Protein AF-0000000086678278 (afdb_homodimer)

Secondary structure (DSSP, 8-state):
---SS--TT--S-PPPPHHHHHHHHHHSEEEE-S-S-HHHHHHHHHHHHHHHHHHHHTT-S-TTT--EEEES-GGGSHHHHGGGG-TTTHHHHHHHH-SSEEE---EEEEE---SSPPPP----B-S-GGGGTTT--S-TTSPPPP-EEEEEEE-S-BSSTTBSPEEE-TTGGG-S-----S-TTS--PPPTT-EEPPB-TT-EEEEETTS-EEE--B-SSPPEEEEEEEEEETTBPP-S-----TTSHHHHT--HHHHHHTT--SSHHHHTTB-TTSSB-TTSHHHHHHHHTT---TTSGGG-/---SS--TT--S-PPPPHHHHHHHHHHSEEEE-S-S-HHHHHHHHHHHHHHHHHHHHHT-S-TTT--EEEES-GGGSHHHHGGGG-TTTHHHHHHHH-SSEEE---EEEEE---SSPPPP----B-S-GGGGTTT--S-TTSPPPP-EEEEEEE-S-BSSTTBSPEEE-TTGGG-S-----S-TTS--PPPTT-EEPPB-TT-EEEEETTS-EEE--B-SSPPEEEEEEEEEETTBPP-S-----TTSHHHHT--HHHHHHTT--SSHHHHTTB-TTSSB-TTSHHHHHHHHTT---TTSGGG-

pLDDT: mean 94.89, std 6.62, range [36.25, 98.81]

Solvent-accessible surface area (backbone atoms only — not comparable to full-atom values): 32937 Å² total; per-residue (Å²): 129,73,72,93,61,87,67,85,78,60,78,26,76,59,79,61,52,71,66,58,53,48,44,29,74,58,33,22,38,43,79,42,75,71,57,39,52,68,68,55,35,52,50,50,48,52,52,50,52,53,52,48,52,52,34,45,74,73,63,66,33,40,83,91,58,55,36,31,80,39,68,43,47,41,83,76,38,69,72,47,49,51,58,72,56,30,40,80,54,29,17,54,52,40,65,74,51,14,52,59,42,18,54,35,58,33,35,37,37,38,42,41,43,44,95,60,85,73,77,48,69,79,62,69,45,53,60,63,63,43,67,65,24,46,50,41,58,95,50,72,79,56,50,59,73,65,64,37,37,35,38,38,42,30,57,26,77,26,69,49,87,50,32,40,38,49,28,32,31,75,36,32,33,56,43,76,71,73,95,69,72,93,63,50,80,42,81,71,80,77,63,88,72,59,42,68,58,60,34,48,55,19,16,32,37,36,34,37,36,44,25,36,29,34,70,42,64,23,69,40,92,47,55,31,36,38,42,35,50,20,38,26,43,43,42,42,50,60,59,54,78,58,88,74,59,77,85,36,69,71,48,67,69,46,50,65,45,50,37,34,26,71,61,57,67,91,47,56,41,41,37,42,44,18,38,93,86,70,43,74,40,64,74,42,48,47,43,33,53,32,52,76,69,70,60,51,47,65,89,41,46,28,35,92,130,76,72,94,61,90,67,85,78,61,78,24,76,58,79,62,51,69,65,58,51,49,42,28,74,58,31,24,37,44,80,42,74,72,56,39,52,70,69,54,34,52,52,51,49,51,52,48,51,52,52,48,53,52,34,45,74,72,63,65,33,40,84,91,58,56,35,33,79,38,68,41,46,40,85,78,38,69,74,48,50,52,58,73,55,31,40,78,54,28,18,53,51,40,67,73,51,14,52,58,44,18,55,36,57,32,33,38,38,36,42,41,44,44,95,61,86,73,76,48,65,74,73,65,43,53,61,64,63,45,67,68,23,44,51,40,57,94,50,71,80,56,51,59,72,66,64,38,37,34,38,37,40,30,57,26,78,25,67,51,85,50,31,39,36,47,29,32,32,74,37,32,32,55,44,76,72,73,95,69,73,94,62,49,80,43,81,70,80,78,63,88,72,59,41,68,58,60,34,49,55,17,15,32,36,34,35,37,37,45,25,37,28,34,72,42,64,24,67,41,90,47,56,32,37,38,41,34,49,19,37,26,45,43,40,42,52,59,58,55,78,56,87,74,58,79,84,36,67,71,48,67,70,46,50,68,46,51,36,33,28,70,61,58,67,91,47,56,41,42,36,41,45,18,38,94,86,69,43,72,40,63,74,42,49,46,43,35,53,33,51,77,69,70,61,51,48,65,88,40,45,28,35,91

Sequence (608 aa):
MSAPFDYGGLTGYEPISDADRKEFLEQGFLQVRNVLTEEHRTALEAAVDRVYDEEKLAGNVKAKTGVLHLLGFLNRDELFGQLLTHPTVFPYMWGLAGWNIYTHHNHLDVTPPTPEEEPPSWGWHQDGYRQNSDPETMDPNLPRPMFSLKVAYVLSDLSETGRGATKVIPGSHLWNSLPRPADTTVHNPDPEGTVEITANPGDCFIFDRRLWHSRSPNYSDVTRKMLFVGYTYRWIRHLDDMPIDYNGEWWQNRTPVQRQICGEASSSANYWGINWNGYVDDEIPLRKELKTRGCLDRSVPWLRMSAPFDYGGLTGYEPISDADRKEFLEQGFLQVRNVLTEEHRTALEAAVDRVYDEEKLAGNVKAKTGVLHLLGFLNRDELFGQLLTHPTVFPYMWGLAGWNIYTHHNHLDVTPPTPEEEPPSWGWHQDGYRQNSDPETMDPNLPRPMFSLKVAYVLSDLSETGRGATKVIPGSHLWNSLPRPADTTVHNPDPEGTVEITANPGDCFIFDRRLWHSRSPNYSDVTRKMLFVGYTYRWIRHLDDMPIDYNGEWWQNRTPVQRQICGEASSSANYWGINWNGYVDDEIPLRKELKTRGCLDRSVPWLR

Nearest PDB structures (foldseek):
  7eyt-assembly2_A  TM=8.186E-01  e=2.273E-13  Aspergillus sp.
  5nch-assembly1_A  TM=7.488E-01  e=1.808E-12  Streptomyces muensis
  7dt0-assembly1_H-2  TM=7.001E-01  e=3.936E-13  uncultured bacterium esnapd13
  7eyt-assembly2_D  TM=7.091E-01  e=1.701E-12  Aspergillus sp.
  2a1x-assembly1_A  TM=6.301E-01  e=6.509E-12  Homo sapiens

InterPro domains:
  IPR008775 Phytanoyl-CoA dioxygenase-like [PF05721] (25-226)

Radius of gyration: 26.13 Å; Cα contacts (8 Å, |Δi|>4): 1196; chains: 2; bounding box: 54×76×56 Å

Structure (mmCIF, N/CA/C/O backbone):
data_AF-0000000086678278-model_v1
#
loop_
_entity.id
_entity.type
_entity.pdbx_description
1 polymer 'Phytanoyl-CoA dioxygenase'
#
loop_
_atom_site.group_PDB
_atom_site.id
_atom_site.type_symbol
_atom_site.label_atom_id
_atom_site.label_alt_id
_atom_site.label_comp_id
_atom_site.label_asym_id
_atom_site.label_entity_id
_atom_site.label_seq_id
_atom_site.pdbx_PDB_ins_code
_atom_site.Cartn_x
_atom_site.Cartn_y
_atom_site.Cartn_z
_atom_site.occupancy
_atom_site.B_iso_or_equiv
_atom_site.auth_seq_id
_atom_site.auth_comp_id
_atom_site.auth_asym_id
_atom_site.auth_atom_id
_atom_site.pdbx_PDB_model_num
ATOM 1 N N . MET A 1 1 ? 26.234 -23.594 -1.513 1 36.59 1 MET A N 1
ATOM 2 C CA . MET A 1 1 ? 25.75 -24.844 -2.088 1 36.59 1 MET A CA 1
ATOM 3 C C . MET A 1 1 ? 25.266 -24.641 -3.52 1 36.59 1 MET A C 1
ATOM 5 O O . MET A 1 1 ? 24.703 -23.594 -3.84 1 36.59 1 MET A O 1
ATOM 9 N N . SER A 1 2 ? 25.891 -25.25 -4.406 1 43.47 2 SER A N 1
ATOM 10 C CA . SER A 1 2 ? 25.641 -25.203 -5.844 1 43.47 2 SER A CA 1
ATOM 11 C C . SER A 1 2 ? 24.156 -25.359 -6.152 1 43.47 2 SER A C 1
ATOM 13 O O . SER A 1 2 ? 23.422 -26 -5.395 1 43.47 2 SER A O 1
ATOM 15 N N . ALA A 1 3 ? 23.625 -24.422 -6.84 1 56.31 3 ALA A N 1
ATOM 16 C CA . ALA A 1 3 ? 22.234 -24.625 -7.234 1 56.31 3 ALA A CA 1
ATOM 17 C C . ALA A 1 3 ? 22 -26.062 -7.684 1 56.31 3 ALA A C 1
ATOM 19 O O . ALA A 1 3 ? 22.734 -26.578 -8.523 1 56.31 3 ALA A O 1
ATOM 20 N N . PRO A 1 4 ? 21.125 -26.797 -6.902 1 66.75 4 PRO A N 1
ATOM 21 C CA . PRO A 1 4 ? 20.984 -28.25 -7.129 1 66.75 4 PRO A CA 1
ATOM 22 C C . PRO A 1 4 ? 20.625 -28.578 -8.57 1 66.75 4 PRO A C 1
ATOM 24 O O . PRO A 1 4 ? 20.844 -29.703 -9.023 1 66.75 4 PRO A O 1
ATOM 27 N N . PHE A 1 5 ? 20.172 -27.609 -9.344 1 87.88 5 PHE A N 1
ATOM 28 C CA . PHE A 1 5 ? 19.734 -27.891 -10.703 1 87.88 5 PHE A CA 1
ATOM 29 C C . PHE A 1 5 ? 20.406 -26.953 -11.703 1 87.88 5 PHE A C 1
ATOM 31 O O . PHE A 1 5 ? 20.719 -25.797 -11.367 1 87.88 5 PHE A O 1
ATOM 38 N N . ASP A 1 6 ? 20.719 -27.375 -12.867 1 89.12 6 ASP A N 1
ATOM 39 C CA . ASP A 1 6 ? 21.484 -26.625 -13.859 1 89.12 6 ASP A CA 1
ATOM 40 C C . ASP A 1 6 ? 20.547 -25.797 -14.75 1 89.12 6 ASP A C 1
ATOM 42 O O . ASP A 1 6 ? 19.75 -26.375 -15.508 1 89.12 6 ASP A O 1
ATOM 46 N N . TYR A 1 7 ? 20.609 -24.562 -14.781 1 94.25 7 TYR A N 1
ATOM 47 C CA . TYR A 1 7 ? 19.781 -23.688 -15.602 1 94.25 7 TYR A CA 1
ATOM 48 C C . TYR A 1 7 ? 20.656 -22.875 -16.562 1 94.25 7 TYR A C 1
ATOM 50 O O . TYR A 1 7 ? 20.328 -21.734 -16.875 1 94.25 7 TYR A O 1
ATOM 58 N N . GLY A 1 8 ? 21.75 -23.453 -17.016 1 91.31 8 GLY A N 1
ATOM 59 C CA . GLY A 1 8 ? 22.562 -22.938 -18.125 1 91.31 8 GLY A CA 1
ATOM 60 C C . GLY A 1 8 ? 23.219 -21.609 -17.797 1 91.31 8 GLY A C 1
ATOM 61 O O . GLY A 1 8 ? 23.312 -20.734 -18.656 1 91.31 8 GLY A O 1
ATOM 62 N N . GLY A 1 9 ? 23.516 -21.312 -16.625 1 91.44 9 GLY A N 1
ATOM 63 C CA . GLY A 1 9 ? 24.25 -20.109 -16.266 1 91.44 9 GLY A CA 1
ATOM 64 C C . GLY A 1 9 ? 23.375 -18.922 -16 1 91.44 9 GLY A C 1
ATOM 65 O O . GLY A 1 9 ? 23.859 -17.812 -15.766 1 91.44 9 GLY A O 1
ATOM 66 N N . LEU A 1 10 ? 22.094 -19.125 -16.047 1 94.31 10 LEU A N 1
ATOM 67 C CA . LEU A 1 10 ? 21.203 -18.031 -15.688 1 94.31 10 LEU A CA 1
ATOM 68 C C . LEU A 1 10 ? 21.438 -17.578 -14.25 1 94.31 10 LEU A C 1
ATOM 70 O O . LEU A 1 10 ? 21.641 -18.406 -13.359 1 94.31 10 LEU A O 1
ATOM 74 N N . THR A 1 11 ? 21.438 -16.281 -14.016 1 95.19 11 THR A N 1
ATOM 75 C CA . THR A 1 11 ? 21.75 -15.734 -12.703 1 95.19 11 THR A CA 1
ATOM 76 C C . THR A 1 11 ? 20.484 -15.266 -12 1 95.19 11 THR A C 1
ATOM 78 O O . THR A 1 11 ? 20.469 -15.094 -10.781 1 95.19 11 THR A O 1
ATOM 81 N N . GLY A 1 12 ? 19.438 -14.984 -12.758 1 97.06 12 GLY A N 1
ATOM 82 C CA . GLY A 1 12 ? 18.219 -14.438 -12.188 1 97.06 12 GLY A CA 1
ATOM 83 C C . GLY A 1 12 ? 18.172 -12.922 -12.25 1 97.06 12 GLY A C 1
ATOM 84 O O . GLY A 1 12 ? 17.234 -12.305 -11.742 1 97.06 12 GLY A O 1
ATOM 85 N N . TYR A 1 13 ? 19.203 -12.328 -12.945 1 98 13 TYR A N 1
ATOM 86 C CA . TYR A 1 13 ? 19.266 -10.867 -13 1 98 13 TYR A CA 1
ATOM 87 C C . TYR A 1 13 ? 19.344 -10.383 -14.445 1 98 13 TYR A C 1
ATOM 89 O O . TYR A 1 13 ? 19.781 -9.266 -14.711 1 98 13 TYR A O 1
ATOM 97 N N . GLU A 1 14 ? 18.969 -11.297 -15.398 1 97.25 14 GLU A N 1
ATOM 98 C CA . GLU A 1 14 ? 18.844 -10.914 -16.797 1 97.25 14 GLU A CA 1
ATOM 99 C C . GLU A 1 14 ? 17.594 -10.086 -17.031 1 97.25 14 GLU A C 1
ATOM 101 O O . GLU A 1 14 ? 16.484 -10.516 -16.688 1 97.25 14 GLU A O 1
ATOM 106 N N . PRO A 1 15 ? 17.734 -8.891 -17.578 1 97.38 15 PRO A N 1
ATOM 107 C CA . PRO A 1 15 ? 16.531 -8.078 -17.812 1 97.38 15 PRO A CA 1
ATOM 108 C C . PRO A 1 15 ? 15.539 -8.75 -18.75 1 97.38 15 PRO A C 1
ATOM 110 O O . PRO A 1 15 ? 15.945 -9.43 -19.703 1 97.38 15 PRO A O 1
ATOM 113 N N . ILE A 1 16 ? 14.32 -8.578 -18.516 1 97.88 16 ILE A N 1
ATOM 114 C CA . ILE A 1 16 ? 13.297 -9.102 -19.406 1 97.88 16 ILE A CA 1
ATOM 115 C C . ILE A 1 16 ? 13.227 -8.242 -20.672 1 97.88 16 ILE A C 1
ATOM 117 O O . ILE A 1 16 ? 13.664 -7.086 -20.672 1 97.88 16 ILE A O 1
ATOM 121 N N . SER A 1 17 ? 12.68 -8.805 -21.719 1 97.44 17 SER A N 1
ATOM 122 C CA . SER A 1 17 ? 12.562 -8.062 -22.969 1 97.44 17 SER A CA 1
ATOM 123 C C . SER A 1 17 ? 11.438 -7.035 -22.906 1 97.44 17 SER A C 1
ATOM 125 O O . SER A 1 17 ? 10.5 -7.191 -22.125 1 97.44 17 SER A O 1
ATOM 127 N N . ASP A 1 18 ? 11.531 -6.027 -23.703 1 96.75 18 ASP A N 1
ATOM 128 C CA . ASP A 1 18 ? 10.453 -5.051 -23.828 1 96.75 18 ASP A CA 1
ATOM 129 C C . ASP A 1 18 ? 9.156 -5.719 -24.281 1 96.75 18 ASP A C 1
ATOM 131 O O . ASP A 1 18 ? 8.062 -5.312 -23.875 1 96.75 18 ASP A O 1
ATOM 135 N N . ALA A 1 19 ? 9.328 -6.695 -25.094 1 97.94 19 ALA A N 1
ATOM 136 C CA . ALA A 1 19 ? 8.164 -7.418 -25.594 1 97.94 19 ALA A CA 1
ATOM 137 C C . ALA A 1 19 ? 7.441 -8.141 -24.469 1 97.94 19 ALA A C 1
ATOM 139 O O . ALA A 1 19 ? 6.211 -8.102 -24.375 1 97.94 19 ALA A O 1
ATOM 140 N N . ASP A 1 20 ? 8.203 -8.82 -23.609 1 98 20 ASP A N 1
ATOM 141 C CA . ASP A 1 20 ? 7.613 -9.508 -22.469 1 98 20 ASP A CA 1
ATOM 142 C C . ASP A 1 20 ? 6.91 -8.523 -21.531 1 98 20 ASP A C 1
ATOM 144 O O . ASP A 1 20 ? 5.789 -8.773 -21.094 1 98 20 ASP A O 1
ATOM 148 N N . ARG A 1 21 ? 7.574 -7.418 -21.266 1 97.94 21 ARG A N 1
ATOM 149 C CA . ARG A 1 21 ? 6.977 -6.398 -20.406 1 97.94 21 ARG A CA 1
ATOM 150 C C . ARG A 1 21 ? 5.676 -5.875 -21 1 97.94 21 ARG A C 1
ATOM 152 O O . ARG A 1 21 ? 4.66 -5.781 -20.312 1 97.94 21 ARG A O 1
ATOM 159 N N . LYS A 1 22 ? 5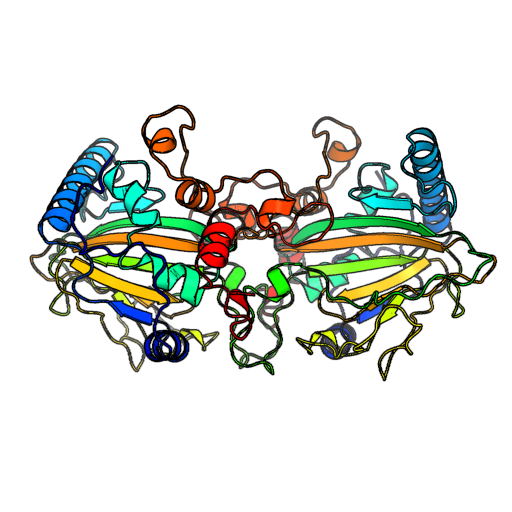.75 -5.57 -22.281 1 97.62 22 LYS A N 1
ATOM 160 C CA . LYS A 1 22 ? 4.578 -5.039 -22.969 1 97.62 22 LYS A CA 1
ATOM 161 C C . LYS A 1 22 ? 3.424 -6.039 -22.938 1 97.62 22 LYS A C 1
ATOM 163 O O . LYS A 1 22 ? 2.279 -5.664 -22.672 1 97.62 22 LYS A O 1
ATOM 168 N N . GLU A 1 23 ? 3.73 -7.258 -23.172 1 98.19 23 GLU A N 1
ATOM 169 C CA . GLU A 1 23 ? 2.701 -8.289 -23.156 1 98.19 23 GLU A CA 1
ATOM 170 C C . GLU A 1 23 ? 2.037 -8.398 -21.797 1 98.19 23 GLU A C 1
ATOM 172 O O . GLU A 1 23 ? 0.808 -8.438 -21.688 1 98.19 23 GLU A O 1
ATOM 177 N N . PHE A 1 24 ? 2.826 -8.438 -20.812 1 98.62 24 PHE A N 1
ATOM 178 C CA . PHE A 1 24 ? 2.281 -8.508 -19.453 1 98.62 24 PHE A CA 1
ATOM 179 C C . PHE A 1 24 ? 1.407 -7.293 -19.172 1 98.62 24 PHE A C 1
ATOM 181 O O . PHE A 1 24 ? 0.301 -7.434 -18.641 1 98.62 24 PHE A O 1
ATOM 188 N N . LEU A 1 25 ? 1.891 -6.145 -19.516 1 97.62 25 LEU A N 1
ATOM 189 C CA . LEU A 1 25 ? 1.191 -4.906 -19.188 1 97.62 25 LEU A CA 1
ATOM 190 C C . LEU A 1 25 ? -0.108 -4.789 -19.969 1 97.62 25 LEU A C 1
ATOM 192 O O . LEU A 1 25 ? -1.067 -4.172 -19.5 1 97.62 25 LEU A O 1
ATOM 196 N N . GLU A 1 26 ? -0.184 -5.422 -21.125 1 97.75 26 GLU A N 1
ATOM 197 C CA . GLU A 1 26 ? -1.374 -5.352 -21.969 1 97.75 26 GLU A CA 1
ATOM 198 C C . GLU A 1 26 ? -2.363 -6.461 -21.625 1 97.75 26 GLU A C 1
ATOM 200 O O . GLU A 1 26 ? -3.572 -6.23 -21.578 1 97.75 26 GLU A O 1
ATOM 205 N N . GLN A 1 27 ? -1.786 -7.648 -21.281 1 98.31 27 GLN A N 1
ATOM 206 C CA . GLN A 1 27 ? -2.645 -8.82 -21.141 1 98.31 27 GLN A CA 1
ATOM 207 C C . GLN A 1 27 ? -2.947 -9.125 -19.688 1 98.31 27 GLN A C 1
ATOM 209 O O . GLN A 1 27 ? -3.904 -9.836 -19.375 1 98.31 27 GLN A O 1
ATOM 214 N N . GLY A 1 28 ? -2.082 -8.672 -18.844 1 98.56 28 GLY A N 1
ATOM 215 C CA . GLY A 1 28 ? -2.25 -8.93 -17.422 1 98.56 28 GLY A CA 1
ATOM 216 C C . GLY A 1 28 ? -1.645 -10.25 -16.984 1 98.56 28 GLY A C 1
ATOM 217 O O . GLY A 1 28 ? -1.689 -10.594 -15.797 1 98.56 28 GLY A O 1
ATOM 218 N N . PHE A 1 29 ? -1.111 -11.031 -17.938 1 98.62 29 PHE A N 1
ATOM 219 C CA . PHE A 1 29 ? -0.405 -12.266 -17.609 1 98.62 29 PHE A CA 1
ATOM 220 C C . PHE A 1 29 ? 0.58 -12.625 -18.719 1 98.62 29 PHE A C 1
ATOM 222 O O . PHE A 1 29 ? 0.54 -12.047 -19.797 1 98.62 29 PHE A O 1
ATOM 229 N N . LEU A 1 30 ? 1.503 -13.5 -18.391 1 98.31 30 LEU A N 1
ATOM 230 C CA . LEU A 1 30 ? 2.553 -13.984 -19.281 1 98.31 30 LEU A CA 1
ATOM 231 C C . LEU A 1 30 ? 2.867 -15.445 -19.016 1 98.31 30 LEU A C 1
ATOM 233 O O . LEU A 1 30 ? 3.092 -15.836 -17.859 1 98.31 30 LEU A O 1
ATOM 237 N N . GLN A 1 31 ? 2.789 -16.281 -20.031 1 97.44 31 GLN A N 1
ATOM 238 C CA . GLN A 1 31 ? 3.227 -17.672 -19.922 1 97.44 31 GLN A CA 1
ATOM 239 C C . GLN A 1 31 ? 4.719 -17.797 -20.219 1 97.44 31 GLN A C 1
ATOM 241 O O . GLN A 1 31 ? 5.219 -17.234 -21.188 1 97.44 31 GLN A O 1
ATOM 246 N N . VAL A 1 32 ? 5.395 -18.438 -19.391 1 97.56 32 VAL A N 1
ATOM 247 C CA . VAL A 1 32 ? 6.809 -18.734 -19.578 1 97.56 32 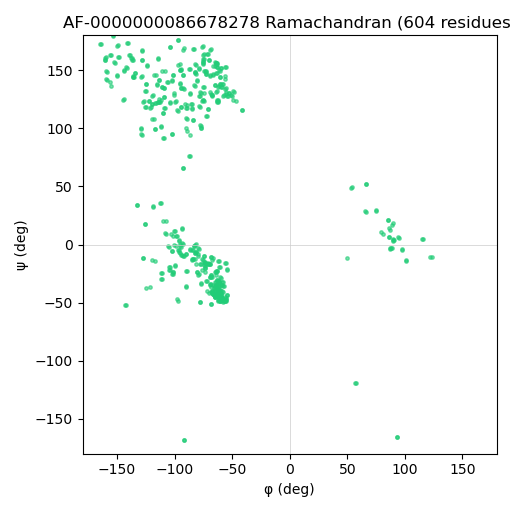VAL A CA 1
ATOM 248 C C . VAL A 1 32 ? 7.012 -20.234 -19.672 1 97.56 32 VAL A C 1
ATOM 250 O O . VAL A 1 32 ? 6.691 -20.984 -18.734 1 97.56 32 VAL A O 1
ATOM 253 N N . ARG A 1 33 ? 7.57 -20.719 -20.75 1 97 33 ARG A N 1
ATOM 254 C CA . ARG A 1 33 ? 7.668 -22.141 -21.031 1 97 33 ARG A CA 1
ATOM 255 C C . ARG A 1 33 ? 9.008 -22.703 -20.562 1 97 33 ARG A C 1
ATOM 257 O O . ARG A 1 33 ? 10 -21.984 -20.5 1 97 33 ARG A O 1
ATOM 264 N N . ASN A 1 34 ? 8.969 -23.922 -20.219 1 95.81 34 ASN A N 1
ATOM 265 C CA . ASN A 1 34 ? 10.164 -24.703 -19.875 1 95.81 34 ASN A CA 1
ATOM 266 C C . ASN A 1 34 ? 10.984 -24.016 -18.797 1 95.81 34 ASN A C 1
ATOM 268 O O . ASN A 1 34 ? 12.203 -23.859 -18.922 1 95.81 34 ASN A O 1
ATOM 272 N N . VAL A 1 35 ? 10.336 -23.641 -17.797 1 97.69 35 VAL A N 1
ATOM 273 C CA . VAL A 1 35 ? 10.953 -22.906 -16.703 1 97.69 35 VAL A CA 1
ATOM 274 C C . VAL A 1 35 ? 11.727 -23.875 -15.805 1 97.69 35 VAL A C 1
ATOM 276 O O . VAL A 1 35 ? 12.898 -23.656 -15.492 1 97.69 35 VAL A O 1
ATOM 279 N N . LEU A 1 36 ? 11.078 -24.969 -15.414 1 98.06 36 LEU A N 1
ATOM 280 C CA . LEU A 1 36 ? 11.703 -25.969 -14.562 1 98.06 36 LEU A CA 1
ATOM 281 C C . LEU A 1 36 ? 12.305 -27.094 -15.398 1 98.06 36 LEU A C 1
ATOM 283 O O . LEU A 1 36 ? 11.656 -27.609 -16.312 1 98.06 36 LEU A O 1
ATOM 287 N N . THR A 1 37 ? 13.531 -27.484 -15.062 1 96.75 37 THR A N 1
ATOM 288 C CA . THR A 1 37 ? 14.016 -28.734 -15.617 1 96.75 37 THR A CA 1
ATOM 289 C C . THR A 1 37 ? 13.18 -29.906 -15.109 1 96.75 37 THR A C 1
ATOM 291 O O . THR A 1 37 ? 12.555 -29.828 -14.047 1 96.75 37 THR A O 1
ATOM 294 N N . GLU A 1 38 ? 13.219 -30.938 -15.891 1 96.88 38 GLU A N 1
ATOM 295 C CA . GLU A 1 38 ? 12.438 -32.094 -15.492 1 96.88 38 GLU A CA 1
ATOM 296 C C . GLU A 1 38 ? 12.891 -32.625 -14.141 1 96.88 38 GLU A C 1
ATOM 298 O O . GLU A 1 38 ? 12.062 -33.062 -13.32 1 96.88 38 GLU A O 1
ATOM 303 N N . GLU A 1 39 ? 14.148 -32.625 -13.906 1 97.12 39 GLU A N 1
ATOM 304 C CA . GLU A 1 39 ? 14.672 -33.094 -12.625 1 97.12 39 GLU A CA 1
ATOM 305 C C . GLU A 1 39 ? 14.164 -32.219 -11.477 1 97.12 39 GLU A C 1
ATOM 307 O O . GLU A 1 39 ? 13.734 -32.75 -10.445 1 97.12 39 GLU A O 1
ATOM 312 N N . HIS A 1 40 ? 14.258 -30.938 -11.664 1 98 40 HIS A N 1
ATOM 313 C CA . HIS A 1 40 ? 13.773 -30.016 -10.641 1 98 40 HIS A CA 1
ATOM 314 C C . HIS A 1 40 ? 12.273 -30.156 -10.438 1 98 40 HIS A C 1
ATOM 316 O O . HIS A 1 40 ? 11.797 -30.188 -9.297 1 98 40 HIS A O 1
ATOM 322 N N . ARG A 1 41 ? 11.516 -30.266 -11.469 1 98.06 41 ARG A N 1
ATOM 323 C CA . ARG A 1 41 ? 10.062 -30.422 -11.406 1 98.06 41 ARG A CA 1
ATOM 324 C C . ARG A 1 41 ? 9.68 -31.672 -10.609 1 98.06 41 ARG A C 1
ATOM 326 O O . ARG A 1 41 ? 8.812 -31.609 -9.742 1 98.06 41 ARG A O 1
ATOM 333 N N . THR A 1 42 ? 10.359 -32.719 -10.922 1 97.88 42 THR A N 1
ATOM 334 C CA . THR A 1 42 ? 10.086 -33.969 -10.242 1 97.88 42 THR A CA 1
ATOM 335 C C . THR A 1 42 ? 10.391 -33.875 -8.75 1 97.88 42 THR A C 1
ATOM 337 O O . THR A 1 42 ? 9.633 -34.375 -7.922 1 97.88 42 THR A O 1
ATOM 340 N N . ALA A 1 43 ? 11.453 -33.219 -8.469 1 98.31 43 ALA A N 1
ATOM 341 C CA . ALA A 1 43 ? 11.836 -33.031 -7.074 1 98.31 43 ALA A CA 1
ATOM 342 C C . ALA A 1 43 ? 10.805 -32.188 -6.34 1 98.31 43 ALA A C 1
ATOM 344 O O . ALA A 1 43 ? 10.453 -32.469 -5.195 1 98.31 43 ALA A O 1
ATOM 345 N N . LEU A 1 44 ? 10.359 -31.109 -6.949 1 98.69 44 LEU A N 1
ATOM 346 C CA . LEU A 1 44 ? 9.328 -30.266 -6.359 1 98.69 44 LEU A CA 1
ATOM 347 C C . LEU A 1 44 ? 8.039 -31.047 -6.141 1 98.69 44 LEU A C 1
ATOM 349 O O . LEU A 1 44 ? 7.387 -30.906 -5.105 1 98.69 44 LEU A O 1
ATOM 353 N N . GLU A 1 45 ? 7.688 -31.812 -7.086 1 98.56 45 GLU A N 1
ATOM 354 C CA . GLU A 1 45 ? 6.473 -32.594 -6.953 1 98.56 45 GLU A CA 1
ATOM 355 C C . GLU A 1 45 ? 6.566 -33.562 -5.77 1 98.56 45 GLU A C 1
ATOM 357 O O . GLU A 1 45 ? 5.594 -33.75 -5.031 1 98.56 45 GLU A O 1
ATOM 362 N N . ALA A 1 46 ? 7.707 -34.156 -5.621 1 98.56 46 ALA A N 1
ATOM 363 C CA . ALA A 1 46 ? 7.91 -35.031 -4.473 1 98.56 46 ALA A CA 1
ATOM 364 C C . ALA A 1 46 ? 7.758 -34.281 -3.16 1 98.56 46 ALA A C 1
ATOM 366 O O . ALA A 1 46 ? 7.176 -34.812 -2.201 1 98.56 46 ALA A O 1
ATOM 367 N N . ALA A 1 47 ? 8.336 -33.094 -3.121 1 98.75 47 ALA A N 1
ATOM 368 C CA . ALA A 1 47 ? 8.172 -32.25 -1.937 1 98.75 47 ALA A CA 1
ATOM 369 C C . ALA A 1 47 ? 6.703 -31.938 -1.685 1 98.75 47 ALA A C 1
ATOM 371 O O . ALA A 1 47 ? 6.238 -31.984 -0.543 1 98.75 47 ALA A O 1
ATOM 372 N N . VAL A 1 48 ? 5.938 -31.656 -2.707 1 98.81 48 VAL A N 1
ATOM 373 C CA . VAL A 1 48 ? 4.508 -31.359 -2.604 1 98.81 48 VAL A CA 1
ATOM 374 C C . VAL A 1 48 ? 3.777 -32.594 -2.039 1 98.81 48 VAL A C 1
ATOM 376 O O . VAL A 1 48 ? 2.936 -32.438 -1.147 1 98.81 48 VAL A O 1
ATOM 379 N N . ASP A 1 49 ? 4.125 -33.719 -2.541 1 98.62 49 ASP A N 1
ATOM 380 C CA . ASP A 1 49 ? 3.488 -34.938 -2.072 1 98.62 49 ASP A CA 1
ATOM 381 C C . ASP A 1 49 ? 3.742 -35.156 -0.582 1 98.62 49 ASP A C 1
ATOM 383 O O . ASP A 1 49 ? 2.838 -35.562 0.157 1 98.62 49 ASP A O 1
ATOM 387 N N . ARG A 1 50 ? 4.953 -34.938 -0.211 1 98.69 50 ARG A N 1
ATOM 388 C CA . ARG A 1 50 ? 5.285 -35.094 1.203 1 98.69 50 ARG A CA 1
ATOM 389 C C . ARG A 1 50 ? 4.465 -34.125 2.059 1 98.69 50 ARG A C 1
ATOM 391 O O . ARG A 1 50 ? 3.887 -34.531 3.07 1 98.69 50 ARG A O 1
ATOM 398 N N . VAL A 1 51 ? 4.43 -32.844 1.678 1 98.5 51 VAL A N 1
ATOM 399 C CA . VAL A 1 51 ? 3.676 -31.828 2.416 1 98.5 51 VAL A CA 1
ATOM 400 C C . VAL A 1 51 ? 2.191 -32.188 2.418 1 98.5 51 VAL A C 1
ATOM 402 O O . VAL A 1 51 ? 1.512 -32.031 3.436 1 98.5 51 VAL A O 1
ATOM 405 N N . TYR A 1 52 ? 1.674 -32.656 1.324 1 98.56 52 TYR A N 1
ATOM 406 C CA . TYR A 1 52 ? 0.281 -33.062 1.22 1 98.56 52 TYR A CA 1
ATOM 407 C C . TYR A 1 52 ? -0.036 -34.156 2.238 1 98.56 52 TYR A C 1
ATOM 409 O O . TYR A 1 52 ? -1.047 -34.094 2.941 1 98.56 52 TYR A O 1
ATOM 417 N N . ASP A 1 53 ? 0.809 -35.156 2.32 1 98.25 53 ASP A N 1
ATOM 418 C CA . ASP A 1 53 ? 0.608 -36.25 3.26 1 98.25 53 ASP A CA 1
ATOM 419 C C . ASP A 1 53 ? 0.62 -35.75 4.703 1 98.25 53 ASP A C 1
ATOM 421 O O . ASP A 1 53 ? -0.192 -36.188 5.523 1 98.25 53 ASP A O 1
ATOM 425 N N . GLU A 1 54 ? 1.539 -34.875 4.961 1 98.19 54 GLU A N 1
ATOM 426 C CA . GLU A 1 54 ? 1.601 -34.281 6.293 1 98.19 54 GLU A CA 1
ATOM 427 C C . GLU A 1 54 ? 0.309 -33.531 6.625 1 98.19 54 GLU A C 1
ATOM 429 O O . GLU A 1 54 ? -0.228 -33.688 7.727 1 98.19 54 GLU A O 1
ATOM 434 N N . GLU A 1 55 ? -0.147 -32.75 5.672 1 98.06 55 GLU A N 1
ATOM 435 C CA . GLU A 1 55 ? -1.358 -31.953 5.887 1 98.06 55 GLU A CA 1
ATOM 436 C C . GLU A 1 55 ? -2.59 -32.844 5.969 1 98.06 55 GLU A C 1
ATOM 438 O O . GLU A 1 55 ? -3.539 -32.531 6.691 1 98.06 55 GLU A O 1
ATOM 443 N N . LYS A 1 56 ? -2.568 -33.906 5.219 1 97.44 56 LYS A N 1
ATOM 444 C CA . LYS A 1 56 ? -3.645 -34.875 5.312 1 97.44 56 LYS A CA 1
ATOM 445 C C . LYS A 1 56 ? -3.721 -35.469 6.715 1 97.44 56 LYS A C 1
ATOM 447 O O . LYS A 1 56 ? -4.805 -35.562 7.297 1 97.44 56 LYS A O 1
ATOM 452 N N . LEU A 1 57 ? -2.631 -35.781 7.277 1 97.31 57 LEU A N 1
ATOM 453 C CA . LEU A 1 57 ? -2.564 -36.344 8.633 1 97.31 57 LEU A CA 1
ATOM 454 C C . LEU A 1 57 ? -3.025 -35.281 9.648 1 97.31 57 LEU A C 1
ATOM 456 O O . LEU A 1 57 ? -3.641 -35.656 10.664 1 97.31 57 LEU A O 1
ATOM 460 N N . ALA A 1 58 ? -2.73 -34.062 9.398 1 97.06 58 ALA A N 1
ATOM 461 C CA . ALA A 1 58 ? -3.088 -33 10.305 1 97.06 58 ALA A CA 1
ATOM 462 C C . ALA A 1 58 ? -4.559 -32.594 10.148 1 97.06 58 ALA A C 1
ATOM 464 O O . ALA A 1 58 ? -5.07 -31.766 10.891 1 97.06 58 ALA A O 1
ATOM 465 N N . GLY A 1 59 ? -5.273 -33.125 9.117 1 96.5 59 GLY A N 1
ATOM 466 C CA . GLY A 1 59 ? -6.691 -32.844 8.922 1 96.5 59 GLY A CA 1
ATOM 467 C C . GLY A 1 59 ? -6.965 -31.625 8.086 1 96.5 59 GLY A C 1
ATOM 468 O O . GLY A 1 59 ? -8.07 -31.078 8.125 1 96.5 59 GLY A O 1
ATOM 469 N N . ASN A 1 60 ? -5.945 -31.141 7.328 1 95.75 60 ASN A N 1
ATOM 470 C CA . ASN A 1 60 ? -6.086 -29.891 6.586 1 95.75 60 ASN A CA 1
ATOM 471 C C . ASN A 1 60 ? -6.477 -30.141 5.133 1 95.75 60 ASN A C 1
ATOM 473 O O . ASN A 1 60 ? -6.699 -29.188 4.375 1 95.75 60 ASN A O 1
ATOM 477 N N . VAL A 1 61 ? -6.539 -31.406 4.715 1 96.56 61 VAL A N 1
ATOM 478 C CA . VAL A 1 61 ? -7.004 -31.781 3.383 1 96.56 61 VAL A CA 1
ATOM 479 C C . VAL A 1 61 ? -8.508 -32.062 3.418 1 96.56 61 VAL A C 1
ATOM 481 O O . VAL A 1 61 ? -8.992 -32.75 4.305 1 96.56 61 VAL A O 1
ATOM 484 N N . LYS A 1 62 ? -9.219 -31.5 2.428 1 92.69 62 LYS A N 1
ATOM 485 C CA . LYS A 1 62 ? -10.664 -31.703 2.4 1 92.69 62 LYS A CA 1
ATOM 486 C C . LYS A 1 62 ? -10.992 -33.188 2.225 1 92.69 62 LYS A C 1
ATOM 488 O O . LYS A 1 62 ? -10.625 -33.812 1.218 1 92.69 62 LYS A O 1
ATOM 493 N N . ALA A 1 63 ? -11.727 -33.75 3.141 1 89.38 63 ALA A N 1
ATOM 494 C CA . ALA A 1 63 ? -11.953 -35.188 3.213 1 89.38 63 ALA A CA 1
ATOM 495 C C . ALA A 1 63 ? -12.695 -35.688 1.978 1 89.38 63 ALA A C 1
ATOM 497 O O . ALA A 1 63 ? -12.336 -36.719 1.409 1 89.38 63 ALA A O 1
ATOM 498 N N . LYS A 1 64 ? -13.719 -35.031 1.497 1 89.25 64 LYS A N 1
ATOM 499 C CA . LYS A 1 64 ? -14.562 -35.531 0.407 1 89.25 64 LYS A CA 1
ATOM 500 C C . LYS A 1 64 ? -13.867 -35.375 -0.941 1 89.25 64 LYS A C 1
ATOM 502 O O . LYS A 1 64 ? -13.945 -36.25 -1.795 1 89.25 64 LYS A O 1
ATOM 507 N N . THR A 1 65 ? -13.055 -34.312 -1.102 1 91.25 65 THR A N 1
ATOM 508 C CA . THR A 1 65 ? -12.57 -33.969 -2.434 1 91.25 65 THR A CA 1
ATOM 509 C C . THR A 1 65 ? -11.07 -34.219 -2.543 1 91.25 65 THR A C 1
ATOM 511 O O . THR A 1 65 ? -10.523 -34.312 -3.646 1 91.25 65 THR A O 1
ATOM 514 N N . GLY A 1 66 ? -10.375 -34.188 -1.364 1 94.88 66 GLY A N 1
ATOM 515 C CA . GLY A 1 66 ? -8.93 -34.344 -1.35 1 94.88 66 GLY A CA 1
ATOM 516 C C . GLY A 1 66 ? -8.195 -33.062 -1.688 1 94.88 66 GLY A C 1
ATOM 517 O O . GLY A 1 66 ? -6.98 -33.062 -1.882 1 94.88 66 GLY A O 1
ATOM 518 N N . VAL A 1 67 ? -8.875 -31.984 -1.767 1 95.88 67 VAL A N 1
ATOM 519 C CA . VAL A 1 67 ? -8.297 -30.703 -2.16 1 95.88 67 VAL A CA 1
ATOM 520 C C . VAL A 1 67 ? -7.465 -30.141 -1.012 1 95.88 67 VAL A C 1
ATOM 522 O O . VAL A 1 67 ? -7.875 -30.203 0.15 1 95.88 67 VAL A O 1
ATOM 525 N N . LEU A 1 68 ? -6.27 -29.625 -1.331 1 97.56 68 LEU A N 1
ATOM 526 C CA . LEU A 1 68 ? -5.43 -28.891 -0.382 1 97.56 68 LEU A CA 1
ATOM 527 C C . LEU A 1 68 ? -5.121 -27.484 -0.894 1 97.56 68 LEU A C 1
ATOM 529 O O . LEU A 1 68 ? -4.699 -27.328 -2.041 1 97.56 68 LEU A O 1
ATOM 533 N N . HIS A 1 69 ? -5.422 -26.516 -0.171 1 95.31 69 HIS A N 1
ATOM 534 C CA . HIS A 1 69 ? -4.973 -25.141 -0.313 1 95.31 69 HIS A CA 1
ATOM 535 C C . HIS A 1 69 ? -4.148 -24.703 0.892 1 95.31 69 HIS A C 1
ATOM 537 O O . HIS A 1 69 ? -4.703 -24.344 1.933 1 95.31 69 HIS A O 1
ATOM 543 N N . LEU A 1 70 ? -2.875 -24.734 0.725 1 94.94 70 LEU A N 1
ATOM 544 C CA . LEU A 1 70 ? -1.985 -24.469 1.85 1 94.94 70 LEU A CA 1
ATOM 545 C C . LEU A 1 70 ? -1.294 -23.109 1.691 1 94.94 70 LEU A C 1
ATOM 547 O O . LEU A 1 70 ? -0.497 -22.922 0.77 1 94.94 70 LEU A O 1
ATOM 551 N N . LEU A 1 71 ? -1.544 -22.203 2.596 1 91.44 71 LEU A N 1
ATOM 552 C CA . LEU A 1 71 ? -0.873 -20.922 2.611 1 91.44 71 LEU A CA 1
ATOM 553 C C . LEU A 1 71 ? 0.492 -21.016 3.283 1 91.44 71 LEU A C 1
ATOM 555 O O . LEU A 1 71 ? 0.683 -21.828 4.188 1 91.44 71 LEU A O 1
ATOM 559 N N . GLY A 1 72 ? 1.403 -20.203 2.824 1 91.31 72 GLY A N 1
ATOM 560 C CA . GLY A 1 72 ? 2.691 -20.094 3.49 1 91.31 72 GLY A CA 1
ATOM 561 C C . GLY A 1 72 ? 3.523 -21.359 3.4 1 91.31 72 GLY A C 1
ATOM 562 O O . GLY A 1 72 ? 4.039 -21.844 4.41 1 91.31 72 GLY A O 1
ATOM 563 N N . PHE A 1 73 ? 3.729 -21.875 2.27 1 95.19 73 PHE A N 1
ATOM 564 C CA . PHE A 1 73 ? 4.324 -23.203 2.109 1 95.19 73 PHE A CA 1
ATOM 565 C C . PHE A 1 73 ? 5.832 -23.094 1.912 1 95.19 73 PHE A C 1
ATOM 567 O O . PHE A 1 73 ? 6.543 -24.094 1.971 1 95.19 73 PHE A O 1
ATOM 574 N N . LEU A 1 74 ? 6.41 -21.969 1.736 1 96.38 74 LEU A N 1
ATOM 575 C CA . LEU A 1 74 ? 7.77 -21.797 1.226 1 96.38 74 LEU A CA 1
ATOM 576 C C . LEU A 1 74 ? 8.789 -22.422 2.176 1 96.38 74 LEU A C 1
ATOM 578 O O . LEU A 1 74 ? 9.805 -22.953 1.735 1 96.38 74 LEU A O 1
ATOM 582 N N . ASN A 1 75 ? 8.531 -22.344 3.43 1 95.38 75 ASN A N 1
ATOM 583 C CA . ASN A 1 75 ? 9.531 -22.828 4.375 1 95.38 75 ASN A CA 1
ATOM 584 C C . ASN A 1 75 ? 9.266 -24.281 4.754 1 95.38 75 ASN A C 1
ATOM 586 O O . ASN A 1 75 ? 9.844 -24.797 5.711 1 95.38 75 ASN A O 1
ATOM 590 N N . ARG A 1 76 ? 8.414 -25 4.043 1 95.56 76 ARG A N 1
ATOM 591 C CA . ARG A 1 76 ? 8.125 -26.406 4.285 1 95.56 76 ARG A CA 1
ATOM 592 C C . ARG A 1 76 ? 9.156 -27.312 3.607 1 95.56 76 ARG A C 1
ATOM 594 O O . ARG A 1 76 ? 9.219 -28.5 3.875 1 95.56 76 ARG A O 1
ATOM 601 N N . ASP A 1 77 ? 9.898 -26.75 2.795 1 96.81 77 ASP A N 1
ATOM 602 C CA . ASP A 1 77 ? 10.945 -27.484 2.096 1 96.81 77 ASP A CA 1
ATOM 603 C C . ASP A 1 77 ? 12.023 -26.547 1.562 1 96.81 77 ASP A C 1
ATOM 605 O O . ASP A 1 77 ? 11.719 -25.422 1.142 1 96.81 77 ASP A O 1
ATOM 609 N N . GLU A 1 78 ? 13.203 -27.016 1.498 1 96.69 78 GLU A N 1
ATOM 610 C CA . GLU A 1 78 ? 14.305 -26.219 0.964 1 96.69 78 GLU A CA 1
ATOM 611 C C . GLU A 1 78 ? 14.07 -25.859 -0.499 1 96.69 78 GLU A C 1
ATOM 613 O O . GLU A 1 78 ? 14.344 -24.734 -0.917 1 96.69 78 GLU A O 1
ATOM 618 N N . LEU A 1 79 ? 13.539 -26.75 -1.289 1 97.56 79 LEU A N 1
ATOM 619 C CA . LEU A 1 79 ? 13.305 -26.516 -2.711 1 97.56 79 LEU A CA 1
ATOM 620 C C . LEU A 1 79 ? 12.273 -25.406 -2.918 1 97.56 79 LEU A C 1
ATOM 622 O O . LEU A 1 79 ? 12.359 -24.656 -3.891 1 97.56 79 LEU A O 1
ATOM 626 N N . PHE A 1 80 ? 11.32 -25.312 -1.973 1 97.81 80 PHE A N 1
ATOM 627 C CA . PHE A 1 80 ? 10.32 -24.25 -2.064 1 97.81 80 PHE A CA 1
ATOM 628 C C . PHE A 1 80 ? 10.953 -22.891 -1.843 1 97.81 80 PHE A C 1
ATOM 630 O O . PHE A 1 80 ? 10.617 -21.922 -2.537 1 97.81 80 PHE A O 1
ATOM 637 N N . GLY A 1 81 ? 11.875 -22.812 -0.9 1 96.62 81 GLY A N 1
ATOM 638 C CA . GLY A 1 81 ? 12.562 -21.562 -0.634 1 96.62 81 GLY A CA 1
ATOM 639 C C . GLY A 1 81 ? 13.359 -21.047 -1.82 1 96.62 81 GLY A C 1
ATOM 640 O O . GLY A 1 81 ? 13.469 -19.844 -2.031 1 96.62 81 GLY A O 1
ATOM 641 N N . GLN A 1 82 ? 13.844 -21.984 -2.584 1 96.19 82 GLN A N 1
ATOM 642 C CA . GLN A 1 82 ? 14.672 -21.625 -3.73 1 96.19 82 GLN A CA 1
ATOM 643 C C . GLN A 1 82 ? 13.844 -20.984 -4.84 1 96.19 82 GLN A C 1
ATOM 645 O O . GLN A 1 82 ? 14.375 -20.312 -5.723 1 96.19 82 GLN A O 1
ATOM 650 N N . LEU A 1 83 ? 12.555 -21.125 -4.797 1 97.69 83 LEU A N 1
ATOM 651 C CA . LEU A 1 83 ? 11.672 -20.562 -5.812 1 97.69 83 LEU A CA 1
ATOM 652 C C . LEU A 1 83 ? 11.617 -19.047 -5.691 1 97.69 83 LEU A C 1
ATOM 654 O O . LEU A 1 83 ? 11.219 -18.359 -6.637 1 97.69 83 LEU A O 1
ATOM 658 N N . LEU A 1 84 ? 12.047 -18.5 -4.559 1 97.44 84 LEU A N 1
ATOM 659 C CA . LEU A 1 84 ? 11.984 -17.062 -4.305 1 97.44 84 LEU A CA 1
ATOM 660 C C . LEU A 1 84 ? 12.742 -16.281 -5.375 1 97.44 84 LEU A C 1
ATOM 662 O O . LEU A 1 84 ? 12.344 -15.18 -5.742 1 97.44 84 LEU A O 1
ATOM 666 N N . THR A 1 85 ? 13.836 -16.906 -5.82 1 98.06 85 THR A N 1
ATOM 667 C CA . THR A 1 85 ? 14.664 -16.25 -6.816 1 98.06 85 THR A CA 1
ATOM 668 C C . THR A 1 85 ? 15.016 -17.203 -7.953 1 98.06 85 THR A C 1
ATOM 670 O O . THR A 1 85 ? 16.141 -17.188 -8.461 1 98.06 85 THR A O 1
ATOM 673 N N . HIS A 1 86 ? 14.109 -18.078 -8.281 1 97.62 86 HIS A N 1
ATOM 674 C CA . HIS A 1 86 ? 14.391 -18.969 -9.391 1 97.62 86 HIS A CA 1
ATOM 675 C C . HIS A 1 86 ? 14.914 -18.219 -10.602 1 97.62 86 HIS A C 1
ATOM 677 O O . HIS A 1 86 ? 14.281 -17.25 -11.055 1 97.62 86 HIS A O 1
ATOM 683 N N . PRO A 1 87 ? 15.945 -18.625 -11.195 1 97.12 87 PRO A N 1
ATOM 684 C CA . PRO A 1 87 ? 16.656 -17.781 -12.148 1 97.12 87 PRO A CA 1
ATOM 685 C C . PRO A 1 87 ? 15.859 -17.516 -13.422 1 97.12 87 PRO A C 1
ATOM 687 O O . PRO A 1 87 ? 16.047 -16.484 -14.062 1 97.12 87 PRO A O 1
ATOM 690 N N . THR A 1 88 ? 14.969 -18.422 -13.82 1 96.19 88 THR A N 1
ATOM 691 C CA . THR A 1 88 ? 14.203 -18.25 -15.055 1 96.19 88 THR A CA 1
ATOM 692 C C . THR A 1 88 ? 13.039 -17.281 -14.844 1 96.19 88 THR A C 1
ATOM 694 O O . THR A 1 88 ? 12.625 -16.594 -15.773 1 96.19 88 THR A O 1
ATOM 697 N N . VAL A 1 89 ? 12.578 -17.156 -13.641 1 97.44 89 VAL A N 1
ATOM 698 C CA . VAL A 1 89 ? 11.32 -16.453 -13.398 1 97.44 89 VAL A CA 1
ATOM 699 C C . VAL A 1 89 ? 11.586 -15.148 -12.656 1 97.44 89 VAL A C 1
ATOM 701 O O . VAL A 1 89 ? 10.891 -14.156 -12.867 1 97.44 89 VAL A O 1
ATOM 704 N N . PHE A 1 90 ? 12.633 -15.086 -11.844 1 98.31 90 PHE A N 1
ATOM 705 C CA . PHE A 1 90 ? 12.891 -13.969 -10.953 1 98.31 90 PHE A CA 1
ATOM 706 C C . PHE A 1 90 ? 13.086 -12.68 -11.742 1 98.31 90 PHE A C 1
ATOM 708 O O . PHE A 1 90 ? 12.648 -11.609 -11.312 1 98.31 90 PHE A O 1
ATOM 715 N N . PRO A 1 91 ? 13.648 -12.719 -12.969 1 98.56 91 PRO A N 1
ATOM 716 C CA . PRO A 1 91 ? 13.773 -11.508 -13.781 1 98.56 91 PRO A CA 1
ATOM 717 C C . PRO A 1 91 ? 12.43 -10.836 -14.055 1 98.56 91 PRO A C 1
ATOM 719 O O . PRO A 1 91 ? 12.344 -9.609 -14.125 1 98.56 91 PRO A O 1
ATOM 722 N N . TYR A 1 92 ? 11.414 -11.656 -14.156 1 98.62 92 TYR A N 1
ATOM 723 C CA . TYR A 1 92 ? 10.094 -11.102 -14.406 1 98.62 92 TYR A CA 1
ATOM 724 C C . TYR A 1 92 ? 9.555 -10.398 -13.164 1 98.62 92 TYR A C 1
ATOM 726 O O . TYR A 1 92 ? 8.859 -9.383 -13.273 1 98.62 92 TYR A O 1
ATOM 734 N N . MET A 1 93 ? 9.906 -10.859 -12.008 1 98.5 93 MET A N 1
ATOM 735 C CA . MET A 1 93 ? 9.398 -10.266 -10.773 1 98.5 93 MET A CA 1
ATOM 736 C C . MET A 1 93 ? 9.961 -8.859 -10.578 1 98.5 93 MET A C 1
ATOM 738 O O . MET A 1 93 ? 9.203 -7.895 -10.461 1 98.5 93 MET A O 1
ATOM 742 N N . TRP A 1 94 ? 11.305 -8.734 -10.672 1 98.62 94 TRP A N 1
ATOM 743 C CA . TRP A 1 94 ? 11.867 -7.41 -10.453 1 98.62 94 TRP A CA 1
ATOM 744 C C . TRP A 1 94 ? 11.734 -6.547 -11.703 1 98.62 94 TRP A C 1
ATOM 746 O O . TRP A 1 94 ? 11.688 -5.316 -11.617 1 98.62 94 TRP A O 1
ATOM 756 N N . GLY A 1 95 ? 11.617 -7.18 -12.898 1 98.5 95 GLY A N 1
ATOM 757 C CA . GLY A 1 95 ? 11.414 -6.43 -14.125 1 98.5 95 GLY A CA 1
ATOM 758 C C . GLY A 1 95 ? 10.039 -5.781 -14.211 1 98.5 95 GLY A C 1
ATOM 759 O O . GLY A 1 95 ? 9.875 -4.746 -14.852 1 98.5 95 GLY A O 1
ATOM 760 N N . LEU A 1 96 ? 9.07 -6.418 -13.531 1 98.5 96 LEU A N 1
ATOM 761 C CA . LEU A 1 96 ? 7.691 -5.957 -13.641 1 98.5 96 LEU A CA 1
ATOM 762 C C . LEU A 1 96 ? 7.27 -5.199 -12.383 1 98.5 96 LEU A C 1
ATOM 764 O O . LEU A 1 96 ? 6.297 -4.445 -12.406 1 98.5 96 LEU A O 1
ATOM 768 N N . ALA A 1 97 ? 8.031 -5.418 -11.258 1 98.25 97 ALA A N 1
ATOM 769 C CA . ALA A 1 97 ? 7.59 -4.816 -10.008 1 98.25 97 ALA A CA 1
ATOM 770 C C . ALA A 1 97 ? 8.711 -4.016 -9.352 1 98.25 97 ALA A C 1
ATOM 772 O O . ALA A 1 97 ? 8.484 -3.303 -8.367 1 98.25 97 ALA A O 1
ATOM 773 N N . GLY A 1 98 ? 9.914 -4.168 -9.852 1 98.44 98 GLY A N 1
ATOM 774 C CA . GLY A 1 98 ? 11.023 -3.387 -9.32 1 98.44 98 GLY A CA 1
ATOM 775 C C . GLY A 1 98 ? 11.781 -4.102 -8.227 1 98.44 98 GLY A C 1
ATOM 776 O O . GLY A 1 98 ? 11.664 -5.32 -8.07 1 98.44 98 GLY A O 1
ATOM 777 N N . TRP A 1 99 ? 12.602 -3.33 -7.496 1 98.56 99 TRP A N 1
ATOM 778 C CA . TRP A 1 99 ? 13.586 -3.928 -6.594 1 98.56 99 TRP A CA 1
ATOM 779 C C . TRP A 1 99 ? 13.078 -3.912 -5.156 1 98.56 99 TRP A C 1
ATOM 781 O O . TRP A 1 99 ? 13.609 -4.621 -4.297 1 98.56 99 TRP A O 1
ATOM 791 N N . ASN A 1 100 ? 12.102 -3.119 -4.828 1 98.56 100 ASN A N 1
ATOM 792 C CA . ASN A 1 100 ? 11.617 -3.047 -3.455 1 98.56 100 ASN A CA 1
ATOM 793 C C . ASN A 1 100 ? 10.453 -4 -3.221 1 98.56 100 ASN A C 1
ATOM 795 O O . ASN A 1 100 ? 9.375 -3.578 -2.795 1 98.56 100 ASN A O 1
ATOM 799 N N . ILE A 1 101 ? 10.742 -5.301 -3.316 1 98.25 101 ILE A N 1
ATOM 800 C CA . ILE A 1 101 ? 9.672 -6.293 -3.264 1 98.25 101 ILE A CA 1
ATOM 801 C C . ILE A 1 101 ? 10.008 -7.355 -2.219 1 98.25 101 ILE A C 1
ATOM 803 O O . ILE A 1 101 ? 11.172 -7.508 -1.826 1 98.25 101 ILE A O 1
ATOM 807 N N . TYR A 1 102 ? 8.992 -8.047 -1.745 1 96.81 102 TYR A N 1
ATOM 808 C CA . TYR A 1 102 ? 9.109 -9.258 -0.936 1 96.81 102 TYR A CA 1
ATOM 809 C C . TYR A 1 102 ? 7.922 -10.188 -1.177 1 96.81 102 TYR A C 1
ATOM 811 O O . TYR A 1 102 ? 7.004 -9.852 -1.926 1 96.81 102 TYR A O 1
ATOM 819 N N . THR A 1 103 ? 8.016 -11.328 -0.649 1 94.81 103 THR A N 1
ATOM 820 C CA . THR A 1 103 ? 6.977 -12.328 -0.898 1 94.81 103 THR A CA 1
ATOM 821 C C . THR A 1 103 ? 5.785 -12.109 0.032 1 94.81 103 THR A C 1
ATOM 823 O O . THR A 1 103 ? 5.953 -11.641 1.161 1 94.81 103 THR A O 1
ATOM 826 N N . HIS A 1 104 ? 4.578 -12.352 -0.267 1 86.31 104 HIS A N 1
ATOM 827 C CA . HIS A 1 104 ? 3.412 -11.93 0.505 1 86.31 104 HIS A CA 1
ATOM 828 C C . HIS A 1 104 ? 2.324 -13 0.486 1 86.31 104 HIS A C 1
ATOM 830 O O . HIS A 1 104 ? 1.734 -13.312 1.523 1 86.31 104 HIS A O 1
ATOM 836 N N . HIS A 1 105 ? 1.831 -13.57 -0.538 1 90.19 105 HIS A N 1
ATOM 837 C CA . HIS A 1 105 ? 0.741 -14.523 -0.714 1 90.19 105 HIS A CA 1
ATOM 838 C C . HIS A 1 105 ? 1.193 -15.734 -1.52 1 90.19 105 HIS A C 1
ATOM 840 O O . HIS A 1 105 ? 1.057 -15.758 -2.744 1 90.19 105 HIS A O 1
ATOM 846 N N . ASN A 1 106 ? 1.582 -16.719 -0.675 1 94.75 106 ASN A N 1
ATOM 847 C CA . ASN A 1 106 ? 2.057 -17.953 -1.282 1 94.75 106 ASN A CA 1
ATOM 848 C C . ASN A 1 106 ? 1.135 -19.125 -0.957 1 94.75 106 ASN A C 1
ATOM 850 O O . ASN A 1 106 ? 0.656 -19.25 0.172 1 94.75 106 ASN A O 1
ATOM 854 N N . HIS A 1 107 ? 0.891 -19.922 -1.977 1 95.81 107 HIS A N 1
ATOM 855 C CA . HIS A 1 107 ? 0.06 -21.062 -1.649 1 95.81 107 HIS A CA 1
ATOM 856 C C . HIS A 1 107 ? 0.396 -22.266 -2.539 1 95.81 107 HIS A C 1
ATOM 858 O O . HIS A 1 107 ? 0.812 -22.078 -3.688 1 95.81 107 HIS A O 1
ATOM 864 N N . LEU A 1 108 ? 0.295 -23.391 -1.955 1 97.56 108 LEU A N 1
ATOM 865 C CA . LEU A 1 108 ? 0.418 -24.703 -2.572 1 97.56 108 LEU A CA 1
ATOM 866 C C . LEU A 1 108 ? -0.952 -25.359 -2.754 1 97.56 108 LEU A C 1
ATOM 868 O O . LEU A 1 108 ? -1.69 -25.531 -1.785 1 97.56 108 LEU A O 1
ATOM 872 N N . ASP A 1 109 ? -1.287 -25.703 -4.02 1 98.06 109 ASP A N 1
ATOM 873 C CA . ASP A 1 109 ? -2.607 -26.25 -4.324 1 98.06 109 ASP A CA 1
ATOM 874 C C . ASP A 1 109 ? -2.498 -27.656 -4.898 1 98.06 109 ASP A C 1
ATOM 876 O O . ASP A 1 109 ? -1.727 -27.891 -5.828 1 98.06 109 ASP A O 1
ATOM 880 N N . VAL A 1 110 ? -3.195 -28.5 -4.34 1 98.38 110 VAL A N 1
ATOM 881 C CA . VAL A 1 110 ? -3.428 -29.828 -4.887 1 98.38 110 VAL A CA 1
ATOM 882 C C . VAL A 1 110 ? -4.922 -30.031 -5.125 1 98.38 110 VAL A C 1
ATOM 884 O O . VAL A 1 110 ? -5.727 -29.953 -4.195 1 98.38 110 VAL A O 1
ATOM 887 N N . THR A 1 111 ? -5.324 -30.297 -6.32 1 97.12 111 THR A N 1
ATOM 888 C CA . THR A 1 111 ? -6.723 -30.469 -6.699 1 97.12 111 THR A CA 1
ATOM 889 C C . THR A 1 111 ? -6.914 -31.766 -7.469 1 97.12 111 THR A C 1
ATOM 891 O O . THR A 1 111 ? -6.719 -31.812 -8.688 1 97.12 111 THR A O 1
ATOM 894 N N . PRO A 1 112 ? -7.383 -32.812 -6.816 1 96.44 112 PRO A N 1
ATOM 895 C CA . PRO A 1 112 ? -7.664 -34.062 -7.492 1 96.44 112 PRO A CA 1
ATOM 896 C C . PRO A 1 112 ? -8.883 -34 -8.406 1 96.44 112 PRO A C 1
ATOM 898 O O . PRO A 1 112 ? -9.656 -33.031 -8.328 1 96.44 112 PRO A O 1
ATOM 901 N N . PRO A 1 113 ? -8.953 -35 -9.258 1 95.12 113 PRO A N 1
ATOM 902 C CA . PRO A 1 113 ? -10.156 -35.094 -10.094 1 95.12 113 PRO A CA 1
ATOM 903 C C . PRO A 1 113 ? -11.445 -35.156 -9.281 1 95.12 113 PRO A C 1
ATOM 905 O O . PRO A 1 113 ? -11.445 -35.656 -8.156 1 95.12 113 PRO A O 1
ATOM 908 N N . THR A 1 114 ? -12.422 -34.531 -9.773 1 88.81 114 THR A N 1
ATOM 909 C CA . THR A 1 114 ? -13.75 -34.656 -9.172 1 88.81 114 THR A CA 1
ATOM 910 C C . THR A 1 114 ? -14.695 -35.406 -10.102 1 88.81 114 THR A C 1
ATOM 912 O O . THR A 1 114 ? -14.82 -35.062 -11.281 1 88.81 114 THR A O 1
ATOM 915 N N . PRO A 1 115 ? -15.312 -36.5 -9.625 1 78.75 115 PRO A N 1
ATOM 916 C CA . PRO A 1 115 ? -16.203 -37.281 -10.477 1 78.75 115 PRO A CA 1
ATOM 917 C C . PRO A 1 115 ? -17.547 -36.594 -10.727 1 78.75 115 PRO A C 1
ATOM 919 O O . PRO A 1 115 ? -18.234 -36.938 -11.703 1 78.75 115 PRO A O 1
ATOM 922 N N . GLU A 1 116 ? -17.906 -35.75 -9.867 1 83.12 116 GLU A N 1
ATOM 923 C CA . GLU A 1 116 ? -19.234 -35.156 -9.953 1 83.12 116 GLU A CA 1
ATOM 924 C C . GLU A 1 116 ? -19.156 -33.688 -10.383 1 83.12 116 GLU A C 1
ATOM 926 O O . GLU A 1 116 ? -18.141 -33 -10.172 1 83.12 116 GLU A O 1
ATOM 931 N N . GLU A 1 117 ? -20.219 -33.375 -11.055 1 85.38 117 GLU A N 1
ATOM 932 C CA . GLU A 1 117 ? -20.344 -31.969 -11.406 1 85.38 117 GLU A CA 1
ATOM 933 C C . GLU A 1 117 ? -20.328 -31.094 -10.156 1 85.38 117 GLU A C 1
ATOM 935 O O . GLU A 1 117 ? -21.031 -31.375 -9.188 1 85.38 117 GLU A O 1
ATOM 940 N N . GLU A 1 118 ? -19.469 -30.125 -10.18 1 84.88 118 GLU A N 1
ATOM 941 C CA . GLU A 1 118 ? -19.391 -29.203 -9.055 1 84.88 118 GLU A CA 1
ATOM 942 C C . GLU A 1 118 ? -20.641 -28.312 -8.992 1 84.88 118 GLU A C 1
ATOM 944 O O . GLU A 1 118 ? -21.203 -27.953 -10.023 1 84.88 118 GLU A O 1
ATOM 949 N N . PRO A 1 119 ? -21.047 -28 -7.762 1 86.56 119 PRO A N 1
ATOM 950 C CA . PRO A 1 119 ? -22.156 -27.047 -7.656 1 86.56 119 PRO A CA 1
ATOM 951 C C . PRO A 1 119 ? -21.828 -25.703 -8.289 1 86.56 119 PRO A C 1
ATOM 953 O O . PRO A 1 119 ? -20.656 -25.328 -8.398 1 86.56 119 PRO A O 1
ATOM 956 N N . PRO A 1 120 ? -22.922 -25.062 -8.734 1 87.5 120 PRO A N 1
ATOM 957 C CA . PRO A 1 120 ? -22.688 -23.734 -9.305 1 87.5 120 PRO A CA 1
ATOM 958 C C . PRO A 1 120 ? -22.016 -22.766 -8.32 1 87.5 120 PRO A C 1
ATOM 960 O O . PRO A 1 120 ? -22.312 -22.812 -7.121 1 87.5 120 PRO A O 1
ATOM 963 N N . SER A 1 121 ? -21.031 -21.969 -8.836 1 85.69 121 SER A N 1
ATOM 964 C CA . SER A 1 121 ? -20.359 -20.953 -8.031 1 85.69 121 SER A CA 1
ATOM 965 C C . SER A 1 121 ? -19.766 -19.859 -8.914 1 85.69 121 SER A C 1
ATOM 967 O O . SER A 1 121 ? -19.406 -20.109 -10.062 1 85.69 121 SER A O 1
ATOM 969 N N . TRP A 1 122 ? -19.906 -18.578 -8.406 1 89.31 122 TRP A N 1
ATOM 970 C CA . TRP A 1 122 ? -19.203 -17.469 -9.055 1 89.31 122 TRP A CA 1
ATOM 971 C C . TRP A 1 122 ? -17.797 -17.328 -8.508 1 89.31 122 TRP A C 1
ATOM 973 O O . TRP A 1 122 ? -17.594 -16.812 -7.402 1 89.31 122 TRP A O 1
ATOM 983 N N . GLY A 1 123 ? -16.859 -17.844 -9.031 1 91.25 123 GLY A N 1
ATOM 984 C CA . GLY A 1 123 ? -15.492 -17.891 -8.523 1 91.25 123 GLY A CA 1
ATOM 985 C C . GLY A 1 123 ? -14.609 -16.797 -9.07 1 91.25 123 GLY A C 1
ATOM 986 O O . GLY A 1 123 ? -13.438 -16.688 -8.703 1 91.25 123 GLY A O 1
ATOM 987 N N . TRP A 1 124 ? -15.18 -15.922 -9.93 1 96.81 124 TRP A N 1
ATOM 988 C CA . TRP A 1 124 ? -14.375 -14.883 -10.555 1 96.81 124 TRP A CA 1
ATOM 989 C C . TRP A 1 124 ? -14.039 -13.773 -9.562 1 96.81 124 TRP A C 1
ATOM 991 O O . TRP A 1 124 ? -14.93 -13.242 -8.891 1 96.81 124 TRP A O 1
ATOM 1001 N N . HIS A 1 125 ? -12.773 -13.398 -9.469 1 96.12 125 HIS A N 1
ATOM 1002 C CA . HIS A 1 125 ? -12.352 -12.375 -8.516 1 96.12 125 HIS A CA 1
ATOM 1003 C C . HIS A 1 125 ? -11.016 -11.766 -8.914 1 96.12 125 HIS A C 1
ATOM 1005 O O . HIS A 1 125 ? -10.328 -12.281 -9.797 1 96.12 125 HIS A O 1
ATOM 1011 N N . GLN A 1 126 ? -10.75 -10.633 -8.383 1 95.94 126 GLN A N 1
ATOM 1012 C CA . GLN A 1 126 ? -9.422 -10.031 -8.305 1 95.94 126 GLN A CA 1
ATOM 1013 C C . GLN A 1 126 ? -8.836 -10.18 -6.906 1 95.94 126 GLN A C 1
ATOM 1015 O O . GLN A 1 126 ? -9.555 -10.086 -5.91 1 95.94 126 GLN A O 1
ATOM 1020 N N . ASP A 1 127 ? -7.598 -10.43 -6.871 1 93.75 127 ASP A N 1
ATOM 1021 C CA . ASP A 1 127 ? -6.949 -10.562 -5.57 1 93.75 127 ASP A CA 1
ATOM 1022 C C . ASP A 1 127 ? -6.746 -9.195 -4.914 1 93.75 127 ASP A C 1
ATOM 1024 O O . ASP A 1 127 ? -6.758 -8.172 -5.594 1 93.75 127 ASP A O 1
ATOM 1028 N N . GLY A 1 128 ? -6.586 -9.109 -3.561 1 91.31 128 GLY A N 1
ATOM 1029 C CA . GLY A 1 128 ? -6.082 -7.895 -2.936 1 91.31 128 GLY A CA 1
ATOM 1030 C C . GLY A 1 128 ? -7.031 -7.312 -1.906 1 91.31 128 GLY A C 1
ATOM 1031 O O . GLY A 1 128 ? -6.676 -6.383 -1.181 1 91.31 128 GLY A O 1
ATOM 1032 N N . TYR A 1 129 ? -8.305 -7.812 -1.822 1 93.38 129 TYR A N 1
ATOM 1033 C CA . TYR A 1 129 ? -9.242 -7.387 -0.79 1 93.38 129 TYR A CA 1
ATOM 1034 C C . TYR A 1 129 ? -9.445 -5.875 -0.828 1 93.38 129 TYR A C 1
ATOM 1036 O O . TYR A 1 129 ? -9.859 -5.324 -1.851 1 93.38 129 TYR A O 1
ATOM 1044 N N . ARG A 1 130 ? -9.117 -5.207 0.236 1 95.31 130 ARG A N 1
ATOM 1045 C CA . ARG A 1 130 ? -9.406 -3.777 0.31 1 95.31 130 ARG A CA 1
ATOM 1046 C C . ARG A 1 130 ? -8.523 -2.99 -0.652 1 95.31 130 ARG A C 1
ATOM 1048 O O . ARG A 1 130 ? -8.82 -1.838 -0.976 1 95.31 130 ARG A O 1
ATOM 1055 N N . GLN A 1 131 ? -7.477 -3.553 -1.125 1 95.44 131 GLN A N 1
ATOM 1056 C CA . GLN A 1 131 ? -6.676 -2.885 -2.145 1 95.44 131 GLN A CA 1
ATOM 1057 C C . GLN A 1 131 ? -7.492 -2.625 -3.406 1 95.44 131 GLN A C 1
ATOM 1059 O O . GLN A 1 131 ? -7.125 -1.787 -4.23 1 95.44 131 GLN A O 1
ATOM 1064 N N . ASN A 1 132 ? -8.578 -3.346 -3.545 1 94.94 132 ASN A N 1
ATOM 1065 C CA . ASN A 1 132 ? -9.414 -3.201 -4.727 1 94.94 132 ASN A CA 1
ATOM 1066 C C . ASN A 1 132 ? -10.352 -2.002 -4.602 1 94.94 132 ASN A C 1
ATOM 1068 O O . ASN A 1 132 ? -10.883 -1.515 -5.605 1 94.94 132 ASN A O 1
ATOM 1072 N N . SER A 1 133 ? -10.539 -1.484 -3.393 1 95.69 133 SER A N 1
ATOM 1073 C CA . SER A 1 133 ? -11.5 -0.397 -3.221 1 95.69 133 SER A CA 1
ATOM 1074 C C . SER A 1 133 ? -10.828 0.847 -2.646 1 95.69 133 SER A C 1
ATOM 1076 O O . SER A 1 133 ? -11.133 1.968 -3.059 1 95.69 133 SER A O 1
ATOM 1078 N N . ASP A 1 134 ? -9.922 0.703 -1.795 1 97.25 134 ASP A N 1
ATOM 1079 C CA . ASP A 1 134 ? -9.367 1.806 -1.018 1 97.25 134 ASP A CA 1
ATOM 1080 C C . ASP A 1 134 ? -8.734 2.854 -1.929 1 97.25 134 ASP A C 1
ATOM 1082 O O . ASP A 1 134 ? -9.055 4.039 -1.837 1 97.25 134 ASP A O 1
ATOM 1086 N N . PRO A 1 135 ? -7.91 2.414 -2.869 1 95.44 135 PRO A N 1
ATOM 1087 C CA . PRO A 1 135 ? -7.246 3.428 -3.691 1 95.44 135 PRO A CA 1
ATOM 1088 C C . PRO A 1 135 ? -8.008 3.736 -4.977 1 95.44 135 PRO A C 1
ATOM 1090 O O . PRO A 1 135 ? -7.52 4.48 -5.828 1 95.44 135 PRO A O 1
ATOM 1093 N N . GLU A 1 136 ? -9.188 3.088 -5.211 1 94.81 136 GLU A N 1
ATOM 1094 C CA . GLU A 1 136 ? -9.977 3.348 -6.41 1 94.81 136 GLU A CA 1
ATOM 1095 C C . GLU A 1 136 ? -10.477 4.793 -6.438 1 94.81 136 GLU A C 1
ATOM 1097 O O . GLU A 1 136 ? -10.75 5.383 -5.391 1 94.81 136 GLU A O 1
ATOM 1102 N N . THR A 1 137 ? -10.609 5.398 -7.641 1 94.31 137 THR A N 1
ATOM 1103 C CA . THR A 1 137 ? -11.062 6.773 -7.797 1 94.31 137 THR A CA 1
ATOM 1104 C C . THR A 1 137 ? -12.562 6.82 -8.102 1 94.31 137 THR A C 1
ATOM 1106 O O . THR A 1 137 ? -13.195 5.777 -8.266 1 94.31 137 THR A O 1
ATOM 1109 N N . MET A 1 138 ? -13.047 8.023 -8.172 1 94.5 138 MET A N 1
ATOM 1110 C CA . MET A 1 138 ? -14.453 8.227 -8.508 1 94.5 138 MET A CA 1
ATOM 1111 C C . MET A 1 138 ? -14.695 7.965 -9.992 1 94.5 138 MET A C 1
ATOM 1113 O O . MET A 1 138 ? -15.844 7.828 -10.422 1 94.5 138 MET A O 1
ATOM 1117 N N . ASP A 1 139 ? -13.586 7.941 -10.75 1 93.5 139 ASP A N 1
ATOM 1118 C CA . ASP A 1 139 ? -13.672 7.582 -12.164 1 93.5 139 ASP A CA 1
ATOM 1119 C C . ASP A 1 139 ? -13.523 6.074 -12.359 1 93.5 139 ASP A C 1
ATOM 1121 O O . ASP A 1 139 ? -12.414 5.539 -12.266 1 93.5 139 ASP A O 1
ATOM 1125 N N . PRO A 1 140 ? -14.555 5.422 -12.688 1 90.25 140 PRO A N 1
ATOM 1126 C CA . PRO A 1 140 ? -14.5 3.963 -12.797 1 90.25 140 PRO A CA 1
ATOM 1127 C C . PRO A 1 140 ? -13.641 3.494 -13.969 1 90.25 140 PRO A C 1
ATOM 1129 O O . PRO A 1 140 ? -13.305 2.309 -14.062 1 90.25 140 PRO A O 1
ATOM 1132 N N . ASN A 1 141 ? -13.242 4.391 -14.844 1 91.31 141 ASN A N 1
ATOM 1133 C CA . ASN A 1 141 ? -12.477 4.012 -16.031 1 91.31 141 ASN A CA 1
ATOM 1134 C C . ASN A 1 141 ? -10.977 4.098 -15.773 1 91.31 141 ASN A C 1
ATOM 1136 O O . ASN A 1 141 ? -10.172 3.67 -16.609 1 91.31 141 ASN A O 1
ATOM 1140 N N . LEU A 1 142 ? -10.641 4.652 -14.695 1 93.19 142 LEU A N 1
ATOM 1141 C CA . LEU A 1 142 ? -9.234 4.648 -14.297 1 93.19 142 LEU A CA 1
ATOM 1142 C C . LEU A 1 142 ? -8.883 3.355 -13.57 1 93.19 142 LEU A C 1
ATOM 1144 O O . LEU A 1 142 ? -9.422 3.072 -12.5 1 93.19 142 LEU A O 1
ATOM 1148 N N . PRO A 1 143 ? -7.977 2.607 -14.156 1 94.19 143 PRO A N 1
ATOM 1149 C CA . PRO A 1 143 ? -7.641 1.327 -13.531 1 94.19 143 PRO A CA 1
ATOM 1150 C C . PRO A 1 143 ? -6.938 1.498 -12.18 1 94.19 143 PRO A C 1
ATOM 1152 O O . PRO A 1 143 ? -6.152 2.432 -12.008 1 94.19 143 PRO A O 1
ATOM 1155 N N . ARG A 1 144 ? -7.207 0.592 -11.297 1 93.94 144 ARG A N 1
ATOM 1156 C CA . ARG A 1 144 ? -6.477 0.503 -10.039 1 93.94 144 ARG A CA 1
ATOM 1157 C C . ARG A 1 144 ? -5.008 0.163 -10.281 1 93.94 144 ARG A C 1
ATOM 1159 O O . ARG A 1 144 ? -4.664 -0.415 -11.312 1 93.94 144 ARG A O 1
ATOM 1166 N N . PRO A 1 145 ? -4.191 0.512 -9.359 1 93.38 145 PRO A N 1
ATOM 1167 C CA . PRO A 1 145 ? -2.768 0.219 -9.539 1 93.38 145 PRO A CA 1
ATOM 1168 C C . PRO A 1 145 ? -2.422 -1.238 -9.242 1 93.38 145 PRO A C 1
ATOM 1170 O O . PRO A 1 145 ? -3.102 -1.888 -8.445 1 93.38 145 PRO A O 1
ATOM 1173 N N . MET A 1 146 ? -1.409 -1.709 -9.891 1 95.81 146 MET A N 1
ATOM 1174 C CA . MET A 1 146 ? -0.896 -3.029 -9.539 1 95.81 146 MET A CA 1
ATOM 1175 C C . MET A 1 146 ? -0.052 -2.961 -8.266 1 95.81 146 MET A C 1
ATOM 1177 O O . MET A 1 146 ? 0.866 -2.145 -8.172 1 95.81 146 MET A O 1
ATOM 1181 N N . PHE A 1 147 ? -0.321 -3.846 -7.348 1 96.69 147 PHE A N 1
ATOM 1182 C CA . PHE A 1 147 ? 0.415 -3.857 -6.09 1 96.69 147 PHE A CA 1
ATOM 1183 C C . PHE A 1 147 ? 1.151 -5.18 -5.906 1 96.69 147 PHE A C 1
ATOM 1185 O O . PHE A 1 147 ? 2.008 -5.305 -5.027 1 96.69 147 PHE A O 1
ATOM 1192 N N . SER A 1 148 ? 0.778 -6.148 -6.754 1 96.88 148 SER A N 1
ATOM 1193 C CA . SER A 1 148 ? 1.406 -7.457 -6.625 1 96.88 148 SER A CA 1
ATOM 1194 C C . SER A 1 148 ? 1.244 -8.273 -7.902 1 96.88 148 SER A C 1
ATOM 1196 O O . SER A 1 148 ? 0.439 -7.93 -8.773 1 96.88 148 SER A O 1
ATOM 1198 N N . LEU A 1 149 ? 2.08 -9.195 -8.016 1 97.69 149 LEU A N 1
ATOM 1199 C CA . LEU A 1 149 ? 1.982 -10.211 -9.055 1 97.69 149 LEU A CA 1
ATOM 1200 C C . LEU A 1 149 ? 2.355 -11.586 -8.508 1 97.69 149 LEU A C 1
ATOM 1202 O O . LEU A 1 149 ? 2.941 -11.688 -7.43 1 97.69 149 LEU A O 1
ATOM 1206 N N . LYS A 1 150 ? 1.959 -12.609 -9.273 1 97.62 150 LYS A N 1
ATOM 1207 C CA . LYS A 1 150 ? 2.172 -13.984 -8.836 1 97.62 150 LYS A CA 1
ATOM 1208 C C . LYS A 1 150 ? 2.713 -14.844 -9.969 1 97.62 150 LYS A C 1
ATOM 1210 O O . LYS A 1 150 ? 2.359 -14.641 -11.133 1 97.62 150 LYS A O 1
ATOM 1215 N N . VAL A 1 151 ? 3.543 -15.711 -9.562 1 98.44 151 VAL A N 1
ATOM 1216 C CA . VAL A 1 151 ? 3.963 -16.75 -10.484 1 98.44 151 VAL A CA 1
ATOM 1217 C C . VAL A 1 151 ? 3.363 -18.094 -10.055 1 98.44 151 VAL A C 1
ATOM 1219 O O . VAL A 1 151 ? 3.344 -18.422 -8.859 1 98.44 151 VAL A O 1
ATOM 1222 N N . ALA A 1 152 ? 2.854 -18.797 -10.977 1 98.56 152 ALA A N 1
ATOM 1223 C CA . ALA A 1 152 ? 2.348 -20.141 -10.781 1 98.56 152 ALA A CA 1
ATOM 1224 C C . ALA A 1 152 ? 3.246 -21.172 -11.469 1 98.56 152 ALA A C 1
ATOM 1226 O O . ALA A 1 152 ? 3.361 -21.188 -12.695 1 98.56 152 ALA A O 1
ATOM 1227 N N . TYR A 1 153 ? 3.891 -21.984 -10.68 1 98.81 153 TYR A N 1
ATOM 1228 C CA . TYR A 1 153 ? 4.648 -23.109 -11.203 1 98.81 153 TYR A CA 1
ATOM 1229 C C . TYR A 1 153 ? 3.748 -24.328 -11.406 1 98.81 153 TYR A C 1
ATOM 1231 O O . TYR A 1 153 ? 3.15 -24.828 -10.461 1 98.81 153 TYR A O 1
ATOM 1239 N N . VAL A 1 154 ? 3.686 -24.797 -12.625 1 98.75 154 VAL A N 1
ATOM 1240 C CA . VAL A 1 154 ? 2.814 -25.906 -12.961 1 98.75 154 VAL A CA 1
ATOM 1241 C C . VAL A 1 154 ? 3.602 -27.219 -12.891 1 98.75 154 VAL A C 1
ATOM 1243 O O . VAL A 1 154 ? 4.543 -27.422 -13.656 1 98.75 154 VAL A O 1
ATOM 1246 N N . LEU A 1 155 ? 3.191 -28.078 -12.031 1 98.69 155 LEU A N 1
ATOM 1247 C CA . LEU A 1 155 ? 3.939 -29.312 -11.836 1 98.69 155 LEU A CA 1
ATOM 1248 C C . LEU A 1 155 ? 3.26 -30.484 -12.547 1 98.69 155 LEU A C 1
ATOM 1250 O O . LEU A 1 155 ? 3.906 -31.484 -12.859 1 98.69 155 LEU A O 1
ATOM 1254 N N . SER A 1 156 ? 1.972 -30.359 -12.742 1 97.88 156 SER A N 1
ATOM 1255 C CA . SER A 1 156 ? 1.181 -31.438 -13.336 1 97.88 156 SER A CA 1
ATOM 1256 C C . SER A 1 156 ? 0.843 -31.125 -14.797 1 97.88 156 SER A C 1
ATOM 1258 O O . SER A 1 156 ? 1.081 -30.016 -15.266 1 97.88 156 SER A O 1
ATOM 1260 N N . ASP A 1 157 ? 0.3 -32.156 -15.469 1 98.25 157 ASP A N 1
ATOM 1261 C CA . ASP A 1 157 ? -0.06 -32.031 -16.875 1 98.25 157 ASP A CA 1
ATOM 1262 C C . ASP A 1 157 ? -1.364 -31.25 -17.031 1 98.25 157 ASP A C 1
ATOM 1264 O O . ASP A 1 157 ? -2.451 -31.812 -16.922 1 98.25 157 ASP A O 1
ATOM 1268 N N . LEU A 1 158 ? -1.231 -29.953 -17.375 1 98.06 158 LEU A N 1
ATOM 1269 C CA . LEU A 1 158 ? -2.371 -29.094 -17.672 1 98.06 158 LEU A CA 1
ATOM 1270 C C . LEU A 1 158 ? -2.385 -28.703 -19.141 1 98.06 158 LEU A C 1
ATOM 1272 O O . LEU A 1 158 ? -2.742 -27.562 -19.484 1 98.06 158 LEU A O 1
ATOM 1276 N N . SER A 1 159 ? -1.992 -29.547 -19.984 1 97.62 159 SER A N 1
ATOM 1277 C CA . SER A 1 159 ? -1.854 -29.25 -21.406 1 97.62 159 SER A CA 1
ATOM 1278 C C . SER A 1 159 ? -3.213 -29.188 -22.094 1 97.62 159 SER A C 1
ATOM 1280 O O . SER A 1 159 ? -3.322 -28.703 -23.219 1 97.62 159 SER A O 1
ATOM 1282 N N . GLU A 1 160 ? -4.23 -29.656 -21.438 1 96.81 160 GLU A N 1
ATOM 1283 C CA . GLU A 1 160 ? -5.598 -29.609 -21.953 1 96.81 160 GLU A CA 1
ATOM 1284 C C . GLU A 1 160 ? -6.535 -28.906 -20.984 1 96.81 160 GLU A C 1
ATOM 1286 O O . GLU A 1 160 ? -6.305 -28.922 -19.766 1 96.81 160 GLU A O 1
ATOM 1291 N N . THR A 1 161 ? -7.582 -28.375 -21.547 1 96 161 THR A N 1
ATOM 1292 C CA . THR A 1 161 ? -8.594 -27.75 -20.703 1 96 161 THR A CA 1
ATOM 1293 C C . THR A 1 161 ? -9.359 -28.797 -19.906 1 96 161 THR A C 1
ATOM 1295 O O . THR A 1 161 ? -9.297 -30 -20.219 1 96 161 THR A O 1
ATOM 1298 N N . GLY A 1 162 ? -9.977 -28.406 -18.844 1 93.62 162 GLY A N 1
ATOM 1299 C CA . GLY A 1 162 ? -10.781 -29.297 -18.031 1 93.62 162 GLY A CA 1
ATOM 1300 C C . GLY A 1 162 ? -9.969 -30.047 -16.984 1 93.62 162 GLY A C 1
ATOM 1301 O O . GLY A 1 162 ? -10.422 -31.047 -16.438 1 93.62 162 GLY A O 1
ATOM 1302 N N . ARG A 1 163 ? -8.742 -29.594 -16.75 1 95.75 163 ARG A N 1
ATOM 1303 C CA . ARG A 1 163 ? -7.883 -30.266 -15.789 1 95.75 163 ARG A CA 1
ATOM 1304 C C . ARG A 1 163 ? -7.688 -29.406 -14.539 1 95.75 163 ARG A C 1
ATOM 1306 O O . ARG A 1 163 ? -6.688 -29.562 -13.828 1 95.75 163 ARG A O 1
ATOM 1313 N N . GLY A 1 164 ? -8.625 -28.422 -14.297 1 94.88 164 GLY A N 1
ATOM 1314 C CA . GLY A 1 164 ? -8.57 -27.594 -13.102 1 94.88 164 GLY A CA 1
ATOM 1315 C C . GLY A 1 164 ? -7.66 -26.391 -13.242 1 94.88 164 GLY A C 1
ATOM 1316 O O . GLY A 1 164 ? -7.188 -25.844 -12.242 1 94.88 164 GLY A O 1
ATOM 1317 N N . ALA A 1 165 ? -7.387 -26 -14.445 1 96.44 165 ALA A N 1
ATOM 1318 C CA . ALA A 1 165 ? -6.445 -24.922 -14.688 1 96.44 165 ALA A CA 1
ATOM 1319 C C . ALA A 1 165 ? -7.082 -23.562 -14.383 1 96.44 165 ALA A C 1
ATOM 1321 O O . ALA A 1 165 ? -8.281 -23.484 -14.102 1 96.44 165 ALA A O 1
ATOM 1322 N N . THR A 1 166 ? -6.305 -22.531 -14.359 1 97.81 166 THR A N 1
ATOM 1323 C CA . THR A 1 166 ? -6.734 -21.156 -14.086 1 97.81 166 THR A CA 1
ATOM 1324 C C . THR A 1 166 ? -7.402 -20.547 -15.312 1 97.81 166 THR A C 1
ATOM 1326 O O . THR A 1 166 ? -6.883 -20.656 -16.422 1 97.81 166 THR A O 1
ATOM 1329 N N . LYS A 1 167 ? -8.57 -20.031 -15.07 1 98.06 167 LYS A N 1
ATOM 1330 C CA . LYS A 1 167 ? -9.25 -19.25 -16.094 1 98.06 167 LYS A CA 1
ATOM 1331 C C . LYS A 1 167 ? -8.984 -17.75 -15.906 1 98.06 167 LYS A C 1
ATOM 1333 O O . LYS A 1 167 ? -8.961 -17.25 -14.781 1 98.06 167 LYS A O 1
ATOM 1338 N N . VAL A 1 168 ? -8.758 -17.047 -17.031 1 98.62 168 VAL A N 1
ATOM 1339 C CA . VAL A 1 168 ? -8.492 -15.617 -16.984 1 98.62 168 VAL A CA 1
ATOM 1340 C C . VAL A 1 168 ? -9.258 -14.914 -18.109 1 98.62 168 VAL A C 1
ATOM 1342 O O . VAL A 1 168 ? -9.727 -15.555 -19.047 1 98.62 168 VAL A O 1
ATOM 1345 N N . ILE A 1 169 ? -9.461 -13.656 -18 1 98.69 169 ILE A N 1
ATOM 1346 C CA . ILE A 1 169 ? -9.906 -12.781 -19.078 1 98.69 169 ILE A CA 1
ATOM 1347 C C . ILE A 1 169 ? -8.789 -11.82 -19.469 1 98.69 169 ILE A C 1
ATOM 1349 O O . ILE A 1 169 ? -8.547 -10.828 -18.766 1 98.69 169 ILE A O 1
ATOM 1353 N N . PRO A 1 170 ? -8.094 -12.133 -20.594 1 98.69 170 PRO A N 1
ATOM 1354 C CA . PRO A 1 170 ? -6.949 -11.297 -20.969 1 98.69 170 PRO A CA 1
ATOM 1355 C C . PRO A 1 170 ? -7.297 -9.812 -21.031 1 98.69 170 PRO A C 1
ATOM 1357 O O . PRO A 1 170 ? -8.328 -9.438 -21.594 1 98.69 170 PRO A O 1
ATOM 1360 N N . GLY A 1 171 ? -6.434 -8.984 -20.344 1 98.38 171 GLY A N 1
ATOM 1361 C CA . GLY A 1 171 ? -6.609 -7.543 -20.375 1 98.38 171 GLY A CA 1
ATOM 1362 C C . GLY A 1 171 ? -7.531 -7.035 -19.281 1 98.38 171 GLY A C 1
ATOM 1363 O O . GLY A 1 171 ? -7.66 -5.828 -19.078 1 98.38 171 GLY A O 1
ATOM 1364 N N . SER A 1 172 ? -8.102 -7.902 -18.5 1 98.31 172 SER A N 1
ATOM 1365 C CA . SER A 1 172 ? -9.172 -7.504 -17.594 1 98.31 172 SER A CA 1
ATOM 1366 C C . SER A 1 172 ? -8.609 -6.895 -16.312 1 98.31 172 SER A C 1
ATOM 1368 O O . SER A 1 172 ? -9.352 -6.355 -15.5 1 98.31 172 SER A O 1
ATOM 1370 N N . HIS A 1 173 ? -7.301 -6.934 -16.109 1 97.88 173 HIS A N 1
ATOM 1371 C CA . HIS A 1 173 ? -6.691 -6.258 -14.977 1 97.88 173 HIS A CA 1
ATOM 1372 C C . HIS A 1 173 ? -6.926 -4.754 -15.039 1 97.88 173 HIS A C 1
ATOM 1374 O O . HIS A 1 173 ? -6.789 -4.059 -14.031 1 97.88 173 HIS A O 1
ATOM 1380 N N . LEU A 1 174 ? -7.359 -4.277 -16.219 1 96.56 174 LEU A N 1
ATOM 1381 C CA . LEU A 1 174 ? -7.598 -2.85 -16.406 1 96.56 174 LEU A CA 1
ATOM 1382 C C . LEU A 1 174 ? -9.062 -2.506 -16.156 1 96.56 174 LEU A C 1
ATOM 1384 O O . LEU A 1 174 ? -9.453 -1.338 -16.219 1 96.56 174 LEU A O 1
ATOM 1388 N N . TRP A 1 175 ? -9.867 -3.561 -15.852 1 96.56 175 TRP A N 1
ATOM 1389 C CA . TRP A 1 175 ? -11.273 -3.367 -15.516 1 96.56 175 TRP A CA 1
ATOM 1390 C C . TRP A 1 175 ? -11.477 -3.398 -14.008 1 96.56 175 TRP A C 1
ATOM 1392 O O . TRP A 1 175 ? -11.266 -4.43 -13.367 1 96.56 175 TRP A O 1
ATOM 1402 N N . ASN A 1 176 ? -12.023 -2.35 -13.469 1 95.62 176 ASN A N 1
ATOM 1403 C CA . ASN A 1 176 ? -12.227 -2.311 -12.023 1 95.62 176 ASN A CA 1
ATOM 1404 C C . ASN A 1 176 ? -13.43 -3.156 -11.602 1 95.62 176 ASN A C 1
ATOM 1406 O O . ASN A 1 176 ? -13.586 -3.469 -10.422 1 95.62 176 ASN A O 1
ATOM 1410 N N . SER A 1 177 ? -14.273 -3.496 -12.562 1 94.75 177 SER A N 1
ATOM 1411 C CA . SER A 1 177 ? -15.461 -4.285 -12.25 1 94.75 177 SER A CA 1
ATOM 1412 C C . SER A 1 177 ? -15.75 -5.305 -13.352 1 94.75 177 SER A C 1
ATOM 1414 O O . SER A 1 177 ? -15.281 -5.152 -14.477 1 94.75 177 SER A O 1
ATOM 1416 N N . LEU A 1 178 ? -16.375 -6.359 -12.984 1 96.25 178 LEU A N 1
ATOM 1417 C CA . LEU A 1 178 ? -16.859 -7.414 -13.859 1 96.25 178 LEU A CA 1
ATOM 1418 C C . LEU A 1 178 ? -18.344 -7.688 -13.602 1 96.25 178 LEU A C 1
ATOM 1420 O O . LEU A 1 178 ? -18.75 -7.93 -12.461 1 96.25 178 LEU A O 1
ATOM 1424 N N . PRO A 1 179 ? -19.203 -7.578 -14.641 1 94.31 179 PRO A N 1
ATOM 1425 C CA . PRO A 1 179 ? -20.625 -7.879 -14.422 1 94.31 179 PRO A CA 1
ATOM 1426 C C . PRO A 1 179 ? -20.844 -9.273 -13.836 1 94.31 179 PRO A C 1
ATOM 1428 O O . PRO A 1 179 ? -20.266 -10.25 -14.32 1 94.31 179 PRO A O 1
ATOM 1431 N N . ARG A 1 180 ? -21.609 -9.328 -12.828 1 92.25 180 ARG A N 1
ATOM 1432 C CA . ARG A 1 180 ? -21.953 -10.57 -12.141 1 92.25 180 ARG A CA 1
ATOM 1433 C C . ARG A 1 180 ? -23.391 -10.977 -12.453 1 92.25 180 ARG A C 1
ATOM 1435 O O . ARG A 1 180 ? -24.297 -10.133 -12.492 1 92.25 180 ARG A O 1
ATOM 1442 N N . PRO A 1 181 ? -23.562 -12.234 -12.641 1 93.38 181 PRO A N 1
ATOM 1443 C CA . PRO A 1 181 ? -24.938 -12.68 -12.844 1 93.38 181 PRO A CA 1
ATOM 1444 C C . PRO A 1 181 ? -25.828 -12.43 -11.633 1 93.38 181 PRO A C 1
ATOM 1446 O O . PRO A 1 181 ? -25.344 -12.445 -10.492 1 93.38 181 PRO A O 1
ATOM 1449 N N . ALA A 1 182 ? -27.078 -12.273 -11.891 1 92.75 182 ALA A N 1
ATOM 1450 C CA . ALA A 1 182 ? -28.047 -11.977 -10.844 1 92.75 182 ALA A CA 1
ATOM 1451 C C . ALA A 1 182 ? -28.25 -13.18 -9.922 1 92.75 182 ALA A C 1
ATOM 1453 O O . ALA A 1 182 ? -28.422 -13.023 -8.711 1 92.75 182 ALA A O 1
ATOM 1454 N N . ASP A 1 183 ? -28.172 -14.383 -10.531 1 94.19 183 ASP A N 1
ATOM 1455 C CA . ASP A 1 183 ? -28.359 -15.625 -9.789 1 94.19 183 ASP A CA 1
ATOM 1456 C C . ASP A 1 183 ? -27.109 -16.5 -9.867 1 94.19 183 ASP A C 1
ATOM 1458 O O . ASP A 1 183 ? -26.844 -17.125 -10.898 1 94.19 183 ASP A O 1
ATOM 1462 N N . THR A 1 184 ? -26.406 -16.594 -8.781 1 90.06 184 THR A N 1
ATOM 1463 C CA . THR A 1 184 ? -25.172 -17.359 -8.781 1 90.06 184 THR A CA 1
ATOM 1464 C C . THR A 1 184 ? -25.406 -18.781 -8.273 1 90.06 184 THR A C 1
ATOM 1466 O O . THR A 1 184 ? -24.469 -19.547 -8.094 1 90.06 184 THR A O 1
ATOM 1469 N N . THR A 1 185 ? -26.672 -19.109 -7.98 1 91.62 185 THR A N 1
ATOM 1470 C CA . THR A 1 185 ? -26.984 -20.438 -7.492 1 91.62 185 THR A CA 1
ATOM 1471 C C . THR A 1 185 ? -27.219 -21.406 -8.656 1 91.62 185 THR A C 1
ATOM 1473 O O . THR A 1 185 ? -27.391 -22.609 -8.453 1 91.62 185 THR A O 1
ATOM 1476 N N . VAL A 1 186 ? -27.188 -20.875 -9.789 1 92.88 186 VAL A N 1
ATOM 1477 C CA . VAL A 1 186 ? -27.281 -21.688 -10.992 1 92.88 186 VAL A CA 1
ATOM 1478 C C . VAL A 1 186 ? -25.969 -21.609 -11.773 1 92.88 186 VAL A C 1
ATOM 1480 O O . VAL A 1 186 ? -25.156 -20.719 -11.539 1 92.88 186 VAL A O 1
ATOM 1483 N N . HIS A 1 187 ? -25.812 -22.609 -12.617 1 92.56 187 HIS A N 1
ATOM 1484 C CA . HIS A 1 187 ? -24.625 -22.562 -13.477 1 92.56 187 HIS A CA 1
ATOM 1485 C C . HIS A 1 187 ? -24.719 -21.406 -14.469 1 92.56 187 HIS A C 1
ATOM 1487 O O . HIS A 1 187 ? -25.734 -21.25 -15.148 1 92.56 187 HIS A O 1
ATOM 1493 N N . ASN A 1 188 ? -23.703 -20.656 -14.484 1 94.19 188 ASN A N 1
ATOM 1494 C CA . ASN A 1 188 ? -23.578 -19.531 -15.414 1 94.19 188 ASN A CA 1
ATOM 1495 C C . ASN A 1 188 ? -22.391 -19.719 -16.359 1 94.19 188 ASN A C 1
ATOM 1497 O O . ASN A 1 188 ? -21.391 -20.344 -15.992 1 94.19 188 ASN A O 1
ATOM 1501 N N . PRO A 1 189 ? -22.562 -19.234 -17.594 1 94 189 PRO A N 1
ATOM 1502 C CA . PRO A 1 189 ? -21.406 -19.281 -18.484 1 94 189 PRO A CA 1
ATOM 1503 C C . PRO A 1 189 ? -20.234 -18.438 -18 1 94 189 PRO A C 1
ATOM 1505 O O . PRO A 1 189 ? -20.438 -17.484 -17.234 1 94 189 PRO A O 1
ATOM 1508 N N . ASP A 1 190 ? -19.062 -18.828 -18.453 1 95.69 190 ASP A N 1
ATOM 1509 C CA . ASP A 1 190 ? -17.906 -17.969 -18.203 1 95.69 190 ASP A CA 1
ATOM 1510 C C . ASP A 1 190 ? -18.094 -16.594 -18.844 1 95.69 190 ASP A C 1
ATOM 1512 O O . ASP A 1 190 ? -18.75 -16.469 -19.875 1 95.69 190 ASP A O 1
ATOM 1516 N N . PRO A 1 191 ? -17.5 -15.562 -18.219 1 97.25 191 PRO A N 1
ATOM 1517 C CA . PRO A 1 191 ? -17.5 -14.258 -18.891 1 97.25 191 PRO A CA 1
ATOM 1518 C C . PRO A 1 191 ? -16.906 -14.297 -20.281 1 97.25 191 PRO A C 1
ATOM 1520 O O . PRO A 1 191 ? -16.047 -15.141 -20.562 1 97.25 191 PRO A O 1
ATOM 1523 N N . GLU A 1 192 ? -17.375 -13.352 -21.125 1 96.5 192 GLU A N 1
ATOM 1524 C CA . GLU A 1 192 ? -16.891 -13.273 -22.5 1 96.5 192 GLU A CA 1
ATOM 1525 C C . GLU A 1 192 ? -15.375 -13.055 -22.531 1 96.5 192 GLU A C 1
ATOM 1527 O O . GLU A 1 192 ? -14.836 -12.25 -21.781 1 96.5 192 GLU A O 1
ATOM 1532 N N . GLY A 1 193 ? -14.711 -13.812 -23.406 1 97.5 193 GLY A N 1
ATOM 1533 C CA . GLY A 1 193 ? -13.273 -13.648 -23.609 1 97.5 193 GLY A CA 1
ATOM 1534 C C . GLY A 1 193 ? -12.445 -14.539 -22.688 1 97.5 193 GLY A C 1
ATOM 1535 O O . GLY A 1 193 ? -11.219 -14.531 -22.75 1 97.5 193 GLY A O 1
ATOM 1536 N N . THR A 1 194 ? -13.047 -15.367 -21.906 1 98 194 THR A N 1
ATOM 1537 C CA . THR A 1 194 ? -12.359 -16.234 -20.953 1 98 194 THR A CA 1
ATOM 1538 C C . THR A 1 194 ? -11.422 -17.188 -21.688 1 98 194 THR A C 1
ATOM 1540 O O . THR A 1 194 ? -11.781 -17.766 -22.719 1 98 194 THR A O 1
ATOM 1543 N N . VAL A 1 195 ? -10.289 -17.312 -21.141 1 97.94 195 VAL A N 1
ATOM 1544 C CA . VAL A 1 195 ? -9.297 -18.281 -21.578 1 97.94 195 VAL A CA 1
ATOM 1545 C C . VAL A 1 195 ? -8.867 -19.141 -20.391 1 97.94 195 VAL A C 1
ATOM 1547 O O . VAL A 1 195 ? -8.609 -18.625 -19.297 1 97.94 195 VAL A O 1
ATOM 1550 N N . GLU A 1 196 ? -8.844 -20.469 -20.578 1 97.94 196 GLU A N 1
ATOM 1551 C CA . GLU A 1 196 ? -8.219 -21.359 -19.609 1 97.94 196 GLU A CA 1
ATOM 1552 C C . GLU A 1 196 ? -6.742 -21.578 -19.906 1 97.94 196 GLU A C 1
ATOM 1554 O O . GLU A 1 196 ? -6.395 -22.094 -20.984 1 97.94 196 GLU A O 1
ATOM 1559 N N . ILE A 1 197 ? -5.848 -21.25 -19.047 1 97.94 197 ILE A N 1
ATOM 1560 C CA . ILE A 1 197 ? -4.41 -21.312 -19.281 1 97.94 197 ILE A CA 1
ATOM 1561 C C . ILE A 1 197 ? -3.969 -22.781 -19.328 1 97.94 197 ILE A C 1
ATOM 1563 O O . ILE A 1 197 ? -4.113 -23.516 -18.344 1 97.94 197 ILE A O 1
ATOM 1567 N N . THR A 1 198 ? -3.482 -23.203 -20.422 1 98 198 THR A N 1
ATOM 1568 C CA . THR A 1 198 ? -2.879 -24.531 -20.531 1 98 198 THR A CA 1
ATOM 1569 C C . THR A 1 198 ? -1.366 -24.453 -20.344 1 98 198 THR A C 1
ATOM 1571 O O . THR A 1 198 ? -0.749 -23.438 -20.688 1 98 198 THR A O 1
ATOM 1574 N N . ALA A 1 199 ? -0.844 -25.516 -19.828 1 98.25 199 ALA A N 1
ATOM 1575 C CA . ALA A 1 199 ? 0.585 -25.547 -19.531 1 98.25 199 ALA A CA 1
ATOM 1576 C C . ALA A 1 199 ? 1.094 -26.984 -19.422 1 98.25 199 ALA A C 1
ATOM 1578 O O . ALA A 1 199 ? 0.384 -27.859 -18.938 1 98.25 199 ALA A O 1
ATOM 1579 N N . ASN A 1 200 ? 2.285 -27.156 -19.922 1 98.31 200 ASN A N 1
ATOM 1580 C CA . ASN A 1 200 ? 2.98 -28.422 -19.672 1 98.31 200 ASN A CA 1
ATOM 1581 C C . ASN A 1 200 ? 3.652 -28.422 -18.312 1 98.31 200 ASN A C 1
ATOM 1583 O O . ASN A 1 200 ? 3.924 -27.375 -17.734 1 98.31 200 ASN A O 1
ATOM 1587 N N . PRO A 1 201 ? 3.85 -29.672 -17.766 1 98.38 201 PRO A N 1
ATOM 1588 C CA . PRO A 1 201 ? 4.652 -29.703 -16.531 1 98.38 201 PRO A CA 1
ATOM 1589 C C . PRO A 1 201 ? 5.973 -28.953 -16.672 1 98.38 201 PRO A C 1
ATOM 1591 O O . PRO A 1 201 ? 6.691 -29.141 -17.656 1 98.38 201 PRO A O 1
ATOM 1594 N N . GLY A 1 202 ? 6.23 -28.047 -15.719 1 98.31 202 GLY A N 1
ATOM 1595 C CA . GLY A 1 202 ? 7.469 -27.281 -15.758 1 98.31 202 GLY A CA 1
ATOM 1596 C C . GLY A 1 202 ? 7.293 -25.891 -16.297 1 98.31 202 GLY A C 1
ATOM 1597 O O . GLY A 1 202 ? 8.18 -25.031 -16.156 1 98.31 202 GLY A O 1
ATOM 1598 N N . ASP A 1 203 ? 6.148 -25.625 -16.938 1 98.5 203 ASP A N 1
ATOM 1599 C CA . ASP A 1 203 ? 5.812 -24.266 -17.344 1 98.5 203 ASP A CA 1
ATOM 1600 C C . ASP A 1 203 ? 5.383 -23.422 -16.156 1 98.5 203 ASP A C 1
ATOM 1602 O O . ASP A 1 203 ? 5.113 -23.953 -15.07 1 98.5 203 ASP A O 1
ATOM 1606 N N . CYS A 1 204 ? 5.383 -22.125 -16.359 1 98.5 204 CYS A N 1
ATOM 1607 C CA . CYS A 1 204 ? 4.84 -21.172 -15.398 1 98.5 204 CYS A CA 1
ATOM 1608 C C . CYS A 1 204 ? 4.012 -20.109 -16.109 1 98.5 204 CYS A C 1
ATOM 1610 O O . CYS A 1 204 ? 4.113 -19.938 -17.312 1 98.5 204 CYS A O 1
ATOM 1612 N N . PHE A 1 205 ? 3.203 -19.531 -15.375 1 98.44 205 PHE A N 1
ATOM 1613 C CA . PHE A 1 205 ? 2.627 -18.266 -15.82 1 98.44 205 PHE A CA 1
ATOM 1614 C C . PHE A 1 205 ? 2.65 -17.234 -14.703 1 98.44 205 PHE A C 1
ATOM 1616 O O . PHE A 1 205 ? 2.582 -17.578 -13.523 1 98.44 205 PHE A O 1
ATOM 1623 N N . ILE A 1 206 ? 2.803 -16.016 -15.109 1 98.69 206 ILE A N 1
ATOM 1624 C CA . ILE A 1 206 ? 2.832 -14.836 -14.242 1 98.69 206 ILE A CA 1
ATOM 1625 C C . ILE A 1 206 ? 1.581 -13.992 -14.469 1 98.69 206 ILE A C 1
ATOM 1627 O O . ILE A 1 206 ? 1.166 -13.789 -15.609 1 98.69 206 ILE A O 1
ATOM 1631 N N . PHE A 1 207 ? 0.963 -13.539 -13.375 1 98.62 207 PHE A N 1
ATOM 1632 C CA . PHE A 1 207 ? -0.226 -12.734 -13.641 1 98.62 207 PHE A CA 1
ATOM 1633 C C . PHE A 1 207 ? -0.357 -11.609 -12.625 1 98.62 207 PHE A C 1
ATOM 1635 O O . PHE A 1 207 ? 0.123 -11.727 -11.5 1 98.62 207 PHE A O 1
ATOM 1642 N N . ASP A 1 208 ? -0.948 -10.531 -13.094 1 98.44 208 ASP A N 1
ATOM 1643 C CA . ASP A 1 208 ? -1.338 -9.352 -12.312 1 98.44 208 ASP A CA 1
ATOM 1644 C C . ASP A 1 208 ? -2.473 -9.688 -11.352 1 98.44 208 ASP A C 1
ATOM 1646 O O . ASP A 1 208 ? -3.492 -10.258 -11.75 1 98.44 208 ASP A O 1
ATOM 1650 N N . ARG A 1 209 ? -2.273 -9.328 -10.141 1 96.69 209 ARG A N 1
ATOM 1651 C CA . ARG A 1 209 ? -3.275 -9.609 -9.117 1 96.69 209 ARG A CA 1
ATOM 1652 C C . ARG A 1 209 ? -4.637 -9.055 -9.516 1 96.69 209 ARG A C 1
ATOM 1654 O O . ARG A 1 209 ? -5.668 -9.508 -9.008 1 96.69 209 ARG A O 1
ATOM 1661 N N . ARG A 1 210 ? -4.707 -8.102 -10.375 1 97.69 210 ARG A N 1
ATOM 1662 C CA . ARG A 1 210 ? -5.934 -7.422 -10.789 1 97.69 210 ARG A CA 1
ATOM 1663 C C . ARG A 1 210 ? -6.637 -8.195 -11.898 1 97.69 210 ARG A C 1
ATOM 1665 O O . ARG A 1 210 ? -7.773 -7.883 -12.25 1 97.69 210 ARG A O 1
ATOM 1672 N N . LEU A 1 211 ? -5.941 -9.133 -12.461 1 98.62 211 LEU A N 1
ATOM 1673 C CA . LEU A 1 211 ? -6.539 -9.93 -13.531 1 98.62 211 LEU A CA 1
ATOM 1674 C C . LEU A 1 211 ? -7.738 -10.711 -13.016 1 98.62 211 LEU A C 1
ATOM 1676 O O . LEU A 1 211 ? -7.641 -11.422 -12.016 1 98.62 211 LEU A O 1
ATOM 1680 N N . TRP A 1 212 ? -8.883 -10.492 -13.672 1 98.56 212 TRP A N 1
ATOM 1681 C CA . TRP A 1 212 ? -10.023 -11.336 -13.32 1 98.56 212 TRP A CA 1
ATOM 1682 C C . TRP A 1 212 ? -9.734 -12.797 -13.641 1 98.56 212 TRP A C 1
ATOM 1684 O O . TRP A 1 212 ? -9.383 -13.133 -14.773 1 98.56 212 TRP A O 1
ATOM 1694 N N . HIS A 1 213 ? -9.867 -13.633 -12.656 1 98.56 213 HIS A N 1
ATOM 1695 C CA . HIS A 1 213 ? -9.516 -15.031 -12.828 1 98.56 213 HIS A CA 1
ATOM 1696 C C . HIS A 1 213 ? -10.383 -15.93 -11.953 1 98.56 213 HIS A C 1
ATOM 1698 O O . HIS A 1 213 ? -11.07 -15.445 -11.055 1 98.56 213 HIS A O 1
ATOM 1704 N N . SER A 1 214 ? -10.414 -17.141 -12.289 1 96.81 214 SER A N 1
ATOM 1705 C CA . SER A 1 214 ? -11.133 -18.203 -11.617 1 96.81 214 SER A CA 1
ATOM 1706 C C . SER A 1 214 ? -10.469 -19.562 -11.859 1 96.81 214 SER A C 1
ATOM 1708 O O . SER A 1 214 ? -9.383 -19.625 -12.438 1 96.81 214 SER A O 1
ATOM 1710 N N . ARG A 1 215 ? -11.039 -20.578 -11.297 1 93.94 215 ARG A N 1
ATOM 1711 C CA . ARG A 1 215 ? -10.523 -21.938 -11.484 1 93.94 215 ARG A CA 1
ATOM 1712 C C . ARG A 1 215 ? -11.516 -22.797 -12.266 1 93.94 215 ARG A C 1
ATOM 1714 O O . ARG A 1 215 ? -12.727 -22.688 -12.062 1 93.94 215 ARG A O 1
ATOM 1721 N N . SER A 1 216 ? -11.039 -23.609 -13.102 1 93.06 216 SER A N 1
ATOM 1722 C CA . SER A 1 216 ? -11.883 -24.578 -13.789 1 93.06 216 SER A CA 1
ATOM 1723 C C . SER A 1 216 ? -12.031 -25.859 -12.977 1 93.06 216 SER A C 1
ATOM 1725 O O . SER A 1 216 ? -11.156 -26.203 -12.18 1 93.06 216 SER A O 1
ATOM 1727 N N . PRO A 1 217 ? -13.188 -26.484 -13.188 1 92.38 217 PRO A N 1
ATOM 1728 C CA . PRO A 1 217 ? -13.281 -27.797 -12.555 1 92.38 217 PRO A CA 1
ATOM 1729 C C . PRO A 1 217 ? -12.289 -28.797 -13.141 1 92.38 217 PRO A C 1
ATOM 1731 O O . PRO A 1 217 ? -11.875 -28.672 -14.297 1 92.38 217 PRO A O 1
ATOM 1734 N N . ASN A 1 218 ? -11.93 -29.75 -12.32 1 95.56 218 ASN A N 1
ATOM 1735 C CA . ASN A 1 218 ? -11.039 -30.797 -12.781 1 95.56 218 ASN A CA 1
ATOM 1736 C C . ASN A 1 218 ? -11.805 -32.094 -13.086 1 95.56 218 ASN A C 1
ATOM 1738 O O . ASN A 1 218 ? -11.977 -32.938 -12.211 1 95.56 218 ASN A O 1
ATOM 1742 N N . TYR A 1 219 ? -12.156 -32.281 -14.297 1 92.56 219 TYR A N 1
ATOM 1743 C CA . TYR A 1 219 ? -12.914 -33.469 -14.711 1 92.56 219 TYR A CA 1
ATOM 1744 C C . TYR A 1 219 ? -12 -34.5 -15.359 1 92.56 219 TYR A C 1
ATOM 1746 O O . TYR A 1 219 ? -12.469 -35.438 -15.984 1 92.56 219 TYR A O 1
ATOM 1754 N N . SER A 1 220 ? -10.82 -34.281 -15.219 1 94.5 220 SER A N 1
ATOM 1755 C CA . SER A 1 220 ? -9.828 -35.188 -15.812 1 94.5 220 SER A CA 1
ATOM 1756 C C . SER A 1 220 ? -9.414 -36.281 -14.836 1 94.5 220 SER A C 1
ATOM 1758 O O . SER A 1 220 ? -10.094 -36.531 -13.836 1 94.5 220 SER A O 1
ATOM 1760 N N . ASP A 1 221 ? -8.328 -37 -15.227 1 95 221 ASP A N 1
ATOM 1761 C CA . ASP A 1 221 ? -7.746 -38.031 -14.359 1 95 221 ASP A CA 1
ATOM 1762 C C . ASP A 1 221 ? -6.418 -37.562 -13.766 1 95 221 ASP A C 1
ATOM 1764 O O . ASP A 1 221 ? -5.707 -38.344 -13.133 1 95 221 ASP A O 1
ATOM 1768 N N . VAL A 1 222 ? -6.129 -36.281 -13.984 1 96.56 222 VAL A N 1
ATOM 1769 C CA . VAL A 1 222 ? -4.863 -35.719 -13.523 1 96.56 222 VAL A CA 1
ATOM 1770 C C . VAL A 1 222 ? -5.086 -34.938 -12.234 1 96.56 222 VAL A C 1
ATOM 1772 O O . VAL A 1 222 ? -6.031 -34.156 -12.125 1 96.56 222 VAL A O 1
ATOM 1775 N N . THR A 1 223 ? -4.254 -35.219 -11.211 1 97.75 223 THR A N 1
ATOM 1776 C CA . THR A 1 223 ? -4.258 -34.344 -10.039 1 97.75 223 THR A CA 1
ATOM 1777 C C . THR A 1 223 ? -3.463 -33.094 -10.312 1 97.75 223 THR A C 1
ATOM 1779 O O . THR A 1 223 ? -2.268 -33.125 -10.609 1 97.75 223 THR A O 1
ATOM 1782 N N . ARG A 1 224 ? -4.09 -32.031 -10.242 1 98.19 224 ARG A N 1
ATOM 1783 C CA . ARG A 1 224 ? -3.436 -30.734 -10.469 1 98.19 224 ARG A CA 1
ATOM 1784 C C . ARG A 1 224 ? -2.58 -30.344 -9.266 1 98.19 224 ARG A C 1
ATOM 1786 O O . ARG A 1 224 ? -3.074 -30.281 -8.141 1 98.19 224 ARG A O 1
ATOM 1793 N N . LYS A 1 225 ? -1.331 -30.078 -9.453 1 98.69 225 LYS A N 1
ATOM 1794 C CA . LYS A 1 225 ? -0.39 -29.594 -8.445 1 98.69 225 LYS A CA 1
ATOM 1795 C C . LYS A 1 225 ? 0.303 -28.312 -8.914 1 98.69 225 LYS A C 1
ATOM 1797 O O . LYS A 1 225 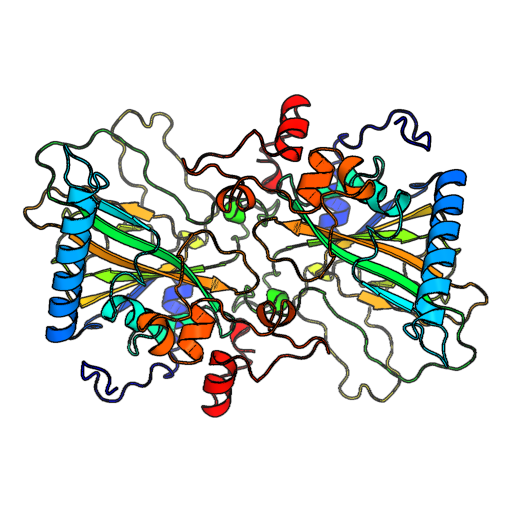? 0.986 -28.312 -9.938 1 98.69 225 LYS A O 1
ATOM 1802 N N . MET A 1 226 ? 0.094 -27.234 -8.164 1 98.5 226 MET A N 1
ATOM 1803 C CA . MET A 1 226 ? 0.667 -25.938 -8.523 1 98.5 226 MET A CA 1
ATOM 1804 C C . MET A 1 226 ? 1.25 -25.234 -7.301 1 98.5 226 MET A C 1
ATOM 1806 O O . MET A 1 226 ? 0.741 -25.406 -6.191 1 98.5 226 MET A O 1
ATOM 1810 N N . LEU A 1 227 ? 2.33 -24.531 -7.492 1 98.69 227 LEU A N 1
ATOM 1811 C CA . LEU A 1 227 ? 2.943 -23.672 -6.484 1 98.69 227 LEU A CA 1
ATOM 1812 C C . LEU A 1 227 ? 2.848 -22.203 -6.891 1 98.69 227 LEU A C 1
ATOM 1814 O O . LEU A 1 227 ? 3.295 -21.828 -7.977 1 98.69 227 LEU A O 1
ATOM 1818 N N . PHE A 1 228 ? 2.258 -21.422 -6.055 1 97.94 228 PHE A N 1
ATOM 1819 C CA . PHE A 1 228 ? 2.109 -20 -6.305 1 97.94 228 PHE A CA 1
ATOM 1820 C C . PHE A 1 228 ? 3.01 -19.188 -5.379 1 97.94 228 PHE A C 1
ATOM 1822 O O . PHE A 1 228 ? 2.979 -19.359 -4.16 1 97.94 228 PHE A O 1
ATOM 1829 N N . VAL A 1 229 ? 3.781 -18.344 -5.93 1 97.31 229 VAL A N 1
ATOM 1830 C CA . VAL A 1 229 ? 4.617 -17.422 -5.176 1 97.31 229 VAL A CA 1
ATOM 1831 C C . VAL A 1 229 ? 4.258 -15.984 -5.551 1 97.31 229 VAL A C 1
ATOM 1833 O O . VAL A 1 229 ? 4.395 -15.586 -6.711 1 97.31 229 VAL A O 1
ATOM 1836 N N . GLY A 1 230 ? 3.797 -15.258 -4.586 1 96.62 230 GLY A N 1
ATOM 1837 C CA . GLY A 1 230 ? 3.393 -13.875 -4.812 1 96.62 230 GLY A CA 1
ATOM 1838 C C . GLY A 1 230 ? 4.43 -12.867 -4.355 1 96.62 230 GLY A C 1
ATOM 1839 O O . GLY A 1 230 ? 5.141 -13.102 -3.377 1 96.62 230 GLY A O 1
ATOM 1840 N N . TYR A 1 231 ? 4.535 -11.781 -5.039 1 97.44 231 TYR A N 1
ATOM 1841 C CA . TYR A 1 231 ? 5.438 -10.68 -4.719 1 97.44 231 TYR A CA 1
ATOM 1842 C C . TYR A 1 231 ? 4.672 -9.367 -4.605 1 97.44 231 TYR A C 1
ATOM 1844 O O . TYR A 1 231 ? 3.752 -9.102 -5.387 1 97.44 231 TYR A O 1
ATOM 1852 N N . THR A 1 232 ? 5.016 -8.617 -3.656 1 97.31 232 THR A N 1
ATOM 1853 C CA . THR A 1 232 ? 4.43 -7.301 -3.434 1 97.31 232 THR A CA 1
ATOM 1854 C C . THR A 1 232 ? 5.496 -6.309 -2.98 1 97.31 232 THR A C 1
ATOM 1856 O O . THR A 1 232 ? 6.672 -6.66 -2.867 1 97.31 232 THR A O 1
ATOM 1859 N N . TYR A 1 233 ? 5.141 -5.09 -2.869 1 97.81 233 TYR A N 1
ATOM 1860 C CA . TYR A 1 233 ? 6.078 -4.066 -2.426 1 97.81 233 TYR A CA 1
ATOM 1861 C C . TYR A 1 233 ? 6.328 -4.168 -0.925 1 97.81 233 TYR A C 1
ATOM 1863 O O . TYR A 1 233 ? 5.41 -4.453 -0.154 1 97.81 233 TYR A O 1
ATOM 1871 N N . ARG A 1 234 ? 7.508 -3.809 -0.468 1 97.06 234 ARG A N 1
ATOM 1872 C CA . ARG A 1 234 ? 7.93 -4.031 0.911 1 97.06 234 ARG A CA 1
ATOM 1873 C C . ARG A 1 234 ? 7.23 -3.064 1.861 1 97.06 234 ARG A C 1
ATOM 1875 O O . ARG A 1 234 ? 7.152 -3.318 3.064 1 97.06 234 ARG A O 1
ATOM 1882 N N . TRP A 1 235 ? 6.727 -1.992 1.345 1 96.25 235 TRP A N 1
ATOM 1883 C CA . TRP A 1 235 ? 6.012 -1.05 2.197 1 96.25 235 TRP A CA 1
ATOM 1884 C C . TRP A 1 235 ? 4.566 -1.491 2.402 1 96.25 235 TRP A C 1
ATOM 1886 O O . TRP A 1 235 ? 3.801 -0.827 3.104 1 96.25 235 TRP A O 1
ATOM 1896 N N . ILE A 1 236 ? 4.145 -2.566 1.81 1 96.19 236 ILE A N 1
ATOM 1897 C CA . ILE A 1 236 ? 2.844 -3.184 2.047 1 96.19 236 ILE A CA 1
ATOM 1898 C C . ILE A 1 236 ? 2.969 -4.254 3.129 1 96.19 236 ILE A C 1
ATOM 1900 O O . ILE A 1 236 ? 3.951 -5 3.164 1 96.19 236 ILE A O 1
ATOM 1904 N N . ARG A 1 237 ? 1.951 -4.391 3.908 1 92.06 237 ARG A N 1
ATOM 1905 C CA . ARG A 1 237 ? 1.936 -5.398 4.965 1 92.06 237 ARG A CA 1
ATOM 1906 C C . ARG A 1 237 ? 1.772 -6.797 4.387 1 92.06 237 ARG A C 1
ATOM 1908 O O . ARG A 1 237 ? 1.076 -6.984 3.387 1 92.06 237 ARG A O 1
ATOM 1915 N N . HIS A 1 238 ? 2.355 -7.684 5.105 1 84.94 238 HIS A N 1
ATOM 1916 C CA . HIS A 1 238 ? 2.158 -9.07 4.703 1 84.94 238 HIS A CA 1
ATOM 1917 C C . HIS A 1 238 ? 0.743 -9.547 5.023 1 84.94 238 HIS A C 1
ATOM 1919 O O . HIS A 1 238 ? 0.144 -9.094 6.004 1 84.94 238 HIS A O 1
ATOM 1925 N N . LEU A 1 239 ? 0.25 -10.352 4.246 1 81 239 LEU A N 1
ATOM 1926 C CA . LEU A 1 239 ? -1.056 -10.945 4.5 1 81 239 LEU A CA 1
ATOM 1927 C C . LEU A 1 239 ? -0.906 -12.32 5.148 1 81 239 LEU A C 1
ATOM 1929 O O . LEU A 1 239 ? -1.537 -12.602 6.172 1 81 239 LEU A O 1
ATOM 1933 N N . ASP A 1 240 ? -0.021 -13.141 4.512 1 75.56 240 ASP A N 1
ATOM 1934 C CA . ASP A 1 240 ? 0.134 -14.508 4.988 1 75.56 240 ASP A CA 1
ATOM 1935 C C . ASP A 1 240 ? 1.058 -14.562 6.203 1 75.56 240 ASP A C 1
ATOM 1937 O O . ASP A 1 240 ? 2.002 -13.781 6.309 1 75.56 240 ASP A O 1
ATOM 1941 N N . ASP A 1 241 ? 0.635 -15.43 7.066 1 72 241 ASP A N 1
ATOM 1942 C CA . ASP A 1 241 ? 1.531 -15.742 8.172 1 72 241 ASP A CA 1
ATOM 1943 C C . ASP A 1 241 ? 2.459 -16.906 7.816 1 72 241 ASP A C 1
ATOM 1945 O O . ASP A 1 241 ? 1.995 -18 7.504 1 72 241 ASP A O 1
ATOM 1949 N N . MET A 1 242 ? 3.652 -16.703 7.445 1 81.12 242 MET A N 1
ATOM 1950 C CA . MET A 1 242 ? 4.707 -17.703 7.242 1 81.12 242 MET A CA 1
ATOM 1951 C C . MET A 1 242 ? 5.781 -17.578 8.32 1 81.12 242 MET A C 1
ATOM 1953 O O . MET A 1 242 ? 6.75 -16.844 8.156 1 81.12 242 MET A O 1
ATOM 1957 N N . PRO A 1 243 ? 5.562 -18.328 9.352 1 85.69 243 PRO A N 1
ATOM 1958 C CA . PRO A 1 243 ? 6.578 -18.234 10.406 1 85.69 243 PRO A CA 1
ATOM 1959 C C . PRO A 1 243 ? 7.953 -18.703 9.938 1 85.69 243 PRO A C 1
ATOM 1961 O O . PRO A 1 243 ? 8.07 -19.766 9.312 1 85.69 243 PRO A O 1
ATOM 1964 N N . ILE A 1 244 ? 8.914 -17.953 10.195 1 91.88 244 ILE A N 1
ATOM 1965 C CA . ILE A 1 244 ? 10.281 -18.281 9.797 1 91.88 244 ILE A CA 1
ATOM 1966 C C . ILE A 1 244 ? 11.133 -18.516 11.039 1 91.88 244 ILE A C 1
ATOM 1968 O O . ILE A 1 244 ? 11.141 -17.703 11.961 1 91.88 244 ILE A O 1
ATOM 1972 N N . ASP A 1 245 ? 11.742 -19.688 11.156 1 95.44 245 ASP A N 1
ATOM 1973 C CA . ASP A 1 245 ? 12.781 -19.953 12.148 1 95.44 245 ASP A CA 1
ATOM 1974 C C . ASP A 1 245 ? 14.109 -19.344 11.719 1 95.44 245 ASP A C 1
ATOM 1976 O O . ASP A 1 245 ? 14.867 -19.953 10.961 1 95.44 245 ASP A O 1
ATOM 1980 N N . TYR A 1 246 ? 14.438 -18.281 12.273 1 95.06 246 TYR A N 1
ATOM 1981 C CA . TYR A 1 246 ? 15.594 -17.516 11.844 1 95.06 246 TYR A CA 1
ATOM 1982 C C . TYR A 1 246 ? 16.891 -18.188 12.281 1 95.06 246 TYR A C 1
ATOM 1984 O O . TYR A 1 246 ? 17.969 -17.828 11.82 1 95.06 246 TYR A O 1
ATOM 1992 N N . ASN A 1 247 ? 16.797 -19.156 13.078 1 96.31 247 ASN A N 1
ATOM 1993 C CA . ASN A 1 247 ? 17.969 -19.906 13.492 1 96.31 247 ASN A CA 1
ATOM 1994 C C . ASN A 1 247 ? 18.062 -21.234 12.742 1 96.31 247 ASN A C 1
ATOM 1996 O O . ASN A 1 247 ? 19.047 -21.969 12.914 1 96.31 247 ASN A O 1
ATOM 2000 N N . GLY A 1 248 ? 17.141 -21.547 12 1 96.56 248 GLY A N 1
ATOM 2001 C CA . GLY A 1 248 ? 17.094 -22.828 11.305 1 96.56 248 GLY A CA 1
ATOM 2002 C C . GLY A 1 248 ? 17.875 -22.828 10.008 1 96.56 248 GLY A C 1
ATOM 2003 O O . GLY A 1 248 ? 18.266 -21.766 9.508 1 96.56 248 GLY A O 1
ATOM 2004 N N . GLU A 1 249 ? 18.016 -24.016 9.539 1 96.44 249 GLU A N 1
ATOM 2005 C CA . GLU A 1 249 ? 18.812 -24.219 8.336 1 96.44 249 GLU A CA 1
ATOM 2006 C C . GLU A 1 249 ? 18.172 -23.547 7.125 1 96.44 249 GLU A C 1
ATOM 2008 O O . GLU A 1 249 ? 18.875 -23.031 6.258 1 96.44 249 GLU A O 1
ATOM 2013 N N . TRP A 1 250 ? 16.875 -23.578 7.035 1 96.69 250 TRP A N 1
ATOM 2014 C CA . TRP A 1 250 ? 16.172 -22.984 5.902 1 96.69 250 TRP A CA 1
ATOM 2015 C C . TRP A 1 250 ? 16.547 -21.516 5.742 1 96.69 250 TRP A C 1
ATOM 2017 O O . TRP A 1 250 ? 16.859 -21.062 4.641 1 96.69 250 TRP A O 1
ATOM 2027 N N . TRP A 1 251 ? 16.531 -20.828 6.844 1 97.25 251 TRP A N 1
ATOM 2028 C CA . TRP A 1 251 ? 16.875 -19.406 6.824 1 97.25 251 TRP A CA 1
ATOM 2029 C C . TRP A 1 251 ? 18.359 -19.219 6.555 1 97.25 251 TRP A C 1
ATOM 2031 O O . TRP A 1 251 ? 18.75 -18.344 5.762 1 97.25 251 TRP A O 1
ATOM 2041 N N . GLN A 1 252 ? 19.156 -20 7.133 1 97.12 252 GLN A N 1
ATOM 2042 C CA . GLN A 1 252 ? 20.594 -19.859 7 1 97.12 252 GLN A CA 1
ATOM 2043 C C . GLN A 1 252 ? 21.047 -20.109 5.559 1 97.12 252 GLN A C 1
ATOM 2045 O O . GLN A 1 252 ? 22.062 -19.562 5.125 1 97.12 252 GLN A O 1
ATOM 2050 N N . ASN A 1 253 ? 20.266 -20.828 4.855 1 96.94 253 ASN A N 1
ATOM 2051 C CA . ASN A 1 253 ? 20.594 -21.172 3.475 1 96.94 253 ASN A CA 1
ATOM 2052 C C . ASN A 1 253 ? 20.156 -20.078 2.506 1 96.94 253 ASN A C 1
ATOM 2054 O O . ASN A 1 253 ? 20.438 -20.141 1.311 1 96.94 253 ASN A O 1
ATOM 2058 N N . ARG A 1 254 ? 19.484 -19.062 3.029 1 97.75 254 ARG A N 1
ATOM 2059 C CA . ARG A 1 254 ? 18.953 -18.016 2.156 1 97.75 254 ARG A CA 1
ATOM 2060 C C . ARG A 1 254 ? 20.016 -16.984 1.818 1 97.75 254 ARG A C 1
ATOM 2062 O O . ARG A 1 254 ? 20.812 -16.609 2.682 1 97.75 254 ARG A O 1
ATOM 2069 N N . THR A 1 255 ? 20.078 -16.594 0.577 1 97.75 255 THR A N 1
ATOM 2070 C CA . THR A 1 255 ? 20.922 -15.469 0.165 1 97.75 255 THR A CA 1
ATOM 2071 C C . THR A 1 255 ? 20.375 -14.156 0.721 1 97.75 255 THR A C 1
ATOM 2073 O O . THR A 1 255 ? 19.234 -14.086 1.161 1 97.75 255 THR A O 1
ATOM 2076 N N . PRO A 1 256 ? 21.156 -13.078 0.638 1 98.06 256 PRO A N 1
ATOM 2077 C CA . PRO A 1 256 ? 20.672 -11.773 1.087 1 98.06 256 PRO A CA 1
ATOM 2078 C C . PRO A 1 256 ? 19.422 -11.328 0.34 1 98.06 256 PRO A C 1
ATOM 2080 O O . PRO A 1 256 ? 18.484 -10.789 0.95 1 98.06 256 PRO A O 1
ATOM 2083 N N . VAL A 1 257 ? 19.359 -11.555 -0.945 1 98.69 257 VAL A N 1
ATOM 2084 C CA . VAL A 1 257 ? 18.172 -11.172 -1.72 1 98.69 257 VAL A CA 1
ATOM 2085 C C . VAL A 1 257 ? 16.984 -12.023 -1.287 1 98.69 257 VAL A C 1
ATOM 2087 O O . VAL A 1 257 ? 15.875 -11.5 -1.129 1 98.69 257 VAL A O 1
ATOM 2090 N N . GLN A 1 258 ? 17.188 -13.312 -1.101 1 98.25 258 GLN A N 1
ATOM 2091 C CA . GLN A 1 258 ? 16.094 -14.148 -0.628 1 98.25 258 GLN A CA 1
ATOM 2092 C C . GLN A 1 258 ? 15.633 -13.719 0.758 1 98.25 258 GLN A C 1
ATOM 2094 O O . GLN A 1 258 ? 14.438 -13.758 1.055 1 98.25 258 GLN A O 1
ATOM 2099 N N . ARG A 1 259 ? 16.547 -13.32 1.577 1 98 259 ARG A N 1
ATOM 2100 C CA . ARG A 1 259 ? 16.188 -12.836 2.902 1 98 259 ARG A CA 1
ATOM 2101 C C . ARG A 1 259 ? 15.367 -11.547 2.807 1 98 259 ARG A C 1
ATOM 2103 O O . ARG A 1 259 ? 14.398 -11.367 3.545 1 98 259 ARG A O 1
ATOM 2110 N N . GLN A 1 260 ? 15.727 -10.641 1.879 1 98 260 GLN A N 1
ATOM 2111 C CA . GLN A 1 260 ? 14.875 -9.492 1.596 1 98 260 GLN A CA 1
ATOM 2112 C C . GLN A 1 260 ? 13.469 -9.922 1.21 1 98 260 GLN A C 1
ATOM 2114 O O . GLN A 1 260 ? 12.484 -9.391 1.729 1 98 260 GLN A O 1
ATOM 2119 N N . ILE A 1 261 ? 13.438 -10.883 0.286 1 97.62 261 ILE A N 1
ATOM 2120 C CA . ILE A 1 261 ? 12.156 -11.336 -0.245 1 97.62 261 ILE A CA 1
ATOM 2121 C C . ILE A 1 261 ? 11.336 -11.969 0.872 1 97.62 261 ILE A C 1
ATOM 2123 O O . ILE A 1 261 ? 10.102 -11.953 0.829 1 97.62 261 ILE A O 1
ATOM 2127 N N . CYS A 1 262 ? 12.008 -12.414 1.883 1 96.19 262 CYS A N 1
ATOM 2128 C CA . CYS A 1 262 ? 11.312 -13.008 3.021 1 96.19 262 CYS A CA 1
ATOM 2129 C C . CYS A 1 262 ? 10.969 -11.945 4.059 1 96.19 262 CYS A C 1
ATOM 2131 O O . CYS A 1 262 ? 10.359 -12.25 5.086 1 96.19 262 CYS A O 1
ATOM 2133 N N . GLY A 1 263 ? 11.453 -10.75 3.893 1 94.5 263 GLY A N 1
ATOM 2134 C CA . GLY A 1 263 ? 10.977 -9.68 4.754 1 94.5 263 GLY A CA 1
ATOM 2135 C C . GLY A 1 263 ? 12.055 -9.109 5.652 1 94.5 263 GLY A C 1
ATOM 2136 O O . GLY A 1 263 ? 11.773 -8.281 6.523 1 94.5 263 GLY A O 1
ATOM 2137 N N . GLU A 1 264 ? 13.266 -9.562 5.484 1 95.5 264 GLU A N 1
ATOM 2138 C CA . GLU A 1 264 ? 14.344 -9.008 6.297 1 95.5 264 GLU A CA 1
ATOM 2139 C C . GLU A 1 264 ? 14.578 -7.535 5.98 1 95.5 264 GLU A C 1
ATOM 2141 O O . GLU A 1 264 ? 14.562 -7.137 4.812 1 95.5 264 GLU A O 1
ATOM 2146 N N . ALA A 1 265 ? 14.766 -6.762 6.953 1 93.81 265 ALA A N 1
ATOM 2147 C CA . ALA A 1 265 ? 15.023 -5.332 6.824 1 93.81 265 ALA A CA 1
ATOM 2148 C C . ALA A 1 265 ? 15.852 -4.816 8 1 93.81 265 ALA A C 1
ATOM 2150 O O . ALA A 1 265 ? 15.836 -5.406 9.086 1 93.81 265 ALA A O 1
ATOM 2151 N N . SER A 1 266 ? 16.516 -3.742 7.77 1 92.06 266 SER A N 1
ATOM 2152 C CA . SER A 1 266 ? 17.359 -3.162 8.805 1 92.06 266 SER A CA 1
ATOM 2153 C C . SER A 1 266 ? 16.578 -2.17 9.664 1 92.06 266 SER A C 1
ATOM 2155 O O . SER A 1 266 ? 17 -1.843 10.781 1 92.06 266 SER A O 1
ATOM 2157 N N . SER A 1 267 ? 15.523 -1.645 9.164 1 88.56 267 SER A N 1
ATOM 2158 C CA . SER A 1 267 ? 14.68 -0.662 9.828 1 88.56 267 SER A CA 1
ATOM 2159 C C . SER A 1 267 ? 13.328 -0.536 9.125 1 88.56 267 SER A C 1
ATOM 2161 O O . SER A 1 267 ? 13.109 -1.131 8.07 1 88.56 267 SER A O 1
ATOM 2163 N N . SER A 1 268 ? 12.453 0.183 9.703 1 86.62 268 SER A N 1
ATOM 2164 C CA . SER A 1 268 ? 11.172 0.453 9.07 1 86.62 268 SER A CA 1
ATOM 2165 C C . SER A 1 268 ? 11.336 1.275 7.797 1 86.62 268 SER A C 1
ATOM 2167 O O . SER A 1 268 ? 10.609 1.079 6.824 1 86.62 268 SER A O 1
ATOM 2169 N N . ALA A 1 269 ? 12.289 2.199 7.797 1 89.69 269 ALA A N 1
ATOM 2170 C CA . ALA A 1 269 ? 12.562 3.025 6.621 1 89.69 269 ALA A CA 1
ATOM 2171 C C . ALA A 1 269 ? 13.039 2.172 5.453 1 89.69 269 ALA A C 1
ATOM 2173 O O . ALA A 1 269 ? 12.75 2.475 4.293 1 89.69 269 ALA A O 1
ATOM 2174 N N . ASN A 1 270 ? 13.719 1.071 5.809 1 94.56 270 ASN A N 1
ATOM 2175 C CA . ASN A 1 270 ? 14.25 0.16 4.801 1 94.56 270 ASN A CA 1
ATOM 2176 C C . ASN A 1 270 ? 13.141 -0.445 3.949 1 94.56 270 ASN A C 1
ATOM 2178 O O . ASN A 1 270 ? 13.297 -0.602 2.736 1 94.56 270 ASN A O 1
ATOM 2182 N N . TYR A 1 271 ? 12.008 -0.709 4.523 1 94.94 271 TYR A N 1
ATOM 2183 C CA . TYR A 1 271 ? 10.859 -1.24 3.797 1 94.94 271 TYR A CA 1
ATOM 2184 C C . TYR A 1 271 ? 10.367 -0.245 2.754 1 94.94 271 TYR A C 1
ATOM 2186 O O . TYR A 1 271 ? 9.758 -0.633 1.755 1 94.94 271 TYR A O 1
ATOM 2194 N N . TRP A 1 272 ? 10.703 0.999 3.018 1 95.12 272 TRP A N 1
ATOM 2195 C CA . TRP A 1 272 ? 10.227 2.066 2.145 1 95.12 272 TRP A CA 1
ATOM 2196 C C . TRP A 1 272 ? 11.297 2.463 1.135 1 95.12 272 TRP A C 1
ATOM 2198 O O . TRP A 1 272 ? 11.172 3.488 0.459 1 95.12 272 TRP A O 1
ATOM 2208 N N . GLY A 1 273 ? 12.422 1.697 1.088 1 96.19 273 GLY A N 1
ATOM 2209 C CA . GLY A 1 273 ? 13.461 1.852 0.086 1 96.19 273 GLY A CA 1
ATOM 2210 C C . GLY A 1 273 ? 14.5 2.893 0.462 1 96.19 273 GLY A C 1
ATOM 2211 O O . GLY A 1 273 ? 15.375 3.225 -0.342 1 96.19 273 GLY A O 1
ATOM 2212 N N . ILE A 1 274 ? 14.375 3.404 1.713 1 93.81 274 ILE A N 1
ATOM 2213 C CA . ILE A 1 274 ? 15.25 4.527 2.039 1 93.81 274 ILE A CA 1
ATOM 2214 C C . ILE A 1 274 ? 15.992 4.246 3.344 1 93.81 274 ILE A C 1
ATOM 2216 O O . ILE A 1 274 ? 15.688 3.273 4.039 1 93.81 274 ILE A O 1
ATOM 2220 N N . ASN A 1 275 ? 16.984 5.117 3.512 1 90.62 275 ASN A N 1
ATOM 2221 C CA . ASN A 1 275 ? 17.594 5.285 4.832 1 90.62 275 ASN A CA 1
ATOM 2222 C C . ASN A 1 275 ? 16.922 6.414 5.613 1 90.62 275 ASN A C 1
ATOM 2224 O O . ASN A 1 275 ? 16.172 7.215 5.039 1 90.62 275 ASN A O 1
ATOM 2228 N N . TRP A 1 276 ? 17.188 6.504 6.879 1 84 276 TRP A N 1
ATOM 2229 C CA . TRP A 1 276 ? 16.547 7.52 7.711 1 84 276 TRP A CA 1
ATOM 2230 C C . TRP A 1 276 ? 17 8.922 7.305 1 84 276 TRP A C 1
ATOM 2232 O O . TRP A 1 276 ? 16.375 9.906 7.676 1 84 276 TRP A O 1
ATOM 2242 N N . ASN A 1 277 ? 18.031 8.945 6.48 1 84 277 ASN A N 1
ATOM 2243 C CA . ASN A 1 277 ? 18.406 10.258 5.961 1 84 277 ASN A CA 1
ATOM 2244 C C . ASN A 1 277 ? 17.531 10.664 4.777 1 84 277 ASN A C 1
ATOM 2246 O O . ASN A 1 277 ? 17.688 11.758 4.23 1 84 277 ASN A O 1
ATOM 2250 N N . GLY A 1 278 ? 16.688 9.719 4.332 1 83.81 278 GLY A N 1
ATOM 2251 C CA . GLY A 1 278 ? 15.711 10.047 3.309 1 83.81 278 GLY A CA 1
ATOM 2252 C C . GLY A 1 278 ? 16.156 9.656 1.911 1 83.81 278 GLY A C 1
ATOM 2253 O O . GLY A 1 278 ? 15.375 9.758 0.958 1 83.81 278 GLY A O 1
ATOM 2254 N N . TYR A 1 279 ? 17.328 9.188 1.835 1 89.62 279 TYR A N 1
ATOM 2255 C CA . TYR A 1 279 ? 17.844 8.797 0.525 1 89.62 279 TYR A CA 1
ATOM 2256 C C . TYR A 1 279 ? 17.672 7.305 0.297 1 89.62 279 TYR A C 1
ATOM 2258 O O . TYR A 1 279 ? 17.594 6.527 1.254 1 89.62 279 TYR A O 1
ATOM 2266 N N . VAL A 1 280 ? 17.609 6.988 -0.944 1 94.06 280 VAL A N 1
ATOM 2267 C CA . VAL A 1 280 ? 17.453 5.586 -1.316 1 94.06 280 VAL A CA 1
ATOM 2268 C C . VAL A 1 280 ? 18.578 4.762 -0.691 1 94.06 280 VAL A C 1
ATOM 2270 O O . VAL A 1 280 ? 19.734 5.18 -0.697 1 94.06 280 VAL A O 1
ATOM 2273 N N . ASP A 1 281 ? 18.25 3.65 -0.114 1 94.44 281 ASP A N 1
ATOM 2274 C CA . ASP A 1 281 ? 19.219 2.73 0.477 1 94.44 281 ASP A CA 1
ATOM 2275 C C . ASP A 1 281 ? 19.797 1.798 -0.58 1 94.44 281 ASP A C 1
ATOM 2277 O O . ASP A 1 281 ? 19.188 0.788 -0.934 1 94.44 281 ASP A O 1
ATOM 2281 N N . ASP A 1 282 ? 20.938 2.008 -0.905 1 95 282 ASP A N 1
ATOM 2282 C CA . ASP A 1 282 ? 21.594 1.241 -1.963 1 95 282 ASP A CA 1
ATOM 2283 C C . ASP A 1 282 ? 22.062 -0.119 -1.448 1 95 282 ASP A C 1
ATOM 2285 O O . ASP A 1 282 ? 22.516 -0.962 -2.227 1 95 282 ASP A O 1
ATOM 2289 N N . GLU A 1 283 ? 21.844 -0.305 -0.178 1 95.38 283 GLU A N 1
ATOM 2290 C CA . GLU A 1 283 ? 22.297 -1.561 0.408 1 95.38 283 GLU A CA 1
ATOM 2291 C C . GLU A 1 283 ? 21.172 -2.59 0.459 1 95.38 283 GLU A C 1
ATOM 2293 O O . GLU A 1 283 ? 21.391 -3.734 0.864 1 95.38 283 GLU A O 1
ATOM 2298 N N . ILE A 1 284 ? 20.016 -2.17 0.123 1 98.12 284 ILE A N 1
ATOM 2299 C CA . ILE A 1 284 ? 18.969 -3.172 -0.056 1 98.12 284 ILE A CA 1
ATOM 2300 C C . ILE A 1 284 ? 19.438 -4.227 -1.056 1 98.12 284 ILE A C 1
ATOM 2302 O O . ILE A 1 284 ? 19.797 -3.902 -2.188 1 98.12 284 ILE A O 1
ATOM 2306 N N . PRO A 1 285 ? 19.344 -5.465 -0.662 1 98.56 285 PRO A N 1
ATOM 2307 C CA . PRO A 1 285 ? 20.078 -6.508 -1.382 1 98.56 285 PRO A CA 1
ATOM 2308 C C . PRO A 1 285 ? 19.719 -6.57 -2.863 1 98.56 285 PRO A C 1
ATOM 2310 O O . PRO A 1 285 ? 20.594 -6.594 -3.721 1 98.56 285 PRO A O 1
ATOM 2313 N N . LEU A 1 286 ? 18.5 -6.598 -3.217 1 98.75 286 LEU A N 1
ATOM 2314 C CA . LEU A 1 286 ? 18.125 -6.699 -4.621 1 98.75 286 LEU A CA 1
ATOM 2315 C C . LEU A 1 286 ? 18.531 -5.449 -5.391 1 98.75 286 LEU A C 1
ATOM 2317 O O . LEU A 1 286 ? 19.016 -5.543 -6.52 1 98.75 286 LEU A O 1
ATOM 2321 N N . ARG A 1 287 ? 18.328 -4.281 -4.812 1 98.56 287 ARG A N 1
ATOM 2322 C CA . ARG A 1 287 ? 18.766 -3.062 -5.484 1 98.56 287 ARG A CA 1
ATOM 2323 C C . ARG A 1 287 ? 20.281 -3.08 -5.723 1 98.56 287 ARG A C 1
ATOM 2325 O O . ARG A 1 287 ? 20.75 -2.693 -6.797 1 98.56 287 ARG A O 1
ATOM 2332 N N . LYS A 1 288 ? 20.984 -3.465 -4.695 1 98.25 288 LYS A N 1
ATOM 2333 C CA . LYS A 1 288 ? 22.438 -3.549 -4.797 1 98.25 288 LYS A CA 1
ATOM 2334 C C . LYS A 1 288 ? 22.844 -4.453 -5.953 1 98.25 288 LYS A C 1
ATOM 2336 O O . LYS A 1 288 ? 23.719 -4.09 -6.746 1 98.25 288 LYS A O 1
ATOM 2341 N N . GLU A 1 289 ? 22.234 -5.629 -6.047 1 98.38 289 GLU A N 1
ATOM 2342 C CA . GLU A 1 289 ? 22.531 -6.559 -7.133 1 98.38 289 GLU A CA 1
ATOM 2343 C C . GLU A 1 289 ? 22.25 -5.922 -8.492 1 98.38 289 GLU A C 1
ATOM 2345 O O . GLU A 1 289 ? 23.078 -6 -9.406 1 98.38 289 GLU A O 1
ATOM 2350 N N . LEU A 1 290 ? 21.109 -5.309 -8.625 1 98.56 290 LEU A N 1
ATOM 2351 C CA . LEU A 1 290 ? 20.719 -4.727 -9.906 1 98.56 290 LEU A CA 1
ATOM 2352 C C . LEU A 1 290 ? 21.609 -3.547 -10.266 1 98.56 290 LEU A C 1
ATOM 2354 O O . LEU A 1 290 ? 21.969 -3.371 -11.438 1 98.56 290 LEU A O 1
ATOM 2358 N N . LYS A 1 291 ? 21.891 -2.744 -9.281 1 98.06 291 LYS A N 1
ATOM 2359 C CA . LYS A 1 291 ? 22.781 -1.614 -9.508 1 98.06 291 LYS A CA 1
ATOM 2360 C C . LYS A 1 291 ? 24.156 -2.086 -10 1 98.06 291 LYS A C 1
ATOM 2362 O O . LYS A 1 291 ? 24.672 -1.559 -10.984 1 98.06 291 LYS A O 1
ATOM 2367 N N . THR A 1 292 ? 24.703 -3.078 -9.359 1 97.69 292 THR A N 1
ATOM 2368 C CA . THR A 1 292 ? 26.016 -3.623 -9.695 1 97.69 292 THR A CA 1
ATOM 2369 C C . THR A 1 292 ? 26.031 -4.16 -11.125 1 97.69 292 THR A C 1
ATOM 2371 O O . THR A 1 292 ? 27.047 -4.07 -11.82 1 97.69 292 THR A O 1
ATOM 2374 N N . ARG A 1 293 ? 24.922 -4.578 -11.594 1 97.56 293 ARG A N 1
ATOM 2375 C CA . ARG A 1 293 ? 24.828 -5.223 -12.898 1 97.56 293 ARG A CA 1
ATOM 2376 C C . ARG A 1 293 ? 24.328 -4.242 -13.961 1 97.56 293 ARG A C 1
ATOM 2378 O O . ARG A 1 293 ? 24.109 -4.621 -15.109 1 97.56 293 ARG A O 1
ATOM 2385 N N . GLY A 1 294 ? 24.047 -2.969 -13.57 1 97.56 294 GLY A N 1
ATOM 2386 C CA . GLY A 1 294 ? 23.609 -1.95 -14.508 1 97.56 294 GLY A CA 1
ATOM 2387 C C . GLY A 1 294 ? 22.172 -2.139 -14.945 1 97.56 294 GLY A C 1
ATOM 2388 O O . GLY A 1 294 ? 21.812 -1.805 -16.078 1 97.56 294 GLY A O 1
ATOM 2389 N N . CYS A 1 295 ? 21.328 -2.744 -14.023 1 97.75 295 CYS A N 1
ATOM 2390 C CA . CYS A 1 295 ? 19.969 -3.121 -14.406 1 97.75 295 CYS A CA 1
ATOM 2391 C C . CYS A 1 295 ? 18.953 -2.123 -13.859 1 97.75 295 CYS A C 1
ATOM 2393 O O . CYS A 1 295 ? 17.75 -2.348 -13.953 1 97.75 295 CYS A O 1
ATOM 2395 N N . LEU A 1 296 ? 19.406 -1.015 -13.305 1 97.62 296 LEU A N 1
ATOM 2396 C CA . LEU A 1 296 ? 18.5 0.022 -12.828 1 97.62 296 LEU A CA 1
ATOM 2397 C C . LEU A 1 296 ? 18.156 1.002 -13.945 1 97.62 296 LEU A C 1
ATOM 2399 O O . LEU A 1 296 ? 18.641 2.135 -13.953 1 97.62 296 LEU A O 1
ATOM 2403 N N . ASP A 1 297 ? 17.297 0.639 -14.859 1 96.81 297 ASP A N 1
ATOM 2404 C CA . ASP A 1 297 ? 16.844 1.456 -15.984 1 96.81 297 ASP A CA 1
ATOM 2405 C C . ASP A 1 297 ? 15.914 2.572 -15.516 1 96.81 297 ASP A C 1
ATOM 2407 O O . ASP A 1 297 ? 14.758 2.318 -15.188 1 96.81 297 ASP A O 1
ATOM 2411 N N . ARG A 1 298 ? 16.266 3.785 -15.555 1 94.25 298 ARG A N 1
ATOM 2412 C CA . ARG A 1 298 ? 15.547 4.926 -15 1 94.25 298 ARG A CA 1
ATOM 2413 C C . ARG A 1 298 ? 14.32 5.258 -15.844 1 94.25 298 ARG A C 1
ATOM 2415 O O . ARG A 1 298 ? 13.453 6.023 -15.406 1 94.25 298 ARG A O 1
ATOM 2422 N N . SER A 1 299 ? 14.273 4.75 -17.031 1 95.06 299 SER A N 1
ATOM 2423 C CA . SER A 1 299 ? 13.094 4.988 -17.875 1 95.06 299 SER A CA 1
ATOM 2424 C C . SER A 1 299 ? 11.906 4.16 -17.391 1 95.06 299 SER A C 1
ATOM 2426 O O . SER A 1 299 ? 10.766 4.418 -17.797 1 95.06 299 SER A O 1
ATOM 2428 N N . VAL A 1 300 ? 12.188 3.129 -16.609 1 96.62 300 VAL A N 1
ATOM 2429 C CA . VAL A 1 300 ? 11.156 2.301 -15.984 1 96.62 300 VAL A CA 1
ATOM 2430 C C . VAL A 1 300 ? 10.914 2.76 -14.555 1 96.62 300 VAL A C 1
ATOM 2432 O O . VAL A 1 300 ? 11.789 2.627 -13.695 1 96.62 300 VAL A O 1
ATOM 2435 N N . PRO A 1 301 ? 9.805 3.24 -14.258 1 96.25 301 PRO A N 1
ATOM 2436 C CA . PRO A 1 301 ? 9.578 3.92 -12.977 1 96.25 301 PRO A CA 1
ATOM 2437 C C . PRO A 1 301 ? 9.961 3.059 -11.773 1 96.25 301 PRO A C 1
ATOM 2439 O O . PRO A 1 301 ? 10.664 3.523 -10.875 1 96.25 301 PRO A O 1
ATOM 2442 N N . TRP A 1 302 ? 9.594 1.769 -11.789 1 97.31 302 TRP A N 1
ATOM 2443 C CA . TRP A 1 302 ? 9.812 0.929 -10.617 1 97.31 302 TRP A CA 1
ATOM 2444 C C . TRP A 1 302 ? 11.25 0.422 -10.578 1 97.31 302 TRP A C 1
ATOM 2446 O O . TRP A 1 302 ? 11.648 -0.271 -9.633 1 97.31 302 TRP A O 1
ATOM 2456 N N . LEU A 1 303 ? 12.078 0.773 -11.531 1 97.69 303 LEU A N 1
ATOM 2457 C CA . LEU A 1 303 ? 13.484 0.395 -11.523 1 97.69 303 LEU A CA 1
ATOM 2458 C C . LEU A 1 303 ? 14.367 1.587 -11.164 1 97.69 303 LEU A C 1
ATOM 2460 O O . LEU A 1 303 ? 15.594 1.459 -11.078 1 97.69 303 LEU A O 1
ATOM 2464 N N . ARG A 1 304 ? 13.695 2.715 -10.953 1 94.56 304 ARG A N 1
ATOM 2465 C CA . ARG A 1 304 ? 14.445 3.9 -10.555 1 94.56 304 ARG A CA 1
ATOM 2466 C C . ARG A 1 304 ? 15.094 3.707 -9.188 1 94.56 304 ARG A C 1
ATOM 2468 O O . ARG A 1 304 ? 14.57 2.977 -8.352 1 94.56 304 ARG A O 1
ATOM 2475 N N . MET B 1 1 ? -14.734 10.078 29.781 1 36.25 1 MET B N 1
ATOM 2476 C CA . MET B 1 1 ? -14.32 11.453 30.062 1 36.25 1 MET B CA 1
ATOM 2477 C C . MET B 1 1 ? -14.82 12.398 28.969 1 36.25 1 MET B C 1
ATOM 2479 O O . MET B 1 1 ? -14.852 12.039 27.797 1 36.25 1 MET B O 1
ATOM 2483 N N . SER B 1 2 ? -15.594 13.281 29.312 1 43.12 2 SER B N 1
ATOM 2484 C CA . SER B 1 2 ? -16.234 14.281 28.469 1 43.12 2 SER B CA 1
ATOM 2485 C C . SER B 1 2 ? -15.227 14.969 27.562 1 43.12 2 SER B C 1
ATOM 2487 O O . SER B 1 2 ? -14.047 15.07 27.906 1 43.12 2 SER B O 1
ATOM 2489 N N . ALA B 1 3 ? -15.484 14.922 26.312 1 55.84 3 ALA B N 1
ATOM 2490 C CA . ALA B 1 3 ? -14.578 15.672 25.438 1 55.84 3 ALA B CA 1
ATOM 2491 C C . ALA B 1 3 ? -14.234 17.031 26.062 1 55.84 3 ALA B C 1
ATOM 2493 O O . ALA B 1 3 ? -15.125 17.797 26.422 1 55.84 3 ALA B O 1
ATOM 2494 N N . PRO B 1 4 ? -12.898 17.234 26.406 1 66.5 4 PRO B N 1
ATOM 2495 C CA . PRO B 1 4 ? -12.531 18.422 27.188 1 66.5 4 PRO B CA 1
ATOM 2496 C C . PRO B 1 4 ? -12.969 19.719 26.531 1 66.5 4 PRO B C 1
ATOM 2498 O O . PRO B 1 4 ? -13.094 20.75 27.203 1 66.5 4 PRO B O 1
ATOM 2501 N N . PHE B 1 5 ? -13.32 19.703 25.25 1 87.75 5 PHE B N 1
ATOM 2502 C CA . PHE B 1 5 ? -13.68 20.922 24.531 1 87.75 5 PHE B CA 1
ATOM 2503 C C . PHE B 1 5 ? -15.016 20.766 23.812 1 87.75 5 PHE B C 1
ATOM 2505 O O . PHE B 1 5 ? -15.359 19.672 23.375 1 87.75 5 PHE B O 1
ATOM 2512 N N . ASP B 1 6 ? -15.812 21.766 23.734 1 89.12 6 ASP B N 1
ATOM 2513 C CA . ASP B 1 6 ? -17.156 21.719 23.188 1 89.12 6 ASP B CA 1
ATOM 2514 C C . ASP B 1 6 ? -17.156 22 21.688 1 89.12 6 ASP B C 1
ATOM 2516 O O . ASP B 1 6 ? -16.812 23.094 21.266 1 89.12 6 ASP B O 1
ATOM 2520 N N . TYR B 1 7 ? -17.547 21.141 20.875 1 94.38 7 TYR B N 1
ATOM 2521 C CA . TYR B 1 7 ? -17.594 21.297 19.422 1 94.38 7 TYR B CA 1
ATOM 2522 C C . TYR B 1 7 ? -19.031 21.156 18.906 1 94.38 7 TYR B C 1
ATOM 2524 O O . TYR B 1 7 ? -19.25 20.672 17.797 1 94.38 7 TYR B O 1
ATOM 2532 N N . GLY B 1 8 ? -20 21.578 19.703 1 91.31 8 GLY B N 1
ATOM 2533 C CA . GLY B 1 8 ? -21.375 21.75 19.281 1 91.31 8 GLY B CA 1
ATOM 2534 C C . GLY B 1 8 ? -22.062 20.453 18.922 1 91.31 8 GLY B C 1
ATOM 2535 O O . GLY B 1 8 ? -22.844 20.391 17.969 1 91.31 8 GLY B O 1
ATOM 2536 N N . GLY B 1 9 ? -21.703 19.391 19.453 1 91.5 9 GLY B N 1
ATOM 2537 C CA . GLY B 1 9 ? -22.391 18.125 19.234 1 91.5 9 GLY B CA 1
ATOM 2538 C C . GLY B 1 9 ? -21.859 17.344 18.062 1 91.5 9 GLY B C 1
ATOM 2539 O O . GLY B 1 9 ? -22.391 16.281 17.719 1 91.5 9 GLY B O 1
ATOM 2540 N N . LEU B 1 10 ? -20.844 17.844 17.453 1 94.31 10 LEU B N 1
ATOM 2541 C CA . LEU B 1 10 ? -20.219 17.062 16.375 1 94.31 10 LEU B CA 1
ATOM 2542 C C . LEU B 1 10 ? -19.703 15.734 16.891 1 94.31 10 LEU B C 1
ATOM 2544 O O . LEU B 1 10 ? -19.141 15.664 17.984 1 94.31 10 LEU B O 1
ATOM 2548 N N . THR B 1 11 ? -19.906 14.68 16.141 1 95.25 11 THR B N 1
ATOM 2549 C CA . THR B 1 11 ? -19.547 13.336 16.578 1 95.25 11 THR B CA 1
ATOM 2550 C C . THR B 1 11 ? -18.281 12.859 15.867 1 95.25 11 THR B C 1
ATOM 2552 O O . THR B 1 11 ? -17.625 11.922 16.328 1 95.25 11 THR B O 1
ATOM 2555 N N . GLY B 1 12 ? -17.984 13.445 14.734 1 97.06 12 GLY B N 1
ATOM 2556 C CA . GLY B 1 12 ? -16.859 12.984 13.938 1 97.06 12 GLY B CA 1
ATOM 2557 C C . GLY B 1 12 ? -17.25 11.992 12.859 1 97.06 12 GLY B C 1
ATOM 2558 O O . GLY B 1 12 ? -16.391 11.477 12.141 1 97.06 12 GLY B O 1
ATOM 2559 N N . TYR B 1 13 ? -18.609 11.773 12.719 1 98 13 TYR B N 1
ATOM 2560 C CA . TYR B 1 13 ? -19.078 10.789 11.75 1 98 13 TYR B CA 1
ATOM 2561 C C . TYR B 1 13 ? -20.078 11.406 10.789 1 98 13 TYR B C 1
ATOM 2563 O O . TYR B 1 13 ? -20.875 10.703 10.172 1 98 13 TYR B O 1
ATOM 2571 N N . GLU B 1 14 ? -20.078 12.781 10.734 1 97.25 14 GLU B N 1
ATOM 2572 C CA . GLU B 1 14 ? -20.891 13.492 9.75 1 97.25 14 GLU B CA 1
ATOM 2573 C C . GLU B 1 14 ? -20.25 13.414 8.359 1 97.25 14 GLU B C 1
ATOM 2575 O O . GLU B 1 14 ? -19.094 13.773 8.188 1 97.25 14 GLU B O 1
ATOM 2580 N N . PRO B 1 15 ? -20.984 12.906 7.379 1 97.38 15 PRO B N 1
ATOM 2581 C CA . PRO B 1 15 ? -20.391 12.812 6.043 1 97.38 15 PRO B CA 1
ATOM 2582 C C . PRO B 1 15 ? -19.984 14.172 5.48 1 97.38 15 PRO B C 1
ATOM 2584 O O . PRO B 1 15 ? -20.656 15.172 5.719 1 97.38 15 PRO B O 1
ATOM 2587 N N . ILE B 1 16 ? -18.938 14.211 4.789 1 97.88 16 ILE B N 1
ATOM 2588 C CA . ILE B 1 16 ? -18.516 15.445 4.133 1 97.88 16 ILE B CA 1
ATOM 2589 C C . ILE B 1 16 ? -19.406 15.719 2.922 1 97.88 16 ILE B C 1
ATOM 2591 O O . ILE B 1 16 ? -20.047 14.805 2.395 1 97.88 16 ILE B O 1
ATOM 2595 N N . SER B 1 17 ? -19.422 16.969 2.492 1 97.44 17 SER B N 1
ATOM 2596 C CA . SER B 1 17 ? -20.234 17.328 1.337 1 97.44 17 SER B CA 1
ATOM 2597 C C . SER B 1 17 ? -19.594 16.859 0.037 1 97.44 17 SER B C 1
ATOM 2599 O O . SER B 1 17 ? -18.375 16.688 -0.028 1 97.44 17 SER B O 1
ATOM 2601 N N . ASP B 1 18 ? -20.375 16.672 -0.975 1 96.75 18 ASP B N 1
ATOM 2602 C CA . ASP B 1 18 ? -19.859 16.359 -2.305 1 96.75 18 ASP B CA 1
ATOM 2603 C C . ASP B 1 18 ? -18.938 17.469 -2.807 1 96.75 18 ASP B C 1
ATOM 2605 O O . ASP B 1 18 ? -17.969 17.203 -3.508 1 96.75 18 ASP B O 1
ATOM 2609 N N . ALA B 1 19 ? -19.281 18.656 -2.439 1 97.94 19 ALA B N 1
ATOM 2610 C CA . ALA B 1 19 ? -18.469 19.797 -2.85 1 97.94 19 ALA B CA 1
ATOM 2611 C C . ALA B 1 19 ? -17.078 19.734 -2.24 1 97.94 19 ALA B C 1
ATOM 2613 O O . ALA B 1 19 ? -16.078 19.953 -2.926 1 97.94 19 ALA B O 1
ATOM 2614 N N . ASP B 1 20 ? -17 19.422 -0.94 1 98 20 ASP B N 1
ATOM 2615 C CA . ASP B 1 20 ? -15.719 19.281 -0.274 1 98 20 ASP B CA 1
ATOM 2616 C C . ASP B 1 20 ? -14.898 18.156 -0.896 1 98 20 ASP B C 1
ATOM 2618 O O . ASP B 1 20 ? -13.703 18.312 -1.162 1 98 20 ASP B O 1
ATOM 2622 N N . ARG B 1 21 ? -15.555 17.031 -1.135 1 97.94 21 ARG B N 1
ATOM 2623 C CA . ARG B 1 21 ? -14.867 15.906 -1.757 1 97.94 21 ARG B CA 1
ATOM 2624 C C . ARG B 1 21 ? -14.328 16.281 -3.133 1 97.94 21 ARG B C 1
ATOM 2626 O O . ARG B 1 21 ? -13.164 16.016 -3.443 1 97.94 21 ARG B O 1
ATOM 2633 N N . LYS B 1 22 ? -15.188 16.906 -3.9 1 97.62 22 LYS B N 1
ATOM 2634 C CA . LYS B 1 22 ? -14.797 17.312 -5.25 1 97.62 22 LYS B CA 1
ATOM 2635 C C . LYS B 1 22 ? -13.625 18.281 -5.223 1 97.62 22 LYS B C 1
ATOM 2637 O O . LYS B 1 22 ? -12.68 18.141 -6.004 1 97.62 22 LYS B O 1
ATOM 2642 N N . GLU B 1 23 ? -13.672 19.203 -4.332 1 98.19 23 GLU B N 1
ATOM 2643 C CA . GLU B 1 23 ? -12.594 20.172 -4.219 1 98.19 23 GLU B CA 1
ATOM 2644 C C . GLU B 1 23 ? -11.273 19.5 -3.881 1 98.19 23 GLU B C 1
ATOM 2646 O O . GLU B 1 23 ? -10.25 19.781 -4.512 1 98.19 23 GLU B O 1
ATOM 2651 N N . PHE B 1 24 ? -11.32 18.656 -2.934 1 98.62 24 PHE B N 1
ATOM 2652 C CA . PHE B 1 24 ? -10.102 17.938 -2.559 1 98.62 24 PHE B CA 1
ATOM 2653 C C . PHE B 1 24 ? -9.57 17.125 -3.734 1 98.62 24 PHE B C 1
ATOM 2655 O O . PHE B 1 24 ? -8.375 17.156 -4.023 1 98.62 24 PHE B O 1
ATOM 2662 N N . LEU B 1 25 ? -10.445 16.438 -4.395 1 97.62 25 LEU B N 1
ATOM 2663 C CA . LEU B 1 25 ? -10.039 15.539 -5.469 1 97.62 25 LEU B CA 1
ATOM 2664 C C . LEU B 1 25 ? -9.508 16.328 -6.66 1 97.62 25 LEU B C 1
ATOM 2666 O O . LEU B 1 25 ? -8.656 15.836 -7.406 1 97.62 25 LEU B O 1
ATOM 2670 N N . GLU B 1 26 ? -9.938 17.562 -6.824 1 97.75 26 GLU B N 1
ATOM 2671 C CA . GLU B 1 26 ? -9.508 18.391 -7.949 1 97.75 26 GLU B CA 1
ATOM 2672 C C . GLU B 1 26 ? -8.25 19.188 -7.605 1 97.75 26 GLU B C 1
ATOM 2674 O O . GLU B 1 26 ? -7.344 19.312 -8.438 1 97.75 26 GLU B O 1
ATOM 2679 N N . GLN B 1 27 ? -8.188 19.625 -6.328 1 98.38 27 GLN B N 1
ATOM 2680 C CA . GLN B 1 27 ? -7.137 20.562 -5.973 1 98.38 27 GLN B CA 1
ATOM 2681 C C . GLN B 1 27 ? -5.988 19.875 -5.246 1 98.38 27 GLN B C 1
ATOM 2683 O O . GLN B 1 27 ? -4.883 20.406 -5.164 1 98.38 27 GLN B O 1
ATOM 2688 N N . GLY B 1 28 ? -6.309 18.766 -4.648 1 98.62 28 GLY B N 1
ATOM 2689 C CA . GLY B 1 28 ? -5.301 18.031 -3.9 1 98.62 28 GLY B CA 1
ATOM 2690 C C . GLY B 1 28 ? -5.18 18.5 -2.459 1 98.62 28 GLY B C 1
ATOM 2691 O O . GLY B 1 28 ? -4.375 17.953 -1.696 1 98.62 28 GLY B O 1
ATOM 2692 N N . PHE B 1 29 ? -5.938 19.531 -2.086 1 98.69 29 PHE B N 1
ATOM 2693 C CA . PHE B 1 29 ? -5.984 19.984 -0.701 1 98.69 29 PHE B CA 1
ATOM 2694 C C . PHE B 1 29 ? -7.285 20.719 -0.417 1 98.69 29 PHE B C 1
ATOM 2696 O O . PHE B 1 29 ? -8.023 21.062 -1.341 1 98.69 29 PHE B O 1
ATOM 2703 N N . LEU B 1 30 ? -7.594 20.859 0.851 1 98.31 30 LEU B N 1
ATOM 2704 C CA . LEU B 1 30 ? -8.797 21.531 1.352 1 98.31 30 LEU B CA 1
ATOM 2705 C C . LEU B 1 30 ? -8.5 22.281 2.646 1 98.31 30 LEU B C 1
ATOM 2707 O O . LEU B 1 30 ? -7.926 21.719 3.58 1 98.31 30 LEU B O 1
ATOM 2711 N N . GLN B 1 31 ? -8.805 23.562 2.68 1 97.44 31 GLN B N 1
ATOM 2712 C CA . GLN B 1 31 ? -8.719 24.344 3.912 1 97.44 31 GLN B CA 1
ATOM 2713 C C . GLN B 1 31 ? -10.016 24.234 4.711 1 97.44 31 GLN B C 1
ATOM 2715 O O . GLN B 1 31 ? -11.109 24.359 4.152 1 97.44 31 GLN B O 1
ATOM 2720 N N . VAL B 1 32 ? -9.898 23.938 5.918 1 97.56 32 VAL B N 1
ATOM 2721 C CA . VAL B 1 32 ? -11.031 23.906 6.836 1 97.56 32 VAL B CA 1
ATOM 2722 C C . VAL B 1 32 ? -10.852 24.969 7.922 1 97.56 32 VAL B C 1
ATOM 2724 O O . VAL B 1 32 ? -9.867 24.938 8.672 1 97.56 32 VAL B O 1
ATOM 2727 N N . ARG B 1 33 ? -11.797 25.875 8.039 1 97 33 ARG B N 1
ATOM 2728 C CA . ARG B 1 33 ? -11.656 27.031 8.922 1 97 33 ARG B CA 1
ATOM 2729 C C . ARG B 1 33 ? -12.281 26.75 10.289 1 97 33 ARG B C 1
ATOM 2731 O O . ARG B 1 33 ? -13.211 25.953 10.398 1 97 33 ARG B O 1
ATOM 2738 N N . ASN B 1 34 ? -11.734 27.391 11.258 1 95.81 34 ASN B N 1
ATOM 2739 C CA . ASN B 1 34 ? -12.273 27.375 12.609 1 95.81 34 ASN B CA 1
ATOM 2740 C C . ASN B 1 34 ? -12.477 25.953 13.133 1 95.81 34 ASN B C 1
ATOM 2742 O O . ASN B 1 34 ? -13.539 25.641 13.656 1 95.81 34 ASN B O 1
ATOM 2746 N 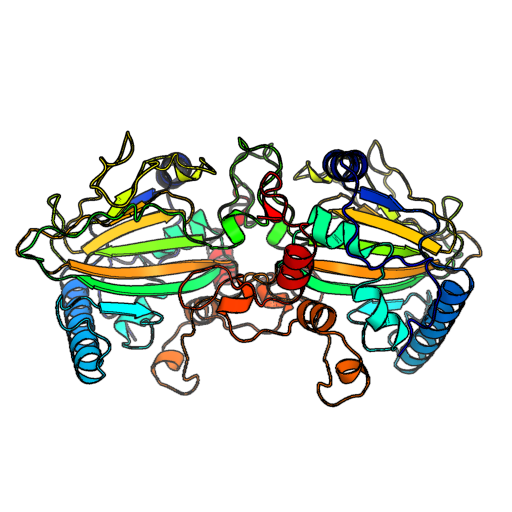N . VAL B 1 35 ? -11.5 25.203 12.984 1 97.69 35 VAL B N 1
ATOM 2747 C CA . VAL B 1 35 ? -11.547 23.797 13.359 1 97.69 35 VAL B CA 1
ATOM 2748 C C . VAL B 1 35 ? -11.391 23.656 14.875 1 97.69 35 VAL B C 1
ATOM 2750 O O . VAL B 1 35 ? -12.18 22.984 15.531 1 97.69 35 VAL B O 1
ATOM 2753 N N . LEU B 1 36 ? -10.375 24.312 15.422 1 98.06 36 LEU B N 1
ATOM 2754 C CA . LEU B 1 36 ? -10.117 24.266 16.859 1 98.06 36 LEU B CA 1
ATOM 2755 C C . LEU B 1 36 ? -10.766 25.469 17.562 1 98.06 36 LEU B C 1
ATOM 2757 O O . LEU B 1 36 ? -10.641 26.594 17.109 1 98.06 36 LEU B O 1
ATOM 2761 N N . THR B 1 37 ? -11.43 25.188 18.672 1 96.75 37 THR B N 1
ATOM 2762 C CA . THR B 1 37 ? -11.797 26.297 19.531 1 96.75 37 THR B CA 1
ATOM 2763 C C . THR B 1 37 ? -10.547 27 20.094 1 96.75 37 THR B C 1
ATOM 2765 O O . THR B 1 37 ? -9.484 26.375 20.172 1 96.75 37 THR B O 1
ATOM 2768 N N . GLU B 1 38 ? -10.766 28.219 20.438 1 96.88 38 GLU B N 1
ATOM 2769 C CA . GLU B 1 38 ? -9.625 28.969 20.953 1 96.88 38 GLU B CA 1
ATOM 2770 C C . GLU B 1 38 ? -9.062 28.297 22.219 1 96.88 38 GLU B C 1
ATOM 2772 O O . GLU B 1 38 ? -7.848 28.266 22.422 1 96.88 38 GLU B O 1
ATOM 2777 N N . GLU B 1 39 ? -9.914 27.812 23.031 1 97.12 39 GLU B N 1
ATOM 2778 C CA . GLU B 1 39 ? -9.477 27.125 24.25 1 97.12 39 GLU B CA 1
ATOM 2779 C C . GLU B 1 39 ? -8.656 25.891 23.906 1 97.12 39 GLU B C 1
ATOM 2781 O O . GLU B 1 39 ? -7.594 25.672 24.5 1 97.12 39 GLU B O 1
ATOM 2786 N N . HIS B 1 40 ? -9.164 25.109 23.016 1 98.06 40 HIS B N 1
ATOM 2787 C CA . HIS B 1 40 ? -8.445 23.906 22.594 1 98.06 40 HIS B CA 1
ATOM 2788 C C . HIS B 1 40 ? -7.121 24.25 21.922 1 98.06 40 HIS B C 1
ATOM 2790 O O . HIS B 1 40 ? -6.094 23.641 22.219 1 98.06 40 HIS B O 1
ATOM 2796 N N . ARG B 1 41 ? -7.094 25.234 21.078 1 98.06 41 ARG B N 1
ATOM 2797 C CA . ARG B 1 41 ? -5.887 25.672 20.391 1 98.06 41 ARG B CA 1
ATOM 2798 C C . ARG B 1 41 ? -4.812 26.094 21.391 1 98.06 41 ARG B C 1
ATOM 2800 O O . ARG B 1 41 ? -3.652 25.703 21.266 1 98.06 41 ARG B O 1
ATOM 2807 N N . THR B 1 42 ? -5.246 26.859 22.328 1 97.88 42 THR B N 1
ATOM 2808 C CA . THR B 1 42 ? -4.324 27.344 23.344 1 97.88 42 THR B CA 1
ATOM 2809 C C . THR B 1 42 ? -3.74 26.188 24.156 1 97.88 42 THR B C 1
ATOM 2811 O O . THR B 1 42 ? -2.543 26.172 24.453 1 97.88 42 THR B O 1
ATOM 2814 N N . ALA B 1 43 ? -4.57 25.281 24.453 1 98.31 43 ALA B N 1
ATOM 2815 C CA . ALA B 1 43 ? -4.117 24.109 25.203 1 98.31 43 ALA B CA 1
ATOM 2816 C C . ALA B 1 43 ? -3.121 23.281 24.391 1 98.31 43 ALA B C 1
ATOM 2818 O O . ALA B 1 43 ? -2.119 22.812 24.922 1 98.31 43 ALA B O 1
ATOM 2819 N N . LEU B 1 44 ? -3.402 23.062 23.125 1 98.69 44 LEU B N 1
ATOM 2820 C CA . LEU B 1 44 ? -2.482 22.359 22.25 1 98.69 44 LEU B CA 1
ATOM 2821 C C . LEU B 1 44 ? -1.15 23.078 22.156 1 98.69 44 LEU B C 1
ATOM 2823 O O . LEU B 1 44 ? -0.089 22.453 22.172 1 98.69 44 LEU B O 1
ATOM 2827 N N . GLU B 1 45 ? -1.221 24.344 22.016 1 98.56 45 GLU B N 1
ATOM 2828 C CA . GLU B 1 45 ? 0.01 25.125 21.922 1 98.56 45 GLU B CA 1
ATOM 2829 C C . GLU B 1 45 ? 0.86 24.953 23.188 1 98.56 45 GLU B C 1
ATOM 2831 O O . GLU B 1 45 ? 2.084 24.844 23.094 1 98.56 45 GLU B O 1
ATOM 2836 N N . ALA B 1 46 ? 0.214 24.984 24.312 1 98.56 46 ALA B N 1
ATOM 2837 C CA . ALA B 1 46 ? 0.934 24.766 25.562 1 98.56 46 ALA B CA 1
ATOM 2838 C C . ALA B 1 46 ? 1.605 23.391 25.578 1 98.56 46 ALA B C 1
ATOM 2840 O O . ALA B 1 46 ? 2.738 23.266 26.047 1 98.56 46 ALA B O 1
ATOM 2841 N N . ALA B 1 47 ? 0.88 22.406 25.125 1 98.69 47 ALA B N 1
ATOM 2842 C CA . ALA B 1 47 ? 1.458 21.062 25.031 1 98.69 47 ALA B CA 1
ATOM 2843 C C . ALA B 1 47 ? 2.664 21.062 24.094 1 98.69 47 ALA B C 1
ATOM 2845 O O . ALA B 1 47 ? 3.688 20.438 24.406 1 98.69 47 ALA B O 1
ATOM 2846 N N . VAL B 1 48 ? 2.602 21.734 22.984 1 98.81 48 VAL B N 1
ATOM 2847 C CA . VAL B 1 48 ? 3.699 21.844 22.031 1 98.81 48 VAL B CA 1
ATOM 2848 C C . VAL B 1 48 ? 4.906 22.5 22.703 1 98.81 48 VAL B C 1
ATOM 2850 O O . VAL B 1 48 ? 6.035 22.016 22.547 1 98.81 48 VAL B O 1
ATOM 2853 N N . ASP B 1 49 ? 4.645 23.531 23.422 1 98.62 49 ASP B N 1
ATOM 2854 C CA . ASP B 1 49 ? 5.73 24.234 24.109 1 98.62 49 ASP B CA 1
ATOM 2855 C C . ASP B 1 49 ? 6.434 23.312 25.109 1 98.62 49 ASP B C 1
ATOM 2857 O O . ASP B 1 49 ? 7.664 23.328 25.203 1 98.62 49 ASP B O 1
ATOM 2861 N N . ARG B 1 50 ? 5.656 22.594 25.812 1 98.69 50 ARG B N 1
ATOM 2862 C CA . ARG B 1 50 ? 6.238 21.656 26.766 1 98.69 50 ARG B CA 1
ATOM 2863 C C . ARG B 1 50 ? 7.113 20.625 26.062 1 98.69 50 ARG B C 1
ATOM 2865 O O . ARG B 1 50 ? 8.25 20.375 26.484 1 98.69 50 ARG B O 1
ATOM 2872 N N . VAL B 1 51 ? 6.59 20.016 25 1 98.5 51 VAL B N 1
ATOM 2873 C CA . VAL B 1 51 ? 7.332 19.016 24.234 1 98.5 51 VAL B CA 1
ATOM 2874 C C . VAL B 1 51 ? 8.586 19.641 23.641 1 98.5 51 VAL B C 1
ATOM 2876 O O . VAL B 1 51 ? 9.656 19.031 23.625 1 98.5 51 VAL B O 1
ATOM 2879 N N . TYR B 1 52 ? 8.477 20.828 23.125 1 98.56 52 TYR B N 1
ATOM 2880 C CA . TYR B 1 52 ? 9.617 21.562 22.562 1 98.56 52 TYR B CA 1
ATOM 2881 C C . TYR B 1 52 ? 10.727 21.703 23.594 1 98.56 52 TYR B C 1
ATOM 2883 O O . TYR B 1 52 ? 11.891 21.453 23.297 1 98.56 52 TYR B O 1
ATOM 2891 N N . ASP B 1 53 ? 10.375 22.125 24.797 1 98.25 53 ASP B N 1
ATOM 2892 C CA . ASP B 1 53 ? 11.352 22.297 25.859 1 98.25 53 ASP B CA 1
ATOM 2893 C C . ASP B 1 53 ? 12.039 20.984 26.203 1 98.25 53 ASP B C 1
ATOM 2895 O O . ASP B 1 53 ? 13.25 20.938 26.422 1 98.25 53 ASP B O 1
ATOM 2899 N N . GLU B 1 54 ? 11.242 19.969 26.281 1 98.12 54 GLU B N 1
ATOM 2900 C CA . GLU B 1 54 ? 11.797 18.641 26.547 1 98.12 54 GLU B CA 1
ATOM 2901 C C . GLU B 1 54 ? 12.797 18.234 25.469 1 98.12 54 GLU B C 1
ATOM 2903 O O . GLU B 1 54 ? 13.883 17.734 25.766 1 98.12 54 GLU B O 1
ATOM 2908 N N . GLU B 1 55 ? 12.391 18.438 24.219 1 98.06 55 GLU B N 1
ATOM 2909 C CA . GLU B 1 55 ? 13.258 18.062 23.094 1 98.06 55 GLU B CA 1
ATOM 2910 C C . GLU B 1 55 ? 14.492 18.953 23.031 1 98.06 55 GLU B C 1
ATOM 2912 O O . GLU B 1 55 ? 15.57 18.5 22.625 1 98.06 55 GLU B O 1
ATOM 2917 N N . LYS B 1 56 ? 14.328 20.188 23.391 1 97.44 56 LYS B N 1
ATOM 2918 C CA . LYS B 1 56 ? 15.477 21.078 23.484 1 97.44 56 LYS B CA 1
ATOM 2919 C C . LYS B 1 56 ? 16.484 20.578 24.5 1 97.44 56 LYS B C 1
ATOM 2921 O O . LYS B 1 56 ? 17.688 20.531 24.219 1 97.44 56 LYS B O 1
ATOM 2926 N N . LEU B 1 57 ? 16.047 20.141 25.609 1 97.25 57 LEU B N 1
ATOM 2927 C CA . LEU B 1 57 ? 16.906 19.578 26.656 1 97.25 57 LEU B CA 1
ATOM 2928 C C . LEU B 1 57 ? 17.578 18.297 26.172 1 97.25 57 LEU B C 1
ATOM 2930 O O . LEU B 1 57 ? 18.719 18.016 26.531 1 97.25 57 LEU B O 1
ATOM 2934 N N . ALA B 1 58 ? 16.891 17.547 25.391 1 97.06 58 ALA B N 1
ATOM 2935 C CA . ALA B 1 58 ? 17.391 16.266 24.891 1 97.06 58 ALA B CA 1
ATOM 2936 C C . ALA B 1 58 ? 18.344 16.484 23.719 1 97.06 58 ALA B C 1
ATOM 2938 O O . ALA B 1 58 ? 18.953 15.539 23.219 1 97.06 58 ALA B O 1
ATOM 2939 N N . GLY B 1 59 ? 18.453 17.719 23.156 1 96.44 59 GLY B N 1
ATOM 2940 C CA . GLY B 1 59 ? 19.391 18.047 22.094 1 96.44 59 GLY B CA 1
ATOM 2941 C C . GLY B 1 59 ? 18.797 17.812 20.703 1 96.44 59 GLY B C 1
ATOM 2942 O O . GLY B 1 59 ? 19.531 17.703 19.734 1 96.44 59 GLY B O 1
ATOM 2943 N N . ASN B 1 60 ? 17.438 17.734 20.609 1 95.75 60 ASN B N 1
ATOM 2944 C CA . ASN B 1 60 ? 16.797 17.391 19.344 1 95.75 60 ASN B CA 1
ATOM 2945 C C . ASN B 1 60 ? 16.344 18.641 18.594 1 95.75 60 ASN B C 1
ATOM 2947 O O . ASN B 1 60 ? 15.844 18.562 17.484 1 95.75 60 ASN B O 1
ATOM 2951 N N . VAL B 1 61 ? 16.5 19.828 19.219 1 96.56 61 VAL B N 1
ATOM 2952 C CA . VAL B 1 61 ? 16.203 21.109 18.562 1 96.56 61 VAL B CA 1
ATOM 2953 C C . VAL B 1 61 ? 17.453 21.672 17.906 1 96.56 61 VAL B C 1
ATOM 2955 O O . VAL B 1 61 ? 18.531 21.688 18.531 1 96.56 61 VAL B O 1
ATOM 2958 N N . LYS B 1 62 ? 17.297 22.141 16.656 1 92.44 62 LYS B N 1
ATOM 2959 C CA . LYS B 1 62 ? 18.469 22.672 15.961 1 92.44 62 LYS B CA 1
ATOM 2960 C C . LYS B 1 62 ? 19.016 23.906 16.688 1 92.44 62 LYS B C 1
ATOM 2962 O O . LYS B 1 62 ? 18.312 24.906 16.828 1 92.44 62 LYS B O 1
ATOM 2967 N N . ALA B 1 63 ? 20.25 23.859 17.078 1 89.56 63 ALA B N 1
ATOM 2968 C CA . ALA B 1 63 ? 20.844 24.859 17.953 1 89.56 63 ALA B CA 1
ATOM 2969 C C . ALA B 1 63 ? 20.844 26.234 17.297 1 89.56 63 ALA B C 1
ATOM 2971 O O . ALA B 1 63 ? 20.516 27.234 17.922 1 89.56 63 ALA B O 1
ATOM 2972 N N . LYS B 1 64 ? 21.188 26.375 16.031 1 89.12 64 LYS B N 1
ATOM 2973 C CA . LYS B 1 64 ? 21.359 27.656 15.359 1 89.12 64 LYS B CA 1
ATOM 2974 C C . LYS B 1 64 ? 20 28.281 15.016 1 89.12 64 LYS B C 1
ATOM 2976 O O . LYS B 1 64 ? 19.797 29.484 15.172 1 89.12 64 LYS B O 1
ATOM 2981 N N . THR B 1 65 ? 19 27.438 14.688 1 91.25 65 THR B N 1
ATOM 2982 C CA . THR B 1 65 ? 17.766 27.969 14.117 1 91.25 65 THR B CA 1
ATOM 2983 C C . THR B 1 65 ? 16.609 27.828 15.094 1 91.25 65 THR B C 1
ATOM 2985 O O . THR B 1 65 ? 15.586 28.5 14.953 1 91.25 65 THR B O 1
ATOM 2988 N N . GLY B 1 66 ? 16.734 26.844 16.031 1 94.81 66 GLY B N 1
ATOM 2989 C CA . GLY B 1 66 ? 15.664 26.547 16.969 1 94.81 66 GLY B CA 1
ATOM 2990 C C . GLY B 1 66 ? 14.562 25.703 16.359 1 94.81 66 GLY B C 1
ATOM 2991 O O . GLY B 1 66 ? 13.508 25.516 16.969 1 94.81 66 GLY B O 1
ATOM 2992 N N . VAL B 1 67 ? 14.766 25.172 15.211 1 95.88 67 VAL B N 1
ATOM 2993 C CA . VAL B 1 67 ? 13.758 24.406 14.5 1 95.88 67 VAL B CA 1
ATOM 2994 C C . VAL B 1 67 ? 13.617 23.016 15.133 1 95.88 67 VAL B C 1
ATOM 2996 O O . VAL B 1 67 ? 14.617 22.391 15.484 1 95.88 67 VAL B O 1
ATOM 2999 N N . LEU B 1 68 ? 12.375 22.578 15.32 1 97.5 68 LEU B N 1
ATOM 3000 C CA . LEU B 1 68 ? 12.07 21.219 15.758 1 97.5 68 LEU B CA 1
ATOM 3001 C C . LEU B 1 68 ? 11.172 20.516 14.75 1 97.5 68 LEU B C 1
ATOM 3003 O O . LEU B 1 68 ? 10.148 21.047 14.336 1 97.5 68 LEU B O 1
ATOM 3007 N N . HIS B 1 69 ? 11.57 19.422 14.266 1 95.31 69 HIS B N 1
ATOM 3008 C CA . HIS B 1 69 ? 10.781 18.453 13.523 1 95.31 69 HIS B CA 1
ATOM 3009 C C . HIS B 1 69 ? 10.703 17.125 14.273 1 95.31 69 HIS B C 1
ATOM 3011 O O . HIS B 1 69 ? 11.633 16.312 14.203 1 95.31 69 HIS B O 1
ATOM 3017 N N . LEU B 1 70 ? 9.625 16.922 14.938 1 95 70 LEU B N 1
ATOM 3018 C CA . LEU B 1 70 ? 9.5 15.758 15.797 1 95 70 LEU B CA 1
ATOM 3019 C C . LEU B 1 70 ? 8.523 14.75 15.211 1 95 70 LEU B C 1
ATOM 3021 O O . LEU B 1 70 ? 7.328 15.023 15.102 1 95 70 LEU B O 1
ATOM 3025 N N . LEU B 1 71 ? 9 13.578 14.891 1 91.44 71 LEU B N 1
ATOM 3026 C CA . LEU B 1 71 ? 8.148 12.492 14.406 1 91.44 71 LEU B CA 1
ATOM 3027 C C . LEU B 1 71 ? 7.492 11.766 15.57 1 91.44 71 LEU B C 1
ATOM 3029 O O . LEU B 1 71 ? 8.07 11.672 16.656 1 91.44 71 LEU B O 1
ATOM 3033 N N . GLY B 1 72 ? 6.309 11.273 15.32 1 91.38 72 GLY B N 1
ATOM 3034 C CA . GLY B 1 72 ? 5.652 10.414 16.297 1 91.38 72 GLY B CA 1
ATOM 3035 C C . GLY B 1 72 ? 5.281 11.133 17.578 1 91.38 72 GLY B C 1
ATOM 3036 O O . GLY B 1 72 ? 5.582 10.656 18.672 1 91.38 72 GLY B O 1
ATOM 3037 N N . PHE B 1 73 ? 4.617 12.195 17.516 1 95.25 73 PHE B N 1
ATOM 3038 C CA . PHE B 1 73 ? 4.402 13.062 18.656 1 95.25 73 PHE B CA 1
ATOM 3039 C C . PHE B 1 73 ? 3.088 12.727 19.359 1 95.25 73 PHE B C 1
ATOM 3041 O O . PHE B 1 73 ? 2.828 13.195 20.469 1 95.25 73 PHE B O 1
ATOM 3048 N N . LEU B 1 74 ? 2.244 11.914 18.844 1 96.38 74 LEU B N 1
ATOM 3049 C CA . LEU B 1 74 ? 0.851 11.789 19.266 1 96.38 74 LEU B CA 1
ATOM 3050 C C . LEU B 1 74 ? 0.759 11.32 20.703 1 96.38 74 LEU B C 1
ATOM 3052 O O . LEU B 1 74 ? -0.158 11.711 21.438 1 96.38 74 LEU B O 1
ATOM 3056 N N . ASN B 1 75 ? 1.655 10.5 21.109 1 95.38 75 ASN B N 1
ATOM 3057 C CA . ASN B 1 75 ? 1.545 9.953 22.453 1 95.38 75 ASN B CA 1
ATOM 3058 C C . ASN B 1 75 ? 2.348 10.773 23.469 1 95.38 75 ASN B C 1
ATOM 3060 O O . ASN B 1 75 ? 2.574 10.328 24.594 1 95.38 75 ASN B O 1
ATOM 3064 N N . ARG B 1 76 ? 2.787 11.961 23.125 1 95.62 76 ARG B N 1
ATOM 3065 C CA . ARG B 1 76 ? 3.516 12.844 24.016 1 95.62 76 ARG B CA 1
ATOM 3066 C C . ARG B 1 76 ? 2.559 13.648 24.891 1 95.62 76 ARG B C 1
ATOM 3068 O O . ARG B 1 76 ? 2.979 14.289 25.859 1 95.62 76 ARG B O 1
ATOM 3075 N N . ASP B 1 77 ? 1.372 13.617 24.562 1 96.81 77 ASP B N 1
ATOM 3076 C CA . ASP B 1 77 ? 0.348 14.328 25.312 1 96.81 77 ASP B CA 1
ATOM 3077 C C . ASP B 1 77 ? -1.039 13.75 25.047 1 96.81 77 ASP B C 1
ATOM 3079 O O . ASP B 1 77 ? -1.333 13.336 23.922 1 96.81 77 ASP B O 1
ATOM 3083 N N . GLU B 1 78 ? -1.869 13.805 26 1 96.69 78 GLU B N 1
ATOM 3084 C CA . GLU B 1 78 ? -3.242 13.328 25.844 1 96.69 78 GLU B CA 1
ATOM 3085 C C . GLU B 1 78 ? -3.98 14.125 24.766 1 96.69 78 GLU B C 1
ATOM 3087 O O . GLU B 1 78 ? -4.727 13.555 23.969 1 96.69 78 GLU B O 1
ATOM 3092 N N . LEU B 1 79 ? -3.791 15.414 24.688 1 97.56 79 LEU B N 1
ATOM 3093 C CA . LEU B 1 79 ? -4.473 16.266 23.734 1 97.56 79 LEU B CA 1
ATOM 3094 C C . LEU B 1 79 ? -4.078 15.906 22.297 1 97.56 79 LEU B C 1
ATOM 3096 O O . LEU B 1 79 ? -4.891 16.016 21.391 1 97.56 79 LEU B O 1
ATOM 3100 N N . PHE B 1 80 ? -2.82 15.461 22.141 1 97.88 80 PHE B N 1
ATOM 3101 C CA . PHE B 1 80 ? -2.369 15.047 20.812 1 97.88 80 PHE B CA 1
ATOM 3102 C C . PHE B 1 80 ? -3.094 13.789 20.359 1 97.88 80 PHE B C 1
ATOM 3104 O O . PHE B 1 80 ? -3.482 13.672 19.203 1 97.88 80 PHE B O 1
ATOM 3111 N N . GLY B 1 81 ? -3.291 12.859 21.281 1 96.62 81 GLY B N 1
ATOM 3112 C CA . GLY B 1 81 ? -4.004 11.633 20.953 1 96.62 81 GLY B CA 1
ATOM 3113 C C . GLY B 1 81 ? -5.434 11.875 20.516 1 96.62 81 GLY B C 1
ATOM 3114 O O . GLY B 1 81 ? -5.953 11.148 19.656 1 96.62 81 GLY B O 1
ATOM 3115 N N . GLN B 1 82 ? -6.008 12.898 21.047 1 96.25 82 GLN B N 1
ATOM 3116 C CA . GLN B 1 82 ? -7.402 13.203 20.734 1 96.25 82 GLN B CA 1
ATOM 3117 C C . GLN B 1 82 ? -7.551 13.727 19.312 1 96.25 82 GLN B C 1
ATOM 3119 O O . GLN B 1 82 ? -8.648 13.711 18.75 1 96.25 82 GLN B O 1
ATOM 3124 N N . LEU B 1 83 ? -6.48 14.141 18.703 1 97.69 83 LEU B N 1
ATOM 3125 C CA . LEU B 1 83 ? -6.523 14.656 17.344 1 97.69 83 LEU B CA 1
ATOM 3126 C C . LEU B 1 83 ? -6.809 13.539 16.344 1 97.69 83 LEU B C 1
ATOM 3128 O O . LEU B 1 83 ? -7.211 13.797 15.203 1 97.69 83 LEU B O 1
ATOM 3132 N N . LEU B 1 84 ? -6.637 12.289 16.75 1 97.44 84 LEU B N 1
ATOM 3133 C CA . LEU B 1 84 ? -6.816 11.133 15.875 1 97.44 84 LEU B CA 1
ATOM 3134 C C . LEU B 1 84 ? -8.219 11.117 15.281 1 97.44 84 LEU B C 1
ATOM 3136 O O . LEU B 1 84 ? -8.406 10.703 14.133 1 97.44 84 LEU B O 1
ATOM 3140 N N . THR B 1 85 ? -9.164 11.562 16.109 1 98.06 85 THR B N 1
ATOM 3141 C CA . THR B 1 85 ? -10.555 11.555 15.672 1 98.06 85 THR B CA 1
ATOM 3142 C C . THR B 1 85 ? -11.219 12.891 15.977 1 98.06 85 THR B C 1
ATOM 3144 O O . THR B 1 85 ? -12.391 12.93 16.375 1 98.06 85 THR B O 1
ATOM 3147 N N . HIS B 1 86 ? -10.477 13.945 15.891 1 97.62 86 HIS B N 1
ATOM 3148 C CA . HIS B 1 86 ? -11.094 15.25 16.141 1 97.62 86 HIS B CA 1
ATOM 3149 C C . HIS B 1 86 ? -12.391 15.398 15.344 1 97.62 86 HIS B C 1
ATOM 3151 O O . HIS B 1 86 ? -12.406 15.203 14.125 1 97.62 86 HIS B O 1
ATOM 3157 N N . PRO B 1 87 ? -13.422 15.82 15.93 1 97.12 87 PRO B N 1
ATOM 3158 C CA . PRO B 1 87 ? -14.742 15.688 15.312 1 97.12 87 PRO B CA 1
ATOM 3159 C C . PRO B 1 87 ? -14.914 16.562 14.078 1 97.12 87 PRO B C 1
ATOM 3161 O O . PRO B 1 87 ? -15.695 16.234 13.188 1 97.12 87 PRO B O 1
ATOM 3164 N N . THR B 1 88 ? -14.203 17.688 13.992 1 96.19 88 THR B N 1
ATOM 3165 C CA . THR B 1 88 ? -14.352 18.609 12.867 1 96.19 88 THR B CA 1
ATOM 3166 C C . THR B 1 88 ? -13.578 18.094 11.656 1 96.19 88 THR B C 1
ATOM 3168 O O . THR B 1 88 ? -13.969 18.344 10.508 1 96.19 88 THR B O 1
ATOM 3171 N N . VAL B 1 89 ? -12.555 17.328 11.875 1 97.38 89 VAL B N 1
ATOM 3172 C CA . VAL B 1 89 ? -11.625 17 10.797 1 97.38 89 VAL B CA 1
ATOM 3173 C C . VAL B 1 89 ? -11.758 15.531 10.422 1 97.38 89 VAL B C 1
ATOM 3175 O O . VAL B 1 89 ? -11.586 15.164 9.258 1 97.38 89 VAL B O 1
ATOM 3178 N N . PHE B 1 90 ? -12.125 14.672 11.359 1 98.31 90 PHE B N 1
ATOM 3179 C CA . PHE B 1 90 ? -12.109 13.227 11.18 1 98.31 90 PHE B CA 1
ATOM 3180 C C . PHE B 1 90 ? -13.047 12.812 10.047 1 98.31 90 PHE B C 1
ATOM 3182 O O . PHE B 1 90 ? -12.734 11.898 9.281 1 98.31 90 PHE B O 1
ATOM 3189 N N . PRO B 1 91 ? -14.172 13.531 9.812 1 98.56 91 PRO B N 1
ATOM 3190 C CA . PRO B 1 91 ? -15.047 13.203 8.688 1 98.56 91 PRO B CA 1
ATOM 3191 C C . PRO B 1 91 ? -14.328 13.281 7.34 1 98.56 91 PRO B C 1
ATOM 3193 O O . PRO B 1 91 ? -14.625 12.5 6.434 1 98.56 91 PRO B O 1
ATOM 3196 N N . TYR B 1 92 ? -13.391 14.18 7.266 1 98.69 92 TYR B N 1
ATOM 3197 C CA . TYR B 1 92 ? -12.641 14.305 6.02 1 98.69 92 TYR B CA 1
ATOM 3198 C C . TYR B 1 92 ? -11.695 13.125 5.828 1 98.69 92 TYR B C 1
ATOM 3200 O O . TYR B 1 92 ? -11.477 12.672 4.699 1 98.69 92 TYR B O 1
ATOM 3208 N N . MET B 1 93 ? -11.188 12.57 6.879 1 98.5 93 MET B N 1
ATOM 3209 C CA . MET B 1 93 ? -10.242 11.461 6.777 1 98.5 93 MET B CA 1
ATOM 3210 C C . MET B 1 93 ? -10.938 10.211 6.246 1 98.5 93 MET B C 1
ATOM 3212 O O . MET B 1 93 ? -10.531 9.664 5.219 1 98.5 93 MET B O 1
ATOM 3216 N N . TRP B 1 94 ? -12.07 9.844 6.875 1 98.62 94 TRP B N 1
ATOM 3217 C CA . TRP B 1 94 ? -12.727 8.625 6.41 1 98.62 94 TRP B CA 1
ATOM 3218 C C . TRP B 1 94 ? -13.562 8.906 5.164 1 98.62 94 TRP B C 1
ATOM 3220 O O . TRP B 1 94 ? -13.797 8.008 4.355 1 98.62 94 TRP B O 1
ATOM 3230 N N . GLY B 1 95 ? -13.984 10.172 4.957 1 98.5 95 GLY B N 1
ATOM 3231 C CA . GLY B 1 95 ? -14.727 10.531 3.758 1 98.5 95 GLY B CA 1
ATOM 3232 C C . GLY B 1 95 ? -13.875 10.492 2.502 1 98.5 95 GLY B C 1
ATOM 3233 O O . GLY B 1 95 ? -14.391 10.25 1.407 1 98.5 95 GLY B O 1
ATOM 3234 N N . LEU B 1 96 ? -12.57 10.734 2.697 1 98.5 96 LEU B N 1
ATOM 3235 C CA . LEU B 1 96 ? -11.68 10.844 1.549 1 98.5 96 LEU B CA 1
ATOM 3236 C C . LEU B 1 96 ? -10.836 9.586 1.39 1 98.5 96 LEU B C 1
ATOM 3238 O O . LEU B 1 96 ? -10.297 9.328 0.313 1 98.5 96 LEU B O 1
ATOM 3242 N N . ALA B 1 97 ? -10.727 8.789 2.506 1 98.25 97 ALA B N 1
ATOM 3243 C CA . ALA B 1 97 ? -9.82 7.648 2.436 1 98.25 97 ALA B CA 1
ATOM 3244 C C . ALA B 1 97 ? -10.531 6.359 2.842 1 98.25 97 ALA B C 1
ATOM 3246 O O . ALA B 1 97 ? -9.984 5.266 2.689 1 98.25 97 ALA B O 1
ATOM 3247 N N . GLY B 1 98 ? -11.719 6.492 3.396 1 98.44 98 GLY B N 1
ATOM 3248 C CA . GLY B 1 98 ? -12.484 5.305 3.75 1 98.44 98 GLY B CA 1
ATOM 3249 C C . GLY B 1 98 ? -12.258 4.855 5.184 1 98.44 98 GLY B C 1
ATOM 3250 O O . GLY B 1 98 ? -11.766 5.625 6.008 1 98.44 98 GLY B O 1
ATOM 3251 N N . TRP B 1 99 ? -12.688 3.613 5.473 1 98.56 99 TRP B N 1
ATOM 3252 C CA . TRP B 1 99 ? -12.781 3.164 6.855 1 98.56 99 TRP B CA 1
ATOM 3253 C C . TRP B 1 99 ? -11.57 2.316 7.238 1 98.56 99 TRP B C 1
ATOM 3255 O O . TRP B 1 99 ? -11.312 2.09 8.422 1 98.56 99 TRP B O 1
ATOM 3265 N N . ASN B 1 100 ? -10.836 1.8 6.301 1 98.56 100 ASN B N 1
ATOM 3266 C CA . ASN B 1 100 ? -9.688 0.955 6.625 1 98.56 100 ASN B CA 1
ATOM 3267 C C . ASN B 1 100 ? -8.398 1.766 6.711 1 98.56 100 ASN B C 1
ATOM 3269 O O . ASN B 1 100 ? -7.43 1.476 6.008 1 98.56 100 ASN B O 1
ATOM 3273 N N . ILE B 1 101 ? -8.352 2.65 7.715 1 98.25 101 ILE B N 1
ATOM 3274 C CA . ILE B 1 101 ? -7.23 3.582 7.797 1 98.25 101 ILE B CA 1
ATOM 3275 C C . ILE B 1 101 ? -6.617 3.531 9.195 1 98.25 101 ILE B C 1
ATOM 3277 O O . ILE B 1 101 ? -7.258 3.07 10.141 1 98.25 101 ILE B O 1
ATOM 3281 N N . TYR B 1 102 ? -5.375 3.953 9.305 1 96.75 102 TYR B N 1
ATOM 3282 C CA . TYR B 1 102 ? -4.691 4.215 10.57 1 96.75 102 TYR B CA 1
ATOM 3283 C C . TYR B 1 102 ? -3.654 5.32 10.406 1 96.75 102 TYR B C 1
ATOM 3285 O O . TYR B 1 102 ? -3.443 5.824 9.297 1 96.75 102 TYR B O 1
ATOM 3293 N N . THR B 1 103 ? -3.131 5.746 11.469 1 94.75 103 THR B N 1
ATOM 3294 C CA . THR B 1 103 ? -2.197 6.867 11.43 1 94.75 103 THR B CA 1
ATOM 3295 C C . THR B 1 103 ? -0.8 6.391 11.047 1 94.75 103 THR B C 1
ATOM 3297 O O . THR B 1 103 ? -0.413 5.262 11.352 1 94.75 103 THR B O 1
ATOM 3300 N N . HIS B 1 104 ? 0.023 7.086 10.375 1 86.44 104 HIS B N 1
ATOM 3301 C CA . HIS B 1 104 ? 1.249 6.578 9.766 1 86.44 104 HIS B CA 1
ATOM 3302 C C . HIS B 1 104 ? 2.377 7.598 9.867 1 86.44 104 HIS B C 1
ATOM 3304 O O . HIS B 1 104 ? 3.508 7.246 10.211 1 86.44 104 HIS B O 1
ATOM 3310 N N . HIS B 1 105 ? 2.322 8.812 9.508 1 90.12 105 HIS B N 1
ATOM 3311 C CA . HIS B 1 105 ? 3.326 9.867 9.453 1 90.12 105 HIS B CA 1
ATOM 3312 C C . HIS B 1 105 ? 2.83 11.133 10.141 1 90.12 105 HIS B C 1
ATOM 3314 O O . HIS B 1 105 ? 2.236 12.008 9.5 1 90.12 105 HIS B O 1
ATOM 3320 N N . ASN B 1 106 ? 3.268 11.156 11.414 1 94.81 106 ASN B N 1
ATOM 3321 C CA . ASN B 1 106 ? 2.875 12.305 12.234 1 94.81 106 ASN B CA 1
ATOM 3322 C C . ASN B 1 106 ? 4.082 13.133 12.648 1 94.81 106 ASN B C 1
ATOM 3324 O O . ASN B 1 106 ? 5.133 12.586 12.984 1 94.81 106 ASN B O 1
ATOM 3328 N N . HIS B 1 107 ? 3.895 14.43 12.57 1 95.81 107 HIS B N 1
ATOM 3329 C CA . HIS B 1 107 ? 5.027 15.227 13.031 1 95.81 107 HIS B CA 1
ATOM 3330 C C . HIS B 1 107 ? 4.57 16.562 13.602 1 95.81 107 HIS B C 1
ATOM 3332 O O . HIS B 1 107 ? 3.547 17.109 13.18 1 95.81 107 HIS B O 1
ATOM 3338 N N . LEU B 1 108 ? 5.281 16.969 14.578 1 97.56 108 LEU B N 1
ATOM 3339 C CA . LEU B 1 108 ? 5.176 18.266 15.242 1 97.56 108 LEU B CA 1
ATOM 3340 C C . LEU B 1 108 ? 6.309 19.188 14.805 1 97.56 108 LEU B C 1
ATOM 3342 O O . LEU B 1 108 ? 7.484 18.859 14.969 1 97.56 108 LEU B O 1
ATOM 3346 N N . ASP B 1 109 ? 5.934 20.375 14.25 1 98.06 109 ASP B N 1
ATOM 3347 C CA . ASP B 1 109 ? 6.934 21.297 13.727 1 98.06 109 ASP B CA 1
ATOM 3348 C C . ASP B 1 109 ? 6.891 22.641 14.461 1 98.06 109 ASP B C 1
ATOM 3350 O O . ASP B 1 109 ? 5.82 23.219 14.625 1 98.06 109 ASP B O 1
ATOM 3354 N N . VAL B 1 110 ? 7.969 23.016 14.891 1 98.38 110 VAL B N 1
ATOM 3355 C CA . VAL B 1 110 ? 8.188 24.375 15.398 1 98.38 110 VAL B CA 1
ATOM 3356 C C . VAL B 1 110 ? 9.266 25.062 14.57 1 98.38 110 VAL B C 1
ATOM 3358 O O . VAL B 1 110 ? 10.398 24.594 14.492 1 98.38 110 VAL B O 1
ATOM 3361 N N . THR B 1 111 ? 8.969 26.156 13.961 1 97.19 111 THR B N 1
ATOM 3362 C CA . THR B 1 111 ? 9.883 26.891 13.102 1 97.19 111 THR B CA 1
ATOM 3363 C C . THR B 1 111 ? 9.938 28.359 13.508 1 97.19 111 THR B C 1
ATOM 3365 O O . THR B 1 111 ? 9.102 29.172 13.07 1 97.19 111 THR B O 1
ATOM 3368 N N . PRO B 1 112 ? 10.945 28.766 14.242 1 96.5 112 PRO B N 1
ATOM 3369 C CA . PRO B 1 112 ? 11.102 30.172 14.617 1 96.5 112 PRO B CA 1
ATOM 3370 C C . PRO B 1 112 ? 11.516 31.047 13.438 1 96.5 112 PRO B C 1
ATOM 3372 O O . PRO B 1 112 ? 11.914 30.531 12.391 1 96.5 112 PRO B O 1
ATOM 3375 N N . PRO B 1 113 ? 11.336 32.344 13.664 1 95.12 113 PRO B N 1
ATOM 3376 C CA . PRO B 1 113 ? 11.812 33.281 12.641 1 95.12 113 PRO B CA 1
ATOM 3377 C C . PRO B 1 113 ? 13.297 33.094 12.336 1 95.12 113 PRO B C 1
ATOM 3379 O O . PRO B 1 113 ? 14.078 32.688 13.203 1 95.12 113 PRO B O 1
ATOM 3382 N N . THR B 1 114 ? 13.617 33.281 11.125 1 88.94 114 THR B N 1
ATOM 3383 C CA . THR B 1 114 ? 15.023 33.281 10.734 1 88.94 114 THR B CA 1
ATOM 3384 C C . THR B 1 114 ? 15.43 34.688 10.258 1 88.94 114 THR B C 1
ATOM 3386 O O . THR B 1 114 ? 14.766 35.25 9.391 1 88.94 114 THR B O 1
ATOM 3389 N N . PRO B 1 115 ? 16.469 35.25 10.852 1 78.75 115 PRO B N 1
ATOM 3390 C CA . PRO B 1 115 ? 16.891 36.625 10.484 1 78.75 115 PRO B CA 1
ATOM 3391 C C . PRO B 1 115 ? 17.625 36.656 9.148 1 78.75 115 PRO B C 1
ATOM 3393 O O . PRO B 1 115 ? 17.688 37.719 8.523 1 78.75 115 PRO B O 1
ATOM 3396 N N . GLU B 1 116 ? 18.156 35.562 8.758 1 83.06 116 GLU B N 1
ATOM 3397 C CA . GLU B 1 116 ? 18.984 35.562 7.555 1 83.06 116 GLU B CA 1
ATOM 3398 C C . GLU B 1 116 ? 18.297 34.812 6.414 1 83.06 116 GLU B C 1
ATOM 3400 O O . GLU B 1 116 ? 17.469 33.938 6.648 1 83.06 116 GLU B O 1
ATOM 3405 N N . GLU B 1 117 ? 18.672 35.344 5.301 1 85.5 117 GLU B N 1
ATOM 3406 C CA . GLU B 1 117 ? 18.203 34.625 4.113 1 85.5 117 GLU B CA 1
ATOM 3407 C C . GLU B 1 117 ? 18.672 33.156 4.133 1 85.5 117 GLU B C 1
ATOM 3409 O O . GLU B 1 117 ? 19.844 32.875 4.379 1 85.5 117 GLU B O 1
ATOM 3414 N N . GLU B 1 118 ? 17.734 32.281 3.953 1 85 118 GLU B N 1
ATOM 3415 C CA . GLU B 1 118 ? 18.062 30.859 3.912 1 85 118 GLU B CA 1
ATOM 3416 C C . GLU B 1 118 ? 18.844 30.516 2.646 1 85 118 GLU B C 1
ATOM 3418 O O . GLU B 1 118 ? 18.609 31.109 1.588 1 85 118 GLU B O 1
ATOM 3423 N N . PRO B 1 119 ? 19.766 29.562 2.781 1 86.56 119 PRO B N 1
ATOM 3424 C CA . PRO B 1 119 ? 20.438 29.109 1.562 1 86.56 119 PRO B CA 1
ATOM 3425 C C . PRO B 1 119 ? 19.469 28.531 0.54 1 86.56 119 PRO B C 1
ATOM 3427 O O . PRO B 1 119 ? 18.375 28.047 0.909 1 86.56 119 PRO B O 1
ATOM 3430 N N . PRO B 1 120 ? 19.891 28.656 -0.715 1 87.62 120 PRO B N 1
ATOM 3431 C CA . PRO B 1 120 ? 19.031 28.078 -1.742 1 87.62 120 PRO B CA 1
ATOM 3432 C C . PRO B 1 120 ? 18.797 26.578 -1.543 1 87.62 120 PRO B C 1
ATOM 3434 O O . PRO B 1 120 ? 19.703 25.859 -1.125 1 87.62 120 PRO B O 1
ATOM 3437 N N . SER B 1 121 ? 17.484 26.203 -1.771 1 85.94 121 SER B N 1
ATOM 3438 C CA . SER B 1 121 ? 17.109 24.797 -1.725 1 85.94 121 SER B CA 1
ATOM 3439 C C . SER B 1 121 ? 15.859 24.531 -2.553 1 85.94 121 SER B C 1
ATOM 3441 O O . SER B 1 121 ? 14.984 25.375 -2.658 1 85.94 121 SER B O 1
ATOM 3443 N N . TRP B 1 122 ? 15.695 23.5 -3.383 1 87.06 122 TRP B N 1
ATOM 3444 C CA . TRP B 1 122 ? 14.5 23.125 -4.145 1 87.06 122 TRP B CA 1
ATOM 3445 C C . TRP B 1 122 ? 13.383 22.656 -3.215 1 87.06 122 TRP B C 1
ATOM 3447 O O . TRP B 1 122 ? 12.281 23.203 -3.24 1 87.06 122 TRP B O 1
ATOM 3457 N N . GLY B 1 123 ? 13.461 21.984 -2.279 1 90.88 123 GLY B N 1
ATOM 3458 C CA . GLY B 1 123 ? 12.609 21.516 -1.194 1 90.88 123 GLY B CA 1
ATOM 3459 C C . GLY B 1 123 ? 11.289 20.953 -1.675 1 90.88 123 GLY B C 1
ATOM 3460 O O . GLY B 1 123 ? 10.523 20.406 -0.882 1 90.88 123 GLY B O 1
ATOM 3461 N N . TRP B 1 124 ? 10.891 21.141 -3.025 1 96.81 124 TRP B N 1
ATOM 3462 C CA . TRP B 1 124 ? 9.633 20.641 -3.557 1 96.81 124 TRP B CA 1
ATOM 3463 C C . TRP B 1 124 ? 9.641 19.125 -3.639 1 96.81 124 TRP B C 1
ATOM 3465 O O . TRP B 1 124 ? 10.578 18.531 -4.184 1 96.81 124 TRP B O 1
ATOM 3475 N N . HIS B 1 125 ? 8.594 18.5 -3.139 1 96.12 125 HIS B N 1
ATOM 3476 C CA . HIS B 1 125 ? 8.539 17.031 -3.131 1 96.12 125 HIS B CA 1
ATOM 3477 C C . HIS B 1 125 ? 7.113 16.531 -2.971 1 96.12 125 HIS B C 1
ATOM 3479 O O . HIS B 1 125 ? 6.211 17.312 -2.641 1 96.12 125 HIS B O 1
ATOM 3485 N N . GLN B 1 126 ? 6.902 15.328 -3.328 1 96 126 GLN B N 1
ATOM 3486 C CA . GLN B 1 126 ? 5.754 14.516 -2.938 1 96 126 GLN B CA 1
ATOM 3487 C C . GLN B 1 126 ? 6.133 13.523 -1.843 1 96 126 GLN B C 1
ATOM 3489 O O . GLN B 1 126 ? 7.242 12.977 -1.843 1 96 126 GLN B O 1
ATOM 3494 N N . ASP B 1 127 ? 5.258 13.359 -0.952 1 93.81 127 ASP B N 1
ATOM 3495 C CA . ASP B 1 127 ? 5.527 12.406 0.122 1 93.81 127 ASP B CA 1
ATOM 3496 C C . ASP B 1 127 ? 5.383 10.969 -0.368 1 93.81 127 ASP B C 1
ATOM 3498 O O . ASP B 1 127 ? 4.711 10.711 -1.369 1 93.81 127 ASP B O 1
ATOM 3502 N N . GLY B 1 128 ? 6.023 9.945 0.29 1 91.25 128 GLY B N 1
ATOM 3503 C CA . GLY B 1 128 ? 5.668 8.555 0.061 1 91.25 128 GLY B CA 1
ATOM 3504 C C . GLY B 1 128 ? 6.844 7.707 -0.39 1 91.25 128 GLY B C 1
ATOM 3505 O O . GLY B 1 128 ? 6.734 6.48 -0.472 1 91.25 128 GLY B O 1
ATOM 3506 N N . TYR B 1 129 ? 8.008 8.336 -0.747 1 93.38 129 TYR B N 1
ATOM 3507 C CA . TYR B 1 129 ? 9.219 7.586 -1.085 1 93.38 129 TYR B CA 1
ATOM 3508 C C . TYR B 1 129 ? 8.961 6.621 -2.236 1 93.38 129 TYR B C 1
ATOM 3510 O O . TYR B 1 129 ? 8.562 7.039 -3.324 1 93.38 129 TYR B O 1
ATOM 3518 N N . ARG B 1 130 ? 9.141 5.359 -2.004 1 95.38 130 ARG B N 1
ATOM 3519 C CA . ARG B 1 130 ? 9.031 4.398 -3.098 1 95.38 130 ARG B CA 1
ATOM 3520 C C . ARG B 1 130 ? 7.594 4.273 -3.582 1 95.38 130 ARG B C 1
ATOM 3522 O O . ARG B 1 130 ? 7.344 3.781 -4.684 1 95.38 130 ARG B O 1
ATOM 3529 N N . GLN B 1 131 ? 6.656 4.711 -2.83 1 95.5 131 GLN B N 1
ATOM 3530 C CA . GLN B 1 131 ? 5.277 4.734 -3.309 1 95.5 131 GLN B CA 1
ATOM 3531 C C . GLN B 1 131 ? 5.137 5.629 -4.539 1 95.5 131 GLN B C 1
ATOM 3533 O O . GLN B 1 131 ? 4.156 5.527 -5.277 1 95.5 131 GLN B O 1
ATOM 3538 N N . ASN B 1 132 ? 6.094 6.5 -4.73 1 95.12 132 ASN B N 1
ATOM 3539 C CA . ASN B 1 132 ? 6.051 7.422 -5.855 1 95.12 132 ASN B CA 1
ATOM 3540 C C . ASN B 1 132 ? 6.559 6.77 -7.137 1 95.12 132 ASN B C 1
ATOM 3542 O O . ASN B 1 132 ? 6.352 7.297 -8.234 1 95.12 132 ASN B O 1
ATOM 3546 N N . SER B 1 133 ? 7.191 5.602 -7.031 1 95.75 133 SER B N 1
ATOM 3547 C CA . SER B 1 133 ? 7.762 4.98 -8.227 1 95.75 133 SER B CA 1
ATOM 3548 C C . SER B 1 133 ? 7.238 3.561 -8.414 1 95.75 133 SER B C 1
ATOM 3550 O O . SER B 1 133 ? 6.941 3.145 -9.531 1 95.75 133 SER B O 1
ATOM 3552 N N . ASP B 1 134 ? 7.066 2.852 -7.395 1 97.19 134 ASP B N 1
ATOM 3553 C CA . ASP B 1 134 ? 6.789 1.419 -7.453 1 97.19 134 ASP B CA 1
ATOM 3554 C C . ASP B 1 134 ? 5.5 1.143 -8.219 1 97.19 134 ASP B C 1
ATOM 3556 O O . ASP B 1 134 ? 5.488 0.343 -9.164 1 97.19 134 ASP B O 1
ATOM 3560 N N . PRO B 1 135 ? 4.434 1.862 -7.895 1 95.44 135 PRO B N 1
ATOM 3561 C CA . PRO B 1 135 ? 3.18 1.545 -8.586 1 95.44 135 PRO B CA 1
ATOM 3562 C C . PRO B 1 135 ? 2.963 2.393 -9.836 1 95.44 135 PRO B C 1
ATOM 3564 O O . PRO B 1 135 ? 1.901 2.316 -10.461 1 95.44 135 PRO B O 1
ATOM 3567 N N . GLU B 1 136 ? 3.91 3.312 -10.18 1 94.81 136 GLU B N 1
ATOM 3568 C CA . GLU B 1 136 ? 3.777 4.145 -11.375 1 94.81 136 GLU B CA 1
ATOM 3569 C C . GLU B 1 136 ? 3.775 3.291 -12.641 1 94.81 136 GLU B C 1
ATOM 3571 O O . GLU B 1 136 ? 4.438 2.252 -12.695 1 94.81 136 GLU B O 1
ATOM 3576 N N . THR B 1 137 ? 3.035 3.711 -13.695 1 94.25 137 THR B N 1
ATOM 3577 C CA . THR B 1 137 ? 2.947 2.979 -14.953 1 94.25 137 THR B CA 1
ATOM 3578 C C . THR B 1 137 ? 3.926 3.543 -15.977 1 94.25 137 THR B C 1
ATOM 3580 O O . THR B 1 137 ? 4.598 4.543 -15.711 1 94.25 137 THR B O 1
ATOM 3583 N N . MET B 1 138 ? 3.957 2.885 -17.094 1 94.5 138 MET B N 1
ATOM 3584 C CA . MET B 1 138 ? 4.805 3.342 -18.188 1 94.5 138 MET B CA 1
ATOM 3585 C C . MET B 1 138 ? 4.215 4.578 -18.859 1 94.5 138 MET B C 1
ATOM 3587 O O . MET B 1 138 ? 4.898 5.266 -19.625 1 94.5 138 MET B O 1
ATOM 3591 N N . ASP B 1 139 ? 2.928 4.824 -18.562 1 93.5 139 ASP B N 1
ATOM 3592 C CA . ASP B 1 139 ? 2.279 6.043 -19.031 1 93.5 139 ASP B CA 1
ATOM 3593 C C . ASP B 1 139 ? 2.438 7.176 -18.016 1 93.5 139 ASP B C 1
ATOM 3595 O O . ASP B 1 139 ? 1.762 7.195 -16.984 1 93.5 139 ASP B O 1
ATOM 3599 N N . PRO B 1 140 ? 3.217 8.117 -18.328 1 90.31 140 PRO B N 1
ATOM 3600 C CA . PRO B 1 140 ? 3.482 9.188 -17.359 1 90.31 140 PRO B CA 1
ATOM 3601 C C . PRO B 1 140 ? 2.26 10.07 -17.109 1 90.31 140 PRO B C 1
ATOM 3603 O O . PRO B 1 140 ? 2.254 10.859 -16.156 1 90.31 140 PRO B O 1
ATOM 3606 N N . ASN B 1 141 ? 1.222 9.93 -17.906 1 91.44 141 ASN B N 1
ATOM 3607 C CA . ASN B 1 141 ? 0.044 10.781 -17.766 1 91.44 141 ASN B CA 1
ATOM 3608 C C . ASN B 1 141 ? -0.996 10.148 -16.844 1 91.44 141 ASN B C 1
ATOM 3610 O O . ASN B 1 141 ? -1.983 10.797 -16.484 1 91.44 141 ASN B O 1
ATOM 3614 N N . LEU B 1 142 ? -0.785 8.969 -16.516 1 93.25 142 LEU B N 1
ATOM 3615 C CA . LEU B 1 142 ? -1.646 8.328 -15.523 1 93.25 142 LEU B CA 1
ATOM 3616 C C . LEU B 1 142 ? -1.163 8.633 -14.109 1 93.25 142 LEU B C 1
ATOM 3618 O O . LEU B 1 142 ? -0.058 8.242 -13.727 1 93.25 142 LEU B O 1
ATOM 3622 N N . PRO B 1 143 ? -1.991 9.32 -13.367 1 94.19 143 PRO B N 1
ATOM 3623 C CA . PRO B 1 143 ? -1.552 9.695 -12.023 1 94.19 143 PRO B CA 1
ATOM 3624 C C . PRO B 1 143 ? -1.386 8.484 -11.102 1 94.19 143 PRO B C 1
ATOM 3626 O O . PRO B 1 143 ? -2.146 7.52 -11.203 1 94.19 143 PRO B O 1
ATOM 3629 N N . ARG B 1 144 ? -0.442 8.57 -10.227 1 94 144 ARG B N 1
ATOM 3630 C CA . ARG B 1 144 ? -0.282 7.594 -9.156 1 94 144 ARG B CA 1
ATOM 3631 C C . ARG B 1 144 ? -1.474 7.625 -8.203 1 94 144 ARG B C 1
ATOM 3633 O O . ARG B 1 144 ? -2.174 8.633 -8.109 1 94 144 ARG B O 1
ATOM 3640 N N . PRO B 1 145 ? -1.678 6.562 -7.527 1 93.5 145 PRO B N 1
ATOM 3641 C CA . PRO B 1 145 ? -2.814 6.527 -6.605 1 93.5 145 PRO B CA 1
ATOM 3642 C C . PRO B 1 145 ? -2.531 7.258 -5.293 1 93.5 145 PRO B C 1
ATOM 3644 O O . PRO B 1 145 ? -1.377 7.34 -4.867 1 93.5 145 PRO B O 1
ATOM 3647 N N . MET B 1 146 ? -3.576 7.758 -4.719 1 95.81 146 MET B N 1
ATOM 3648 C CA . MET B 1 146 ? -3.43 8.305 -3.373 1 95.81 146 MET B CA 1
ATOM 3649 C C . MET B 1 146 ? -3.369 7.188 -2.336 1 95.81 146 MET B C 1
ATOM 3651 O O . MET B 1 146 ? -4.227 6.301 -2.32 1 95.81 146 MET B O 1
ATOM 3655 N N . PHE B 1 147 ? -2.4 7.238 -1.486 1 96.62 147 PHE B N 1
ATOM 3656 C CA . PHE B 1 147 ? -2.248 6.211 -0.462 1 96.62 147 PHE B CA 1
ATOM 3657 C C . PHE B 1 147 ? -2.383 6.812 0.932 1 96.62 147 PHE B C 1
ATOM 3659 O O . PHE B 1 147 ? -2.533 6.086 1.916 1 96.62 147 PHE B O 1
ATOM 3666 N N . SER B 1 148 ? -2.311 8.148 0.973 1 96.88 148 SER B N 1
ATOM 3667 C CA . SER B 1 148 ? -2.389 8.805 2.273 1 96.88 148 SER B CA 1
ATOM 3668 C C . SER B 1 148 ? -2.775 10.273 2.129 1 96.88 148 SER B C 1
ATOM 3670 O O . SER B 1 148 ? -2.721 10.828 1.029 1 96.88 148 SER B O 1
ATOM 3672 N N . LEU B 1 149 ? -3.262 10.766 3.164 1 97.69 149 LEU B N 1
ATOM 3673 C CA . LEU B 1 149 ? -3.514 12.195 3.307 1 97.69 149 LEU B CA 1
ATOM 3674 C C . LEU B 1 149 ? -3.133 12.68 4.703 1 97.69 149 LEU B C 1
ATOM 3676 O O . LEU B 1 149 ? -2.939 11.875 5.613 1 97.69 149 LEU B O 1
ATOM 3680 N N . LYS B 1 150 ? -2.998 14 4.812 1 97.62 150 LYS B N 1
ATOM 3681 C CA . LYS B 1 150 ? -2.553 14.602 6.066 1 97.62 150 LYS B CA 1
ATOM 3682 C C . LYS B 1 150 ? -3.391 15.828 6.418 1 97.62 150 LYS B C 1
ATOM 3684 O O . LYS B 1 150 ? -3.822 16.562 5.531 1 97.62 150 LYS B O 1
ATOM 3689 N N . VAL B 1 151 ? -3.578 15.938 7.672 1 98.38 151 VAL B N 1
ATOM 3690 C CA . VAL B 1 151 ? -4.156 17.172 8.18 1 98.38 151 VAL B CA 1
ATOM 3691 C C . VAL B 1 151 ? -3.092 17.969 8.938 1 98.38 151 VAL B C 1
ATOM 3693 O O . VAL B 1 151 ? -2.318 17.391 9.711 1 98.38 151 VAL B O 1
ATOM 3696 N N . ALA B 1 152 ? -3.045 19.203 8.688 1 98.56 152 ALA B N 1
ATOM 3697 C CA . ALA B 1 152 ? -2.186 20.141 9.398 1 98.56 152 ALA B CA 1
ATOM 3698 C C . ALA B 1 152 ? -3.01 21.078 10.281 1 98.56 152 ALA B C 1
ATOM 3700 O O . ALA B 1 152 ? -3.791 21.875 9.773 1 98.56 152 ALA B O 1
ATOM 3701 N N . TYR B 1 153 ? -2.855 20.938 11.562 1 98.81 153 TYR B N 1
ATOM 3702 C CA . TYR B 1 153 ? -3.447 21.875 12.508 1 98.81 153 TYR B CA 1
ATOM 3703 C C . TYR B 1 153 ? -2.547 23.078 12.711 1 98.81 153 TYR B C 1
ATOM 3705 O O . TYR B 1 153 ? -1.406 22.953 13.164 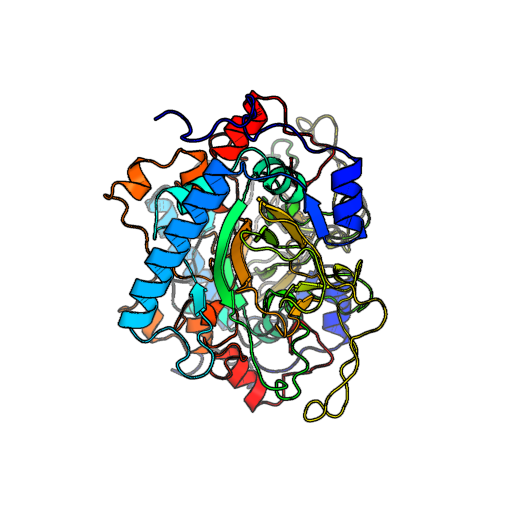1 98.81 153 TYR B O 1
ATOM 3713 N N . VAL B 1 154 ? -3.076 24.234 12.422 1 98.75 154 VAL B N 1
ATOM 3714 C CA . VAL B 1 154 ? -2.301 25.469 12.516 1 98.75 154 VAL B CA 1
ATOM 3715 C C . VAL B 1 154 ? -2.531 26.125 13.875 1 98.75 154 VAL B C 1
ATOM 3717 O O . VAL B 1 154 ? -3.648 26.547 14.188 1 98.75 154 VAL B O 1
ATOM 3720 N N . LEU B 1 155 ? -1.497 26.25 14.617 1 98.69 155 LEU B N 1
ATOM 3721 C CA . LEU B 1 155 ? -1.649 26.766 15.969 1 98.69 155 LEU B CA 1
ATOM 3722 C C . LEU B 1 155 ? -1.221 28.234 16.031 1 98.69 155 LEU B C 1
ATOM 3724 O O . LEU B 1 155 ? -1.632 28.969 16.938 1 98.69 155 LEU B O 1
ATOM 3728 N N . SER B 1 156 ? -0.362 28.625 15.125 1 97.81 156 SER B N 1
ATOM 3729 C CA . SER B 1 156 ? 0.194 29.969 15.109 1 97.81 156 SER B CA 1
ATOM 3730 C C . SER B 1 156 ? -0.444 30.828 14.023 1 97.81 156 SER B C 1
ATOM 3732 O O . SER B 1 156 ? -1.183 30.312 13.18 1 97.81 156 SER B O 1
ATOM 3734 N N . ASP B 1 157 ? -0.132 32.156 14.094 1 98.25 157 ASP B N 1
ATOM 3735 C CA . ASP B 1 157 ? -0.69 33.094 13.125 1 98.25 157 ASP B CA 1
ATOM 3736 C C . ASP B 1 157 ? 0.039 33 11.789 1 98.25 157 ASP B C 1
ATOM 3738 O O . ASP B 1 157 ? 1.097 33.594 11.609 1 98.25 157 ASP B O 1
ATOM 3742 N N . LEU B 1 158 ? -0.59 32.281 10.844 1 98.12 158 LEU B N 1
ATOM 3743 C CA . LEU B 1 158 ? -0.094 32.188 9.477 1 98.12 158 LEU B CA 1
ATOM 3744 C C . LEU B 1 158 ? -1.027 32.906 8.5 1 98.12 158 LEU B C 1
ATOM 3746 O O . LEU B 1 158 ? -1.238 32.438 7.379 1 98.12 158 LEU B O 1
ATOM 3750 N N . SER B 1 159 ? -1.599 33.969 8.906 1 97.62 159 SER B N 1
ATOM 3751 C CA . SER B 1 159 ? -2.598 34.656 8.109 1 97.62 159 SER B CA 1
ATOM 3752 C C . SER B 1 159 ? -1.946 35.438 6.973 1 97.62 159 SER B C 1
ATOM 3754 O O . SER B 1 159 ? -2.633 35.906 6.055 1 97.62 159 SER B O 1
ATOM 3756 N N . GLU B 1 160 ? -0.643 35.594 7.012 1 96.88 160 GLU B N 1
ATOM 3757 C CA . GLU B 1 160 ? 0.114 36.281 5.965 1 96.88 160 GLU B CA 1
ATOM 3758 C C . GLU B 1 160 ? 1.221 35.375 5.414 1 96.88 160 GLU B C 1
ATOM 3760 O O . GLU B 1 160 ? 1.737 34.5 6.129 1 96.88 160 GLU B O 1
ATOM 3765 N N . THR B 1 161 ? 1.56 35.656 4.184 1 96 161 THR B N 1
ATOM 3766 C CA . THR B 1 161 ? 2.67 34.906 3.58 1 96 161 THR B CA 1
ATOM 3767 C C . THR B 1 161 ? 3.992 35.312 4.23 1 96 161 THR B C 1
ATOM 3769 O O . THR B 1 161 ? 4.07 36.312 4.926 1 96 161 THR B O 1
ATOM 3772 N N . GLY B 1 162 ? 4.969 34.469 4.117 1 93.62 162 GLY B N 1
ATOM 3773 C CA . GLY B 1 162 ? 6.297 34.75 4.645 1 93.62 162 GLY B CA 1
ATOM 3774 C C . GLY B 1 162 ? 6.449 34.344 6.105 1 93.62 162 GLY B C 1
ATOM 3775 O O . GLY B 1 162 ? 7.379 34.812 6.777 1 93.62 162 GLY B O 1
ATOM 3776 N N . ARG B 1 163 ? 5.504 33.594 6.613 1 95.81 163 ARG B N 1
ATOM 3777 C CA . ARG B 1 163 ? 5.562 33.156 8.016 1 95.81 163 ARG B CA 1
ATOM 3778 C C . ARG B 1 163 ? 5.895 31.688 8.141 1 95.81 163 ARG B C 1
ATOM 3780 O O . ARG B 1 163 ? 5.547 31.047 9.133 1 95.81 163 ARG B O 1
ATOM 3787 N N . GLY B 1 164 ? 6.504 31.078 7.051 1 94.94 164 GLY B N 1
ATOM 3788 C CA . GLY B 1 164 ? 6.93 29.688 7.09 1 94.94 164 GLY B CA 1
ATOM 3789 C C . GLY B 1 164 ? 5.824 28.719 6.734 1 94.94 164 GLY B C 1
ATOM 3790 O O . GLY B 1 164 ? 5.875 27.547 7.109 1 94.94 164 GLY B O 1
ATOM 3791 N N . ALA B 1 165 ? 4.828 29.188 6.062 1 96.44 165 ALA B N 1
ATOM 3792 C CA . ALA B 1 165 ? 3.676 28.359 5.746 1 96.44 165 ALA B CA 1
ATOM 3793 C C . ALA B 1 165 ? 3.996 27.375 4.621 1 96.44 165 ALA B C 1
ATOM 3795 O O . ALA B 1 165 ? 5.074 27.453 4.02 1 96.44 165 ALA B O 1
ATOM 3796 N N . THR B 1 166 ? 3.123 26.453 4.371 1 97.75 166 THR B N 1
ATOM 3797 C CA . THR B 1 166 ? 3.264 25.438 3.34 1 97.75 166 THR B CA 1
ATOM 3798 C C . THR B 1 166 ? 2.93 26 1.965 1 97.75 166 THR B C 1
ATOM 3800 O O . THR B 1 166 ? 1.917 26.688 1.802 1 97.75 166 THR B O 1
ATOM 3803 N N . LYS B 1 167 ? 3.852 25.781 1.072 1 98.06 167 LYS B N 1
ATOM 3804 C CA . LYS B 1 167 ? 3.6 26.109 -0.331 1 98.06 167 LYS B CA 1
ATOM 3805 C C . LYS B 1 167 ? 3.104 24.875 -1.092 1 98.06 167 LYS B C 1
ATOM 3807 O O . LYS B 1 167 ? 3.602 23.766 -0.885 1 98.06 167 LYS B O 1
ATOM 3812 N N . VAL B 1 168 ? 2.094 25.078 -1.969 1 98.69 168 VAL B N 1
ATOM 3813 C CA . VAL B 1 168 ? 1.542 23.984 -2.762 1 98.69 168 VAL B CA 1
ATOM 3814 C C . VAL B 1 168 ? 1.319 24.453 -4.199 1 98.69 168 VAL B C 1
ATOM 3816 O O . VAL B 1 168 ? 1.307 25.656 -4.473 1 98.69 168 VAL B O 1
ATOM 3819 N N . ILE B 1 169 ? 1.207 23.562 -5.109 1 98.69 169 ILE B N 1
ATOM 3820 C CA . ILE B 1 169 ? 0.713 23.797 -6.461 1 98.69 169 ILE B CA 1
ATOM 3821 C C . ILE B 1 169 ? -0.629 23.094 -6.652 1 98.69 169 ILE B C 1
ATOM 3823 O O . ILE B 1 169 ? -0.677 21.891 -6.855 1 98.69 169 ILE B O 1
ATOM 3827 N N . PRO B 1 170 ? -1.725 23.891 -6.578 1 98.69 170 PRO B N 1
ATOM 3828 C CA . PRO B 1 170 ? -3.049 23.266 -6.66 1 98.69 170 PRO B CA 1
ATOM 3829 C C . PRO B 1 170 ? -3.203 22.375 -7.891 1 98.69 170 PRO B C 1
ATOM 3831 O O . PRO B 1 170 ? -2.811 22.766 -8.992 1 98.69 170 PRO B O 1
ATOM 3834 N N . GLY B 1 171 ? -3.701 21.125 -7.633 1 98.44 171 GLY B N 1
ATOM 3835 C CA . GLY B 1 171 ? -3.951 20.188 -8.719 1 98.44 171 GLY B CA 1
ATOM 3836 C C . GLY B 1 171 ? -2.74 19.344 -9.062 1 98.44 171 GLY B C 1
ATOM 3837 O O . GLY B 1 171 ? -2.842 18.406 -9.852 1 98.44 171 GLY B O 1
ATOM 3838 N N . SER B 1 172 ? -1.633 19.562 -8.445 1 98.38 172 SER B N 1
ATOM 3839 C CA . SER B 1 172 ? -0.385 18.953 -8.883 1 98.38 172 SER B CA 1
ATOM 3840 C C . SER B 1 172 ? -0.257 17.531 -8.367 1 98.38 172 SER B C 1
ATOM 3842 O O . SER B 1 172 ? 0.65 16.797 -8.766 1 98.38 172 SER B O 1
ATOM 3844 N N . HIS B 1 173 ? -1.155 17.078 -7.5 1 97.88 173 HIS B N 1
ATOM 3845 C CA . HIS B 1 173 ? -1.161 15.688 -7.07 1 97.88 173 HIS B CA 1
ATOM 3846 C C . HIS B 1 173 ? -1.408 14.75 -8.25 1 97.88 173 HIS B C 1
ATOM 3848 O O . HIS B 1 173 ? -1.129 13.547 -8.156 1 97.88 173 HIS B O 1
ATOM 3854 N N . LEU B 1 174 ? -1.861 15.32 -9.367 1 96.62 174 LEU B N 1
ATOM 3855 C CA . LEU B 1 174 ? -2.158 14.516 -10.547 1 96.62 174 LEU B CA 1
ATOM 3856 C C . LEU B 1 174 ? -0.964 14.492 -11.5 1 96.62 174 LEU B C 1
ATOM 3858 O O . LEU B 1 174 ? -1.009 13.828 -12.539 1 96.62 174 LEU B O 1
ATOM 3862 N N . TRP B 1 175 ? 0.116 15.234 -11.102 1 96.62 175 TRP B N 1
ATOM 3863 C CA . TRP B 1 175 ? 1.354 15.227 -11.875 1 96.62 175 TRP B CA 1
ATOM 3864 C C . TRP B 1 175 ? 2.379 14.281 -11.258 1 96.62 175 TRP B C 1
ATOM 3866 O O . TRP B 1 175 ? 2.828 14.5 -10.133 1 96.62 175 TRP B O 1
ATOM 3876 N N . ASN B 1 176 ? 2.846 13.336 -12.031 1 95.69 176 ASN B N 1
ATOM 3877 C CA . ASN B 1 176 ? 3.814 12.383 -11.484 1 95.69 176 ASN B CA 1
ATOM 3878 C C . ASN B 1 176 ? 5.211 13 -11.398 1 95.69 176 ASN B C 1
ATOM 3880 O O . ASN B 1 176 ? 6.09 12.461 -10.727 1 95.69 176 ASN B O 1
ATOM 3884 N N . SER B 1 177 ? 5.414 14.102 -12.109 1 94.75 177 SER B N 1
ATOM 3885 C CA . SER B 1 177 ? 6.723 14.75 -12.109 1 94.75 177 SER B CA 1
ATOM 3886 C C . SER B 1 177 ? 6.586 16.266 -12.109 1 94.75 177 SER B C 1
ATOM 3888 O O . SER B 1 177 ? 5.543 16.812 -12.484 1 94.75 177 SER B O 1
ATOM 3890 N N . LEU B 1 178 ? 7.551 16.922 -11.57 1 96.19 178 LEU B N 1
ATOM 3891 C CA . LEU B 1 178 ? 7.715 18.375 -11.562 1 96.19 178 LEU B CA 1
ATOM 3892 C C . LEU B 1 178 ? 9.086 18.766 -12.102 1 96.19 178 LEU B C 1
ATOM 3894 O O . LEU B 1 178 ? 10.109 18.281 -11.625 1 96.19 178 LEU B O 1
ATOM 3898 N N . PRO B 1 179 ? 9.141 19.609 -13.156 1 94.25 179 PRO B N 1
ATOM 3899 C CA . PRO B 1 179 ? 10.445 20.031 -13.656 1 94.25 179 PRO B CA 1
ATOM 3900 C C . PRO B 1 179 ? 11.312 20.672 -12.578 1 94.25 179 PRO B C 1
ATOM 3902 O O . PRO B 1 179 ? 10.852 21.531 -11.828 1 94.25 179 PRO B O 1
ATOM 3905 N N . ARG B 1 180 ? 12.477 20.219 -12.484 1 92.38 180 ARG B N 1
ATOM 3906 C CA . ARG B 1 180 ? 13.461 20.703 -11.523 1 92.38 180 ARG B CA 1
ATOM 3907 C C . ARG B 1 180 ? 14.516 21.562 -12.211 1 92.38 180 ARG B C 1
ATOM 3909 O O . ARG B 1 180 ? 14.984 21.234 -13.305 1 92.38 180 ARG B O 1
ATOM 3916 N N . PRO B 1 181 ? 14.875 22.609 -11.555 1 93.38 181 PRO B N 1
ATOM 3917 C CA . PRO B 1 181 ? 15.961 23.406 -12.133 1 93.38 181 PRO B CA 1
ATOM 3918 C C . PRO B 1 181 ? 17.281 22.641 -12.227 1 93.38 181 PRO B C 1
ATOM 3920 O O . PRO B 1 181 ? 17.547 21.781 -11.398 1 93.38 181 PRO B O 1
ATOM 3923 N N . ALA B 1 182 ? 18.062 23.031 -13.164 1 92.75 182 ALA B N 1
ATOM 3924 C CA . ALA B 1 182 ? 19.344 22.375 -13.406 1 92.75 182 ALA B CA 1
ATOM 3925 C C . ALA B 1 182 ? 20.328 22.625 -12.266 1 92.75 182 ALA B C 1
ATOM 3927 O O . ALA B 1 182 ? 21.109 21.75 -11.906 1 92.75 182 ALA B O 1
ATOM 3928 N N . ASP B 1 183 ? 20.25 23.859 -11.727 1 94 183 ASP B N 1
ATOM 3929 C CA . ASP B 1 183 ? 21.125 24.266 -10.641 1 94 183 ASP B CA 1
ATOM 3930 C C . ASP B 1 183 ? 20.328 24.609 -9.383 1 94 183 ASP B C 1
ATOM 3932 O O . ASP B 1 183 ? 19.719 25.672 -9.297 1 94 183 ASP B O 1
ATOM 3936 N N . THR B 1 184 ? 20.422 23.75 -8.406 1 89.69 184 THR B N 1
ATOM 3937 C CA . THR B 1 184 ? 19.641 23.969 -7.191 1 89.69 184 THR B CA 1
ATOM 3938 C C . THR B 1 184 ? 20.484 24.656 -6.129 1 89.69 184 THR B C 1
ATOM 3940 O O . THR B 1 184 ? 20.031 24.844 -4.996 1 89.69 184 THR B O 1
ATOM 3943 N N . THR B 1 185 ? 21.734 25.016 -6.473 1 91.25 185 THR B N 1
ATOM 3944 C CA . THR B 1 185 ? 22.594 25.688 -5.523 1 91.25 185 THR B CA 1
ATOM 3945 C C . THR B 1 185 ? 22.375 27.203 -5.559 1 91.25 185 THR B C 1
ATOM 3947 O O . THR B 1 185 ? 22.938 27.938 -4.75 1 91.25 185 THR B O 1
ATOM 3950 N N . VAL B 1 186 ? 21.578 27.609 -6.434 1 92.81 186 VAL B N 1
ATOM 3951 C CA . VAL B 1 186 ? 21.188 29 -6.5 1 92.81 186 VAL B CA 1
ATOM 3952 C C . VAL B 1 186 ? 19.703 29.141 -6.188 1 92.81 186 VAL B C 1
ATOM 3954 O O . VAL B 1 186 ? 18.953 28.156 -6.223 1 92.81 186 VAL B O 1
ATOM 3957 N N . HIS B 1 187 ? 19.344 30.344 -5.832 1 92.44 187 HIS B N 1
ATOM 3958 C CA . HIS B 1 187 ? 17.922 30.594 -5.602 1 92.44 187 HIS B CA 1
ATOM 3959 C C . HIS B 1 187 ? 17.141 30.5 -6.898 1 92.44 187 HIS B C 1
ATOM 3961 O O . HIS B 1 187 ? 17.5 31.109 -7.906 1 92.44 187 HIS B O 1
ATOM 3967 N N . ASN B 1 188 ? 16.141 29.703 -6.828 1 94.25 188 ASN B N 1
ATOM 3968 C CA . ASN B 1 188 ? 15.227 29.531 -7.953 1 94.25 188 ASN B CA 1
ATOM 3969 C C . ASN B 1 188 ? 13.812 30 -7.609 1 94.25 188 ASN B C 1
ATOM 3971 O O . ASN B 1 188 ? 13.398 29.922 -6.449 1 94.25 188 ASN B O 1
ATOM 3975 N N . PRO B 1 189 ? 13.133 30.547 -8.625 1 93.94 189 PRO B N 1
ATOM 3976 C CA . PRO B 1 189 ? 11.734 30.891 -8.352 1 93.94 189 PRO B CA 1
ATOM 3977 C C . PRO B 1 189 ? 10.875 29.656 -8.031 1 93.94 189 PRO B C 1
ATOM 3979 O O . PRO B 1 189 ? 11.219 28.547 -8.422 1 93.94 189 PRO B O 1
ATOM 3982 N N . ASP B 1 190 ? 9.789 29.922 -7.324 1 95.56 190 ASP B N 1
ATOM 3983 C CA . ASP B 1 190 ? 8.805 28.859 -7.121 1 95.56 190 ASP B CA 1
ATOM 3984 C C . ASP B 1 190 ? 8.234 28.391 -8.453 1 95.56 190 ASP B C 1
ATOM 3986 O O . ASP B 1 190 ? 8.125 29.172 -9.406 1 95.56 190 ASP B O 1
ATOM 3990 N N . PRO B 1 191 ? 7.859 27.125 -8.508 1 97.25 191 PRO B N 1
ATOM 3991 C CA . PRO B 1 191 ? 7.145 26.656 -9.703 1 97.25 191 PRO B CA 1
ATOM 3992 C C . PRO B 1 191 ? 5.887 27.469 -9.992 1 97.25 191 PRO B C 1
ATOM 3994 O O . PRO B 1 191 ? 5.277 28.016 -9.07 1 97.25 191 PRO B O 1
ATOM 3997 N N . GLU B 1 192 ? 5.531 27.5 -11.297 1 96.44 192 GLU B N 1
ATOM 3998 C CA . GLU B 1 192 ? 4.352 28.25 -11.719 1 96.44 192 GLU B CA 1
ATOM 3999 C C . GLU B 1 192 ? 3.094 27.734 -11.023 1 96.44 192 GLU B C 1
ATOM 4001 O O . GLU B 1 192 ? 2.898 26.531 -10.906 1 96.44 192 GLU B O 1
ATOM 4006 N N . GLY B 1 193 ? 2.27 28.672 -10.539 1 97.5 193 GLY B N 1
ATOM 4007 C CA . GLY B 1 193 ? 1 28.328 -9.922 1 97.5 193 GLY B CA 1
ATOM 4008 C C . GLY B 1 193 ? 1.107 28.094 -8.43 1 97.5 193 GLY B C 1
ATOM 4009 O O . GLY B 1 193 ? 0.107 27.812 -7.762 1 97.5 193 GLY B O 1
ATOM 4010 N N . THR B 1 194 ? 2.236 28.312 -7.848 1 98 194 THR B N 1
ATOM 4011 C CA . THR B 1 194 ? 2.469 28.094 -6.422 1 98 194 THR B CA 1
ATOM 4012 C C . THR B 1 194 ? 1.574 29 -5.582 1 98 194 THR B C 1
ATOM 4014 O O . THR B 1 194 ? 1.407 30.188 -5.895 1 98 194 THR B O 1
ATOM 4017 N N . VAL B 1 195 ? 1.027 28.422 -4.605 1 97.94 195 VAL B N 1
ATOM 4018 C CA . VAL B 1 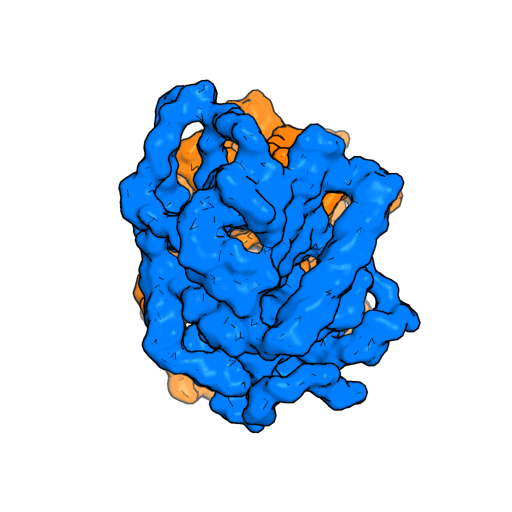195 ? 0.263 29.125 -3.588 1 97.94 195 VAL B CA 1
ATOM 4019 C C . VAL B 1 195 ? 0.82 28.812 -2.203 1 97.94 195 VAL B C 1
ATOM 4021 O O . VAL B 1 195 ? 1.108 27.656 -1.893 1 97.94 195 VAL B O 1
ATOM 4024 N N . GLU B 1 196 ? 1.031 29.859 -1.392 1 97.94 196 GLU B N 1
ATOM 4025 C CA . GLU B 1 196 ? 1.337 29.641 0.021 1 97.94 196 GLU B CA 1
ATOM 4026 C C . GLU B 1 196 ? 0.064 29.625 0.863 1 97.94 196 GLU B C 1
ATOM 4028 O O . GLU B 1 196 ? -0.681 30.609 0.902 1 97.94 196 GLU B O 1
ATOM 4033 N N . ILE B 1 197 ? -0.212 28.578 1.558 1 97.94 197 ILE B N 1
ATOM 4034 C CA . ILE B 1 197 ? -1.449 28.406 2.314 1 97.94 197 ILE B CA 1
ATOM 4035 C C . ILE B 1 197 ? -1.438 29.344 3.525 1 97.94 197 ILE B C 1
ATOM 4037 O O . ILE B 1 197 ? -0.577 29.219 4.398 1 97.94 197 ILE B O 1
ATOM 4041 N N . THR B 1 198 ? -2.332 30.25 3.574 1 98 198 THR B N 1
ATOM 4042 C CA . THR B 1 198 ? -2.514 31.078 4.762 1 98 198 THR B CA 1
ATOM 4043 C C . THR B 1 198 ? -3.613 30.516 5.656 1 98 198 THR B C 1
ATOM 4045 O O . THR B 1 198 ? -4.551 29.891 5.164 1 98 198 THR B O 1
ATOM 4048 N N . ALA B 1 199 ? -3.455 30.766 6.91 1 98.25 199 ALA B N 1
ATOM 4049 C CA . ALA B 1 199 ? -4.391 30.203 7.887 1 98.25 199 ALA B CA 1
ATOM 4050 C C . ALA B 1 199 ? -4.352 31 9.188 1 98.25 199 ALA B C 1
ATOM 4052 O O . ALA B 1 199 ? -3.289 31.469 9.609 1 98.25 199 ALA B O 1
ATOM 4053 N N . ASN B 1 200 ? -5.516 31.156 9.758 1 98.31 200 ASN B N 1
ATOM 4054 C CA . ASN B 1 200 ? -5.59 31.672 11.117 1 98.31 200 ASN B CA 1
ATOM 4055 C C . ASN B 1 200 ? -5.332 30.594 12.156 1 98.31 200 ASN B C 1
ATOM 4057 O O . ASN B 1 200 ? -5.492 29.406 11.867 1 98.31 200 ASN B O 1
ATOM 4061 N N . PRO B 1 201 ? -4.852 31.031 13.359 1 98.38 201 PRO B N 1
ATOM 4062 C CA . PRO B 1 201 ? -4.77 30.031 14.422 1 98.38 201 PRO B CA 1
ATOM 4063 C C . PRO B 1 201 ? -6.074 29.25 14.609 1 98.38 201 PRO B C 1
ATOM 4065 O O . PRO B 1 201 ? -7.148 29.859 14.68 1 98.38 201 PRO B O 1
ATOM 4068 N N . GLY B 1 202 ? -5.965 27.922 14.594 1 98.31 202 GLY B N 1
ATOM 4069 C CA . GLY B 1 202 ? -7.152 27.094 14.773 1 98.31 202 GLY B CA 1
ATOM 4070 C C . GLY B 1 202 ? -7.691 26.547 13.469 1 98.31 202 GLY B C 1
ATOM 4071 O O . GLY B 1 202 ? -8.523 25.641 13.469 1 98.31 202 GLY B O 1
ATOM 4072 N N . ASP B 1 203 ? -7.215 27.078 12.352 1 98.5 203 ASP B N 1
ATOM 4073 C CA . ASP B 1 203 ? -7.543 26.516 11.047 1 98.5 203 ASP B CA 1
ATOM 4074 C C . ASP B 1 203 ? -6.754 25.234 10.797 1 98.5 203 ASP B C 1
ATOM 4076 O O . ASP B 1 203 ? -5.789 24.938 11.516 1 98.5 203 ASP B O 1
ATOM 4080 N N . CYS B 1 204 ? -7.211 24.469 9.82 1 98.5 204 CYS B N 1
ATOM 4081 C CA . CYS B 1 204 ? -6.488 23.312 9.328 1 98.5 204 CYS B CA 1
ATOM 4082 C C . CYS B 1 204 ? -6.523 23.25 7.805 1 98.5 204 CYS B C 1
ATOM 4084 O O . CYS B 1 204 ? -7.34 23.922 7.172 1 98.5 204 CYS B O 1
ATOM 4086 N N . PHE B 1 205 ? -5.625 22.562 7.301 1 98.44 205 PHE B N 1
ATOM 4087 C CA . PHE B 1 205 ? -5.762 22.141 5.91 1 98.44 205 PHE B CA 1
ATOM 4088 C C . PHE B 1 205 ? -5.41 20.672 5.758 1 98.44 205 PHE B C 1
ATOM 4090 O O . PHE B 1 205 ? -4.594 20.141 6.512 1 98.44 205 PHE B O 1
ATOM 4097 N N . ILE B 1 206 ? -6.086 20.062 4.832 1 98.69 206 ILE B N 1
ATOM 4098 C CA . ILE B 1 206 ? -5.914 18.656 4.469 1 98.69 206 ILE B CA 1
ATOM 4099 C C . ILE B 1 206 ? -5.289 18.562 3.078 1 98.69 206 ILE B C 1
ATOM 4101 O O . ILE B 1 206 ? -5.672 19.297 2.164 1 98.69 206 ILE B O 1
ATOM 4105 N N . PHE B 1 207 ? -4.305 17.672 2.938 1 98.62 207 PHE B N 1
ATOM 4106 C CA . PHE B 1 207 ? -3.736 17.609 1.596 1 98.62 207 PHE B CA 1
ATOM 4107 C C . PHE B 1 207 ? -3.352 16.172 1.242 1 98.62 207 PHE B C 1
ATOM 4109 O O . PHE B 1 207 ? -3.055 15.367 2.129 1 98.62 207 PHE B O 1
ATOM 4116 N N . ASP B 1 208 ? -3.439 15.883 -0.041 1 98.44 208 ASP B N 1
ATOM 4117 C CA . ASP B 1 208 ? -2.998 14.648 -0.685 1 98.44 208 ASP B CA 1
ATOM 4118 C C . ASP B 1 208 ? -1.477 14.523 -0.656 1 98.44 208 ASP B C 1
ATOM 4120 O O . ASP B 1 208 ? -0.768 15.453 -1.051 1 98.44 208 ASP B O 1
ATOM 4124 N N . ARG B 1 209 ? -1.031 13.406 -0.204 1 96.75 209 ARG B N 1
ATOM 4125 C CA . ARG B 1 209 ? 0.406 13.18 -0.101 1 96.75 209 ARG B CA 1
ATOM 4126 C C . ARG B 1 209 ? 1.096 13.414 -1.44 1 96.75 209 ARG B C 1
ATOM 4128 O O . ARG B 1 209 ? 2.305 13.656 -1.488 1 96.75 209 ARG B O 1
ATOM 4135 N N . ARG B 1 210 ? 0.396 13.352 -2.531 1 97.69 210 ARG B N 1
ATOM 4136 C CA . ARG B 1 210 ? 0.94 13.484 -3.879 1 97.69 210 ARG B CA 1
ATOM 4137 C C . ARG B 1 210 ? 1.059 14.945 -4.285 1 97.69 210 ARG B C 1
ATOM 4139 O O . ARG B 1 210 ? 1.661 15.266 -5.312 1 97.69 210 ARG B O 1
ATOM 4146 N N . LEU B 1 211 ? 0.444 15.789 -3.518 1 98.62 211 LEU B N 1
ATOM 4147 C CA . LEU B 1 211 ? 0.504 17.219 -3.834 1 98.62 211 LEU B CA 1
ATOM 4148 C C . LEU B 1 211 ? 1.938 17.734 -3.746 1 98.62 211 LEU B C 1
ATOM 4150 O O . LEU B 1 211 ? 2.615 17.531 -2.738 1 98.62 211 LEU B O 1
ATOM 4154 N N . TRP B 1 212 ? 2.402 18.312 -4.867 1 98.56 212 TRP B N 1
ATOM 4155 C CA . TRP B 1 212 ? 3.709 18.953 -4.781 1 98.56 212 TRP B CA 1
ATOM 4156 C C . TRP B 1 212 ? 3.688 20.109 -3.783 1 98.56 212 TRP B C 1
ATOM 4158 O O . TRP B 1 212 ? 2.854 21 -3.889 1 98.56 212 TRP B O 1
ATOM 4168 N N . HIS B 1 213 ? 4.559 20.047 -2.836 1 98.56 213 HIS B N 1
ATOM 4169 C CA . HIS B 1 213 ? 4.555 21.047 -1.771 1 98.56 213 HIS B CA 1
ATOM 4170 C C . HIS B 1 213 ? 5.965 21.312 -1.252 1 98.56 213 HIS B C 1
ATOM 4172 O O . HIS B 1 213 ? 6.887 20.547 -1.543 1 98.56 213 HIS B O 1
ATOM 4178 N N . SER B 1 214 ? 6.105 22.375 -0.62 1 96.75 214 SER B N 1
ATOM 4179 C CA . SER B 1 214 ? 7.332 22.859 0.008 1 96.75 214 SER B CA 1
ATOM 4180 C C . SER B 1 214 ? 7.031 23.781 1.181 1 96.75 214 SER B C 1
ATOM 4182 O O . SER B 1 214 ? 5.871 23.938 1.571 1 96.75 214 SER B O 1
ATOM 4184 N N . ARG B 1 215 ? 8.062 24.25 1.812 1 93.94 215 ARG B N 1
ATOM 4185 C CA . ARG B 1 215 ? 7.906 25.188 2.928 1 93.94 215 ARG B CA 1
ATOM 4186 C C . ARG B 1 215 ? 8.461 26.562 2.574 1 93.94 215 ARG B C 1
ATOM 4188 O O . ARG B 1 215 ? 9.492 26.672 1.915 1 93.94 215 ARG B O 1
ATOM 4195 N N . SER B 1 216 ? 7.816 27.562 3 1 92.94 216 SER B N 1
ATOM 4196 C CA . SER B 1 216 ? 8.336 28.922 2.85 1 92.94 216 SER B CA 1
ATOM 4197 C C . SER B 1 216 ? 9.258 29.297 4.008 1 92.94 216 SER B C 1
ATOM 4199 O O . SER B 1 216 ? 9.109 28.766 5.113 1 92.94 216 SER B O 1
ATOM 4201 N N . PRO B 1 217 ? 10.203 30.188 3.678 1 92.44 217 PRO B N 1
ATOM 4202 C CA . PRO B 1 217 ? 10.969 30.688 4.812 1 92.44 217 PRO B CA 1
ATOM 4203 C C . PRO B 1 217 ? 10.117 31.531 5.773 1 92.44 217 PRO B C 1
ATOM 4205 O O . PRO B 1 217 ? 9.109 32.094 5.363 1 92.44 217 PRO B O 1
ATOM 4208 N N . ASN B 1 218 ? 10.555 31.531 6.996 1 95.56 218 ASN B N 1
ATOM 4209 C CA . ASN B 1 218 ? 9.867 32.344 7.996 1 95.56 218 ASN B CA 1
ATOM 4210 C C . ASN B 1 218 ? 10.625 33.625 8.281 1 95.56 218 ASN B C 1
ATOM 4212 O O . ASN B 1 218 ? 11.477 33.688 9.164 1 95.56 218 ASN B O 1
ATOM 4216 N N . TYR B 1 219 ? 10.266 34.656 7.633 1 92.62 219 TYR B N 1
ATOM 4217 C CA . TYR B 1 219 ? 10.922 35.969 7.797 1 92.62 219 TYR B CA 1
ATOM 4218 C C . TYR B 1 219 ? 10.109 36.875 8.703 1 92.62 219 TYR B C 1
ATOM 4220 O O . TYR B 1 219 ? 10.375 38.062 8.781 1 92.62 219 TYR B O 1
ATOM 4228 N N . SER B 1 220 ? 9.227 36.344 9.305 1 94.5 220 SER B N 1
ATOM 4229 C CA . SER B 1 220 ? 8.344 37.094 10.188 1 94.5 220 SER B CA 1
ATOM 4230 C C . SER B 1 220 ? 8.867 37.094 11.617 1 94.5 220 SER B C 1
ATOM 4232 O O . SER B 1 220 ? 10.031 36.781 11.859 1 94.5 220 SER B O 1
ATOM 4234 N N . ASP B 1 221 ? 7.973 37.562 12.555 1 95.06 221 ASP B N 1
ATOM 4235 C CA . ASP B 1 221 ? 8.289 37.531 13.977 1 95.06 221 ASP B CA 1
ATOM 4236 C C . ASP B 1 221 ? 7.465 36.469 14.703 1 95.06 221 ASP B C 1
ATOM 4238 O O . ASP B 1 221 ? 7.477 36.406 15.93 1 95.06 221 ASP B O 1
ATOM 4242 N N . VAL B 1 222 ? 6.785 35.656 13.922 1 96.62 222 VAL B N 1
ATOM 4243 C CA . VAL B 1 222 ? 5.91 34.625 14.477 1 96.62 222 VAL B CA 1
ATOM 4244 C C . VAL B 1 222 ? 6.613 33.281 14.43 1 96.62 222 VAL B C 1
ATOM 4246 O O . VAL B 1 222 ? 7.195 32.906 13.406 1 96.62 222 VAL B O 1
ATOM 4249 N N . THR B 1 223 ? 6.633 32.594 15.57 1 97.75 223 THR B N 1
ATOM 4250 C CA . THR B 1 223 ? 7.074 31.188 15.531 1 97.75 223 THR B CA 1
ATOM 4251 C C . THR B 1 223 ? 5.965 30.281 15 1 97.75 223 THR B C 1
ATOM 4253 O O . THR B 1 223 ? 4.879 30.219 15.578 1 97.75 223 THR B O 1
ATOM 4256 N N . ARG B 1 224 ? 6.223 29.672 13.969 1 98.19 224 ARG B N 1
ATOM 4257 C CA . ARG B 1 224 ? 5.242 28.766 13.375 1 98.19 224 ARG B CA 1
ATOM 4258 C C . ARG B 1 224 ? 5.16 27.453 14.156 1 98.19 224 ARG B C 1
ATOM 4260 O O . ARG B 1 224 ? 6.172 26.781 14.359 1 98.19 224 ARG B O 1
ATOM 4267 N N . LYS B 1 225 ? 4.016 27.078 14.617 1 98.69 225 LYS B N 1
ATOM 4268 C CA . LYS B 1 225 ? 3.727 25.828 15.297 1 98.69 225 LYS B CA 1
ATOM 4269 C C . LYS B 1 225 ? 2.588 25.078 14.609 1 98.69 225 LYS B C 1
ATOM 4271 O O . LYS B 1 225 ? 1.471 25.578 14.516 1 98.69 225 LYS B O 1
ATOM 4276 N N . MET B 1 226 ? 2.902 23.875 14.117 1 98.5 226 MET B N 1
ATOM 4277 C CA . MET B 1 226 ? 1.915 23.062 13.398 1 98.5 226 MET B CA 1
ATOM 4278 C C . MET B 1 226 ? 1.976 21.609 13.844 1 98.5 226 MET B C 1
ATOM 4280 O O . MET B 1 226 ? 3.047 21.109 14.188 1 98.5 226 MET B O 1
ATOM 4284 N N . LEU B 1 227 ? 0.842 20.969 13.883 1 98.69 227 LEU B N 1
ATOM 4285 C CA . LEU B 1 227 ? 0.712 19.531 14.133 1 98.69 227 LEU B CA 1
ATOM 4286 C C . LEU B 1 227 ? 0.173 18.812 12.906 1 98.69 227 LEU B C 1
ATOM 4288 O O . LEU B 1 227 ? -0.895 19.156 12.391 1 98.69 227 LEU B O 1
ATOM 4292 N N . PHE B 1 228 ? 0.909 17.859 12.438 1 97.94 228 PHE B N 1
ATOM 4293 C CA . PHE B 1 228 ? 0.509 17.078 11.273 1 97.94 228 PHE B CA 1
ATOM 4294 C C . PHE B 1 228 ? 0.126 15.664 11.68 1 97.94 228 PHE B C 1
ATOM 4296 O O . PHE B 1 228 ? 0.891 14.977 12.359 1 97.94 228 PHE B O 1
ATOM 4303 N N . VAL B 1 229 ? -1.004 15.258 11.289 1 97.31 229 VAL B N 1
ATOM 4304 C CA . VAL B 1 229 ? -1.469 13.883 11.492 1 97.31 229 VAL B CA 1
ATOM 4305 C C . VAL B 1 229 ? -1.776 13.242 10.141 1 97.31 229 VAL B C 1
ATOM 4307 O O . VAL B 1 229 ? -2.648 13.711 9.406 1 97.31 229 VAL B O 1
ATOM 4310 N N . GLY B 1 230 ? -1.058 12.203 9.852 1 96.56 230 GLY B N 1
ATOM 4311 C CA . GLY B 1 230 ? -1.23 11.508 8.586 1 96.56 230 GLY B CA 1
ATOM 4312 C C . GLY B 1 230 ? -2.043 10.234 8.711 1 96.56 230 GLY B C 1
ATOM 4313 O O . GLY B 1 230 ? -1.981 9.555 9.742 1 96.56 230 GLY B O 1
ATOM 4314 N N . TYR B 1 231 ? -2.805 9.914 7.715 1 97.44 231 TYR B N 1
ATOM 4315 C CA . TYR B 1 231 ? -3.609 8.703 7.637 1 97.44 231 TYR B CA 1
ATOM 4316 C C . TYR B 1 231 ? -3.293 7.914 6.367 1 97.44 231 TYR B C 1
ATOM 4318 O O . TYR B 1 231 ? -3.096 8.5 5.301 1 97.44 231 TYR B O 1
ATOM 4326 N N . THR B 1 232 ? -3.207 6.664 6.516 1 97.31 232 THR B N 1
ATOM 4327 C CA . THR B 1 232 ? -2.969 5.754 5.402 1 97.31 232 THR B CA 1
ATOM 4328 C C . THR B 1 232 ? -3.801 4.484 5.555 1 97.31 232 THR B C 1
ATOM 4330 O O . THR B 1 232 ? -4.559 4.344 6.52 1 97.31 232 THR B O 1
ATOM 4333 N N . TYR B 1 233 ? -3.781 3.662 4.578 1 97.75 233 TYR B N 1
ATOM 4334 C CA . TYR B 1 233 ? -4.52 2.406 4.633 1 97.75 233 TYR B CA 1
ATOM 4335 C C . TYR B 1 233 ? -3.832 1.408 5.559 1 97.75 233 TYR B C 1
ATOM 4337 O O . TYR B 1 233 ? -2.602 1.331 5.59 1 97.75 233 TYR B O 1
ATOM 4345 N N . ARG B 1 234 ? -4.586 0.542 6.207 1 97 234 ARG B N 1
ATOM 4346 C CA . ARG B 1 234 ? -4.07 -0.339 7.25 1 9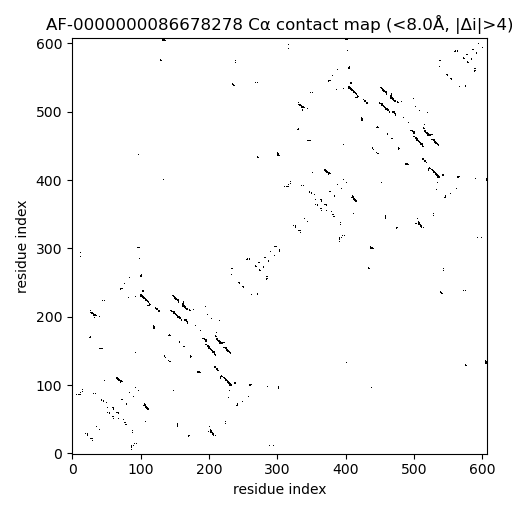7 234 ARG B CA 1
ATOM 4347 C C . ARG B 1 234 ? -3.23 -1.463 6.652 1 97 234 ARG B C 1
ATOM 4349 O O . ARG B 1 234 ? -2.416 -2.074 7.344 1 97 234 ARG B O 1
ATOM 4356 N N . TRP B 1 235 ? -3.408 -1.725 5.398 1 96.25 235 TRP B N 1
ATOM 4357 C CA . TRP B 1 235 ? -2.605 -2.762 4.762 1 96.25 235 TRP B CA 1
ATOM 4358 C C . TRP B 1 235 ? -1.251 -2.213 4.328 1 96.25 235 TRP B C 1
ATOM 4360 O O . TRP B 1 235 ? -0.423 -2.945 3.781 1 96.25 235 TRP B O 1
ATOM 4370 N N . ILE B 1 236 ? -0.981 -0.958 4.527 1 96.19 236 ILE B N 1
ATOM 4371 C CA . ILE B 1 236 ? 0.326 -0.348 4.309 1 96.19 236 ILE B CA 1
ATOM 4372 C C . ILE B 1 236 ? 1.125 -0.362 5.609 1 96.19 236 ILE B C 1
ATOM 4374 O O . ILE B 1 236 ? 0.575 -0.124 6.688 1 96.19 236 ILE B O 1
ATOM 4378 N N . ARG B 1 237 ? 2.402 -0.521 5.492 1 92 237 ARG B N 1
ATOM 4379 C CA . ARG B 1 237 ? 3.277 -0.53 6.66 1 92 237 ARG B CA 1
ATOM 4380 C C . ARG B 1 237 ? 3.434 0.872 7.242 1 92 237 ARG B C 1
ATOM 4382 O O . ARG B 1 237 ? 3.467 1.855 6.5 1 92 237 ARG B O 1
ATOM 4389 N N . HIS B 1 238 ? 3.6 0.854 8.5 1 84.94 238 HIS B N 1
ATOM 4390 C CA . HIS B 1 238 ? 3.879 2.135 9.133 1 84.94 238 HIS B CA 1
ATOM 4391 C C . HIS B 1 238 ? 5.293 2.611 8.82 1 84.94 238 HIS B C 1
ATOM 4393 O O . HIS B 1 238 ? 6.203 1.797 8.648 1 84.94 238 HIS B O 1
ATOM 4399 N N . LEU B 1 239 ? 5.441 3.826 8.727 1 80.62 239 LEU B N 1
ATOM 4400 C CA . LEU B 1 239 ? 6.766 4.41 8.523 1 80.62 239 LEU B CA 1
ATOM 4401 C C . LEU B 1 239 ? 7.355 4.887 9.844 1 80.62 239 LEU B C 1
ATOM 4403 O O . LEU B 1 239 ? 8.508 4.582 10.164 1 80.62 239 LEU B O 1
ATOM 4407 N N . ASP B 1 240 ? 6.484 5.621 10.602 1 75.56 240 ASP B N 1
ATOM 4408 C CA . ASP B 1 240 ? 6.977 6.23 11.836 1 75.56 240 ASP B CA 1
ATOM 4409 C C . ASP B 1 240 ? 7.023 5.211 12.969 1 75.56 240 ASP B C 1
ATOM 4411 O O . ASP B 1 240 ? 6.172 4.324 13.047 1 75.56 240 ASP B O 1
ATOM 4415 N N . ASP B 1 241 ? 8.07 5.379 13.695 1 71.94 241 ASP B N 1
ATOM 4416 C CA . ASP B 1 241 ? 8.133 4.629 14.945 1 71.94 241 ASP B CA 1
ATOM 4417 C C . ASP B 1 241 ? 7.496 5.414 16.094 1 71.94 241 ASP B C 1
ATOM 4419 O O . ASP B 1 241 ? 7.957 6.508 16.422 1 71.94 241 ASP B O 1
ATOM 4423 N N . MET B 1 242 ? 6.297 5.207 16.469 1 81.69 242 MET B N 1
ATOM 4424 C CA . MET B 1 242 ? 5.598 5.742 17.641 1 81.69 242 MET B CA 1
ATOM 4425 C C . MET B 1 242 ? 5.352 4.652 18.672 1 81.69 242 MET B C 1
ATOM 4427 O O . MET B 1 242 ? 4.309 3.992 18.641 1 81.69 242 MET B O 1
ATOM 4431 N N . PRO B 1 243 ? 6.305 4.551 19.547 1 85.75 243 PRO B N 1
ATOM 4432 C CA . PRO B 1 243 ? 6.094 3.51 20.547 1 85.75 243 PRO B CA 1
ATOM 4433 C C . PRO B 1 243 ? 4.879 3.781 21.438 1 85.75 243 PRO B C 1
ATOM 4435 O O . PRO B 1 243 ? 4.711 4.898 21.938 1 85.75 243 PRO B O 1
ATOM 4438 N N . ILE B 1 244 ? 4.078 2.83 21.578 1 91.88 244 ILE B N 1
ATOM 4439 C CA . ILE B 1 244 ? 2.873 2.965 22.391 1 91.88 244 ILE B CA 1
ATOM 4440 C C . ILE B 1 244 ? 2.982 2.072 23.625 1 91.88 244 ILE B C 1
ATOM 4442 O O . ILE B 1 244 ? 3.299 0.885 23.516 1 91.88 244 ILE B O 1
ATOM 4446 N N . ASP B 1 245 ? 2.871 2.654 24.812 1 95.5 245 ASP B N 1
ATOM 4447 C CA . ASP B 1 245 ? 2.695 1.896 26.047 1 95.5 245 ASP B CA 1
ATOM 4448 C C . ASP B 1 245 ? 1.254 1.413 26.188 1 95.5 245 ASP B C 1
ATOM 4450 O O . ASP B 1 245 ? 0.395 2.146 26.688 1 95.5 245 ASP B O 1
ATOM 4454 N N . TYR B 1 246 ? 1.057 0.214 25.922 1 95.06 246 TYR B N 1
ATOM 4455 C CA . TYR B 1 246 ? -0.293 -0.334 25.859 1 95.06 246 TYR B CA 1
ATOM 4456 C C . TYR B 1 246 ? -0.879 -0.5 27.266 1 95.06 246 TYR B C 1
ATOM 4458 O O . TYR B 1 246 ? -2.08 -0.733 27.406 1 95.06 246 TYR B O 1
ATOM 4466 N N . ASN B 1 247 ? -0.104 -0.337 28.219 1 96.31 247 ASN B N 1
ATOM 4467 C CA . ASN B 1 247 ? -0.582 -0.403 29.594 1 96.31 247 ASN B CA 1
ATOM 4468 C C . ASN B 1 247 ? -0.754 0.989 30.203 1 96.31 247 ASN B C 1
ATOM 4470 O O . ASN B 1 247 ? -1.227 1.128 31.328 1 96.31 247 ASN B O 1
ATOM 4474 N N . GLY B 1 248 ? -0.374 1.941 29.531 1 96.62 248 GLY B N 1
ATOM 4475 C CA . GLY B 1 248 ? -0.402 3.303 30.031 1 96.62 248 GLY B CA 1
ATOM 4476 C C . GLY B 1 248 ? -1.755 3.971 29.875 1 96.62 248 GLY B C 1
ATOM 4477 O O . GLY B 1 248 ? -2.615 3.477 29.141 1 96.62 248 GLY B O 1
ATOM 4478 N N . GLU B 1 249 ? -1.821 5.078 30.531 1 96.44 249 GLU B N 1
ATOM 4479 C CA . GLU B 1 249 ? -3.078 5.82 30.547 1 96.44 249 GLU B CA 1
ATOM 4480 C C . GLU B 1 249 ? -3.443 6.34 29.172 1 96.44 249 GLU B C 1
ATOM 4482 O O . GLU B 1 249 ? -4.617 6.371 28.797 1 96.44 249 GLU B O 1
ATOM 4487 N N . TRP B 1 250 ? -2.477 6.75 28.422 1 96.75 250 TRP B N 1
ATOM 4488 C CA . TRP B 1 250 ? -2.729 7.289 27.078 1 96.75 250 TRP B CA 1
ATOM 4489 C C . TRP B 1 250 ? -3.482 6.281 26.219 1 96.75 250 TRP B C 1
ATOM 4491 O O . TRP B 1 250 ? -4.477 6.625 25.578 1 96.75 250 TRP B O 1
ATOM 4501 N N . TRP B 1 251 ? -3.029 5.066 26.281 1 97.25 251 TRP B N 1
ATOM 4502 C CA . TRP B 1 251 ? -3.672 4.012 25.5 1 97.25 251 TRP B CA 1
ATOM 4503 C C . TRP B 1 251 ? -5.035 3.66 26.094 1 97.25 251 TRP B C 1
ATOM 4505 O O . TRP B 1 251 ? -6.012 3.496 25.359 1 97.25 251 TRP B O 1
ATOM 4515 N N . GLN B 1 252 ? -5.117 3.613 27.344 1 97.12 252 GLN B N 1
ATOM 4516 C CA . GLN B 1 252 ? -6.355 3.229 28.016 1 97.12 252 GLN B CA 1
ATOM 4517 C C . GLN B 1 252 ? -7.465 4.242 27.734 1 97.12 252 GLN B C 1
ATOM 4519 O O . GLN B 1 252 ? -8.648 3.896 27.75 1 97.12 252 GLN B O 1
ATOM 4524 N N . ASN B 1 253 ? -7.074 5.43 27.453 1 96.94 253 ASN B N 1
ATOM 4525 C CA . ASN B 1 253 ? -8.031 6.504 27.219 1 96.94 253 ASN B CA 1
ATOM 4526 C C . ASN B 1 253 ? -8.531 6.512 25.781 1 96.94 253 ASN B C 1
ATOM 4528 O O . ASN B 1 253 ? -9.422 7.285 25.422 1 96.94 253 ASN B O 1
ATOM 4532 N N . ARG B 1 254 ? -7.973 5.637 24.953 1 97.81 254 ARG B N 1
ATOM 4533 C CA . ARG B 1 254 ? -8.32 5.645 23.547 1 97.81 254 ARG B CA 1
ATOM 4534 C C . ARG B 1 254 ? -9.617 4.871 23.297 1 97.81 254 ARG B C 1
ATOM 4536 O O . ARG B 1 254 ? -9.836 3.814 23.891 1 97.81 254 ARG B O 1
ATOM 4543 N N . THR B 1 255 ? -10.469 5.41 22.469 1 97.75 255 THR B N 1
ATOM 4544 C CA . THR B 1 255 ? -11.648 4.691 22 1 97.75 255 THR B CA 1
ATOM 4545 C C . THR B 1 255 ? -11.258 3.547 21.062 1 97.75 255 THR B C 1
ATOM 4547 O O . THR B 1 255 ? -10.125 3.504 20.578 1 97.75 255 THR B O 1
ATOM 4550 N N . PRO B 1 256 ? -12.195 2.645 20.75 1 98.06 256 PRO B N 1
ATOM 4551 C CA . PRO B 1 256 ? -11.898 1.569 19.797 1 98.06 256 PRO B CA 1
ATOM 4552 C C . PRO B 1 256 ? -11.461 2.094 18.438 1 98.06 256 PRO B C 1
ATOM 4554 O O . PRO B 1 256 ? -10.523 1.555 17.828 1 98.06 256 PRO B O 1
ATOM 4557 N N . VAL B 1 257 ? -12.086 3.127 17.938 1 98.69 257 VAL B N 1
ATOM 4558 C CA . VAL B 1 257 ? -11.703 3.697 16.656 1 98.69 257 VAL B CA 1
ATOM 4559 C C . VAL B 1 257 ? -10.305 4.305 16.75 1 98.69 257 VAL B C 1
ATOM 4561 O O . VAL B 1 257 ? -9.484 4.129 15.844 1 98.69 257 VAL B O 1
ATOM 4564 N N . GLN B 1 258 ? -10.031 5.016 17.812 1 98.25 258 GLN B N 1
ATOM 4565 C CA . GLN B 1 258 ? -8.695 5.57 17.984 1 98.25 258 GLN B CA 1
ATOM 4566 C C . GLN B 1 258 ? -7.648 4.465 18.078 1 98.25 258 GLN B C 1
ATOM 4568 O O . GLN B 1 258 ? -6.535 4.605 17.578 1 98.25 258 GLN B O 1
ATOM 4573 N N . ARG B 1 259 ? -7.996 3.395 18.734 1 98 259 ARG B N 1
ATOM 4574 C CA . ARG B 1 259 ? -7.078 2.266 18.812 1 98 259 ARG B CA 1
ATOM 4575 C C . ARG B 1 259 ? -6.832 1.651 17.438 1 98 259 ARG B C 1
ATOM 4577 O O . ARG B 1 259 ? -5.699 1.281 17.109 1 98 259 ARG B O 1
ATOM 4584 N N . GLN B 1 260 ? -7.871 1.547 16.594 1 97.94 260 GLN B N 1
ATOM 4585 C CA . GLN B 1 260 ? -7.672 1.161 15.203 1 97.94 260 GLN B CA 1
ATOM 4586 C C . GLN B 1 260 ? -6.68 2.092 14.516 1 97.94 260 GLN B C 1
ATOM 4588 O O . GLN B 1 260 ? -5.758 1.634 13.836 1 97.94 260 GLN B O 1
ATOM 4593 N N . ILE B 1 261 ? -6.941 3.4 14.711 1 97.62 261 ILE B N 1
ATOM 4594 C CA . ILE B 1 261 ? -6.125 4.406 14.039 1 97.62 261 ILE B CA 1
ATOM 4595 C C . ILE B 1 261 ? -4.68 4.309 14.516 1 97.62 261 ILE B C 1
ATOM 4597 O O . ILE B 1 261 ? -3.75 4.641 13.781 1 97.62 261 ILE B O 1
ATOM 4601 N N . CYS B 1 262 ? -4.512 3.756 15.68 1 96.12 262 CYS B N 1
ATOM 4602 C CA . CYS B 1 262 ? -3.168 3.58 16.219 1 96.12 262 CYS B CA 1
ATOM 4603 C C . CYS B 1 262 ? -2.582 2.238 15.797 1 96.12 262 CYS B C 1
ATOM 4605 O O . CYS B 1 262 ? -1.441 1.919 16.141 1 96.12 262 CYS B O 1
ATOM 4607 N N . GLY B 1 263 ? -3.369 1.391 15.188 1 94.44 263 GLY B N 1
ATOM 4608 C CA . GLY B 1 263 ? -2.785 0.193 14.602 1 94.44 263 GLY B CA 1
ATOM 4609 C C . GLY B 1 263 ? -3.264 -1.087 15.266 1 94.44 263 GLY B C 1
ATOM 4610 O O . GLY B 1 263 ? -2.764 -2.172 14.961 1 94.44 263 GLY B O 1
ATOM 4611 N N . GLU B 1 264 ? -4.18 -0.964 16.188 1 95.44 264 GLU B N 1
ATOM 4612 C CA . GLU B 1 264 ? -4.699 -2.176 16.812 1 95.44 264 GLU B CA 1
ATOM 4613 C C . GLU B 1 264 ? -5.445 -3.043 15.797 1 95.44 264 GLU B C 1
ATOM 4615 O O . GLU B 1 264 ? -6.207 -2.531 14.977 1 95.44 264 GLU B O 1
ATOM 4620 N N . ALA B 1 265 ? -5.238 -4.281 15.844 1 93.88 265 ALA B N 1
ATOM 4621 C CA . ALA B 1 265 ? -5.891 -5.25 14.969 1 93.88 265 ALA B CA 1
ATOM 4622 C C . ALA B 1 265 ? -5.992 -6.617 15.641 1 93.88 265 ALA B C 1
ATOM 4624 O O . ALA B 1 265 ? -5.207 -6.934 16.547 1 93.88 265 ALA B O 1
ATOM 4625 N N . SER B 1 266 ? -6.906 -7.387 15.188 1 91.94 266 SER B N 1
ATOM 4626 C CA . SER B 1 266 ? -7.117 -8.711 15.758 1 91.94 266 SER B CA 1
ATOM 4627 C C . SER B 1 266 ? -6.277 -9.766 15.047 1 91.94 266 SER B C 1
ATOM 4629 O O . SER B 1 266 ? -6.043 -10.852 15.586 1 91.94 266 SER B O 1
ATOM 4631 N N . SER B 1 267 ? -5.887 -9.516 13.852 1 88.56 267 SER B N 1
ATOM 4632 C CA . SER B 1 267 ? -5.098 -10.422 13.023 1 88.56 267 SER B CA 1
ATOM 4633 C C . SER B 1 267 ? -4.48 -9.68 11.836 1 88.56 267 SER B C 1
ATOM 4635 O O . SER B 1 267 ? -4.77 -8.5 11.617 1 88.56 267 SER B O 1
ATOM 4637 N N . SER B 1 268 ? -3.65 -10.336 11.133 1 86.75 268 SER B N 1
ATOM 4638 C CA . SER B 1 268 ? -3.08 -9.75 9.922 1 86.75 268 SER B CA 1
ATOM 4639 C C . SER B 1 268 ? -4.152 -9.516 8.859 1 86.75 268 SER B C 1
ATOM 4641 O O . SER B 1 268 ? -4.094 -8.531 8.117 1 86.75 268 SER B O 1
ATOM 4643 N N . ALA B 1 269 ? -5.129 -10.406 8.781 1 89.75 269 ALA B N 1
ATOM 4644 C CA . ALA B 1 269 ? -6.227 -10.266 7.828 1 89.75 269 ALA B CA 1
ATOM 4645 C C . ALA B 1 269 ? -7.055 -9.016 8.117 1 89.75 269 ALA B C 1
ATOM 4647 O O . ALA B 1 269 ? -7.57 -8.375 7.203 1 89.75 269 ALA B O 1
ATOM 4648 N N . ASN B 1 270 ? -7.09 -8.672 9.414 1 94.62 270 ASN B N 1
ATOM 4649 C CA . ASN B 1 270 ? -7.844 -7.504 9.852 1 94.62 270 ASN B CA 1
ATOM 4650 C C . ASN B 1 270 ? -7.309 -6.223 9.219 1 94.62 270 ASN B C 1
ATOM 4652 O O . ASN B 1 270 ? -8.078 -5.34 8.844 1 94.62 270 ASN B O 1
ATOM 4656 N N . TYR B 1 271 ? -6.031 -6.129 9.031 1 95 271 TYR B N 1
ATOM 4657 C CA . TYR B 1 271 ? -5.418 -4.973 8.391 1 95 271 TYR B CA 1
ATOM 4658 C C . TYR B 1 271 ? -5.883 -4.832 6.949 1 95 271 TYR B C 1
ATOM 4660 O O . TYR B 1 271 ? -5.871 -3.732 6.391 1 95 271 TYR B O 1
ATOM 4668 N N . TRP B 1 272 ? -6.32 -5.957 6.43 1 95.25 272 TRP B N 1
ATOM 4669 C CA . TRP B 1 272 ? -6.719 -5.984 5.027 1 95.25 272 TRP B CA 1
ATOM 4670 C C . TRP B 1 272 ? -8.234 -5.859 4.891 1 95.25 272 TRP B C 1
ATOM 4672 O O . TRP B 1 272 ? -8.789 -6.086 3.811 1 95.25 272 TRP B O 1
ATOM 4682 N N . GLY B 1 273 ? -8.93 -5.59 6.02 1 96.25 273 GLY B N 1
ATOM 4683 C CA . GLY B 1 273 ? -10.352 -5.297 6.039 1 96.25 273 GLY B CA 1
ATOM 4684 C C . GLY B 1 273 ? -11.219 -6.539 6.102 1 96.25 273 GLY B C 1
ATOM 4685 O O . GLY B 1 273 ? -12.445 -6.457 5.992 1 96.25 273 GLY B O 1
ATOM 4686 N N . ILE B 1 274 ? -10.555 -7.707 6.277 1 94.12 274 ILE B N 1
ATOM 4687 C CA . ILE B 1 274 ? -11.336 -8.93 6.16 1 94.12 274 ILE B CA 1
ATOM 4688 C C . ILE B 1 274 ? -11.109 -9.812 7.383 1 94.12 274 ILE B C 1
ATOM 4690 O O . ILE B 1 274 ? -10.211 -9.547 8.188 1 94.12 274 ILE B O 1
ATOM 4694 N N . ASN B 1 275 ? -12.023 -10.781 7.441 1 90.94 275 ASN B N 1
ATOM 4695 C CA . ASN B 1 275 ? -11.789 -11.945 8.289 1 90.94 275 ASN B CA 1
ATOM 4696 C C . ASN B 1 275 ? -11.109 -13.07 7.523 1 90.94 275 ASN B C 1
ATOM 4698 O O . ASN B 1 275 ? -11.039 -13.039 6.293 1 90.94 275 ASN B O 1
ATOM 4702 N N . TRP B 1 276 ? -10.656 -14.062 8.227 1 84.25 276 TRP B N 1
ATOM 4703 C CA . TRP B 1 276 ? -9.938 -15.156 7.582 1 84.25 276 TRP B CA 1
ATOM 4704 C C . TRP B 1 276 ? -10.867 -15.961 6.68 1 84.25 276 TRP B C 1
ATOM 4706 O O . TRP B 1 276 ? -10.406 -16.719 5.82 1 84.25 276 TRP B O 1
ATOM 4716 N N . ASN B 1 277 ? -12.141 -15.711 6.848 1 84.44 277 ASN B N 1
ATOM 4717 C CA . ASN B 1 277 ? -13.062 -16.359 5.922 1 84.44 277 ASN B CA 1
ATOM 4718 C C . ASN B 1 277 ? -13.156 -15.609 4.598 1 84.44 277 ASN B C 1
ATOM 4720 O O . ASN B 1 277 ? -13.867 -16.031 3.686 1 84.44 277 ASN B O 1
ATOM 4724 N N . GLY B 1 278 ? -12.508 -14.445 4.555 1 84.62 278 GLY B N 1
ATOM 4725 C CA . GLY B 1 278 ? -12.406 -13.719 3.297 1 84.62 278 GLY B CA 1
ATOM 4726 C C . GLY B 1 278 ? -13.445 -12.625 3.16 1 84.62 278 GLY B C 1
ATOM 4727 O O . GLY B 1 278 ? -13.406 -11.844 2.205 1 84.62 278 GLY B O 1
ATOM 4728 N N . TYR B 1 279 ? -14.297 -12.562 4.102 1 90.06 279 TYR B N 1
ATOM 4729 C CA . TYR B 1 279 ? -15.344 -11.539 4.039 1 90.06 279 TYR B CA 1
ATOM 4730 C C . TYR B 1 279 ? -14.938 -10.305 4.832 1 90.06 279 TYR B C 1
ATOM 4732 O O . TYR B 1 279 ? -14.133 -10.391 5.762 1 90.06 279 TYR B O 1
ATOM 4740 N N . VAL B 1 280 ? -15.523 -9.242 4.43 1 94.19 280 VAL B N 1
ATOM 4741 C CA . VAL B 1 280 ? -15.25 -7.984 5.113 1 94.19 280 VAL B CA 1
ATOM 4742 C C . VAL B 1 280 ? -15.562 -8.125 6.602 1 94.19 280 VAL B C 1
ATOM 4744 O O . VAL B 1 280 ? -16.594 -8.703 6.973 1 94.19 280 VAL B O 1
ATOM 4747 N N . ASP B 1 281 ? -14.688 -7.668 7.441 1 94.44 281 ASP B N 1
ATOM 4748 C CA . ASP B 1 281 ? -14.875 -7.684 8.891 1 94.44 281 ASP B CA 1
ATOM 4749 C C . ASP B 1 281 ? -15.695 -6.477 9.352 1 94.44 281 ASP B C 1
ATOM 4751 O O . ASP B 1 281 ? -15.156 -5.379 9.508 1 94.44 281 ASP B O 1
ATOM 4755 N N . ASP B 1 282 ? -16.828 -6.695 9.695 1 95.19 282 ASP B N 1
ATOM 4756 C CA . ASP B 1 282 ? -17.75 -5.621 10.078 1 95.19 282 ASP B CA 1
ATOM 4757 C C . ASP B 1 282 ? -17.469 -5.145 11.508 1 95.19 282 ASP B C 1
ATOM 4759 O O . ASP B 1 282 ? -18.031 -4.145 11.953 1 95.19 282 ASP B O 1
ATOM 4763 N N . GLU B 1 283 ? -16.531 -5.82 12.133 1 95.5 283 GLU B N 1
ATOM 4764 C CA . GLU B 1 283 ? -16.234 -5.465 13.516 1 95.5 283 GLU B CA 1
ATOM 4765 C C . GLU B 1 283 ? -15.055 -4.5 13.594 1 95.5 283 GLU B C 1
ATOM 4767 O O . GLU B 1 283 ? -14.695 -4.035 14.68 1 95.5 283 GLU B O 1
ATOM 4772 N N . ILE B 1 284 ? -14.445 -4.273 12.5 1 98.19 284 ILE B N 1
ATOM 4773 C CA . ILE B 1 284 ? -13.469 -3.191 12.492 1 98.19 284 ILE B CA 1
ATOM 4774 C C . ILE B 1 284 ? -14.117 -1.905 13 1 98.19 284 ILE B C 1
ATOM 4776 O O . ILE B 1 284 ? -15.133 -1.461 12.453 1 98.19 284 ILE B O 1
ATOM 4780 N N . PRO B 1 285 ? -13.5 -1.284 13.977 1 98.56 285 PRO B N 1
ATOM 4781 C CA . PRO B 1 285 ? -14.211 -0.269 14.758 1 98.56 285 PRO B CA 1
ATOM 4782 C C . PRO B 1 285 ? -14.75 0.866 13.891 1 98.56 285 PRO B C 1
ATOM 4784 O O . PRO B 1 285 ? -15.93 1.227 14.008 1 98.56 285 PRO B O 1
ATOM 4787 N N . LEU B 1 286 ? -14 1.436 13.047 1 98.75 286 LEU B N 1
ATOM 4788 C CA . LEU B 1 286 ? -14.477 2.553 12.242 1 98.75 286 LEU B CA 1
ATOM 4789 C C . LEU B 1 286 ? -15.562 2.096 11.273 1 98.75 286 LEU B C 1
ATOM 4791 O O . LEU B 1 286 ? -16.562 2.795 11.078 1 98.75 286 LEU B O 1
ATOM 4795 N N . ARG B 1 287 ? -15.383 0.961 10.641 1 98.56 287 ARG B N 1
ATOM 4796 C CA . ARG B 1 287 ? -16.422 0.457 9.758 1 98.56 287 ARG B CA 1
ATOM 4797 C C . ARG B 1 287 ? -17.734 0.235 10.516 1 98.56 287 ARG B C 1
ATOM 4799 O O . ARG B 1 287 ? -18.812 0.568 10.016 1 98.56 287 ARG B O 1
ATOM 4806 N N . LYS B 1 288 ? -17.594 -0.387 11.648 1 98.25 288 LYS B N 1
ATOM 4807 C CA . LYS B 1 288 ? -18.766 -0.639 12.484 1 98.25 288 LYS B CA 1
ATOM 4808 C C . LYS B 1 288 ? -19.5 0.656 12.789 1 98.25 288 LYS B C 1
ATOM 4810 O O . LYS B 1 288 ? -20.734 0.712 12.672 1 98.25 288 LYS B O 1
ATOM 4815 N N . GLU B 1 289 ? -18.781 1.697 13.195 1 98.44 289 GLU B N 1
ATOM 4816 C CA . GLU B 1 289 ? -19.391 2.996 13.477 1 98.44 289 GLU B CA 1
ATOM 4817 C C . GLU B 1 289 ? -20.109 3.545 12.242 1 98.44 289 GLU B C 1
ATOM 4819 O O . GLU B 1 289 ? -21.25 3.994 12.336 1 98.44 289 GLU B O 1
ATOM 4824 N N . LEU B 1 290 ? -19.453 3.514 11.125 1 98.56 290 LEU B N 1
ATOM 4825 C CA . LEU B 1 290 ? -20.016 4.078 9.906 1 98.56 290 LEU B CA 1
ATOM 4826 C C . LEU B 1 290 ? -21.234 3.273 9.445 1 98.56 290 LEU B C 1
ATOM 4828 O O . LEU B 1 290 ? -22.219 3.846 8.984 1 98.56 290 LEU B O 1
ATOM 4832 N N . LYS B 1 291 ? -21.109 1.975 9.531 1 98.12 291 LYS B N 1
ATOM 4833 C CA . LYS B 1 291 ? -22.234 1.113 9.172 1 98.12 291 LYS B CA 1
ATOM 4834 C C . LYS B 1 291 ? -23.453 1.417 10.039 1 98.12 291 LYS B C 1
ATOM 4836 O O . LYS B 1 291 ? -24.562 1.576 9.523 1 98.12 291 LYS B O 1
ATOM 4841 N N . THR B 1 292 ? -23.25 1.513 11.336 1 97.75 292 THR B N 1
ATOM 4842 C CA . THR B 1 292 ? -24.312 1.777 12.289 1 97.75 292 THR B CA 1
ATOM 4843 C C . THR B 1 292 ? -25 3.109 11.984 1 97.75 292 THR B C 1
ATOM 4845 O O . THR B 1 292 ? -26.203 3.252 12.172 1 97.75 292 THR B O 1
ATOM 4848 N N . ARG B 1 293 ? -24.297 4.016 11.422 1 97.56 293 ARG B N 1
ATOM 4849 C CA . ARG B 1 293 ? -24.797 5.363 11.188 1 97.56 293 ARG B CA 1
ATOM 4850 C C . ARG B 1 293 ? -25.281 5.527 9.75 1 97.56 293 ARG B C 1
ATOM 4852 O O . ARG B 1 293 ? -25.672 6.625 9.344 1 97.56 293 ARG B O 1
ATOM 4859 N N . GLY B 1 294 ? -25.172 4.461 8.906 1 97.56 294 GLY B N 1
ATOM 4860 C CA . GLY B 1 294 ? -25.625 4.508 7.527 1 97.56 294 GLY B CA 1
ATOM 4861 C C . GLY B 1 294 ? -24.703 5.309 6.621 1 97.56 294 GLY B C 1
ATOM 4862 O O . GLY B 1 294 ? -25.172 5.934 5.664 1 97.56 294 GLY B O 1
ATOM 4863 N N . CYS B 1 295 ? -23.375 5.332 6.98 1 97.75 295 CYS B N 1
ATOM 4864 C CA . CYS B 1 295 ? -22.422 6.199 6.281 1 97.75 295 CYS B CA 1
ATOM 4865 C C . CYS B 1 295 ? -21.594 5.406 5.285 1 97.75 295 CYS B C 1
ATOM 4867 O O . CYS B 1 295 ? -20.641 5.938 4.699 1 97.75 295 CYS B O 1
ATOM 4869 N N . LEU B 1 296 ? -21.906 4.145 5.066 1 97.69 296 LEU B N 1
ATOM 4870 C CA . LEU B 1 296 ? -21.203 3.344 4.074 1 97.69 296 LEU B CA 1
ATOM 4871 C C . LEU B 1 296 ? -21.828 3.506 2.695 1 97.69 296 LEU B C 1
ATOM 4873 O O . LEU B 1 296 ? -22.516 2.598 2.211 1 97.69 296 LEU B O 1
ATOM 4877 N N . ASP B 1 297 ? -21.594 4.598 2.016 1 96.81 297 ASP B N 1
ATOM 4878 C CA . ASP B 1 297 ? -22.094 4.906 0.682 1 96.81 297 ASP B CA 1
ATOM 4879 C C . ASP B 1 297 ? -21.391 4.062 -0.38 1 96.81 297 ASP B C 1
ATOM 4881 O O . ASP B 1 297 ? -20.234 4.312 -0.715 1 96.81 297 ASP B O 1
ATOM 4885 N N . ARG B 1 298 ? -22.016 3.15 -1.011 1 94.25 298 ARG B N 1
ATOM 4886 C CA . ARG B 1 298 ? -21.422 2.176 -1.929 1 94.25 298 ARG B CA 1
ATOM 4887 C C . ARG B 1 298 ? -21.047 2.832 -3.25 1 94.25 298 ARG B C 1
ATOM 4889 O O . ARG B 1 298 ? -20.312 2.238 -4.055 1 94.25 298 ARG B O 1
ATOM 4896 N N . SER B 1 299 ? -21.547 4.004 -3.502 1 95.06 299 SER B N 1
ATOM 4897 C CA . SER B 1 299 ? -21.172 4.703 -4.727 1 95.06 299 SER B CA 1
ATOM 4898 C C . SER B 1 299 ? -19.75 5.27 -4.625 1 95.06 299 SER B C 1
ATOM 4900 O O . SER B 1 299 ? -19.156 5.652 -5.633 1 95.06 299 SER B O 1
ATOM 4902 N N . VAL B 1 300 ? -19.25 5.379 -3.406 1 96.62 300 VAL B N 1
ATOM 4903 C CA . VAL B 1 300 ? -17.875 5.805 -3.146 1 96.62 300 VAL B CA 1
ATOM 4904 C C . VAL B 1 300 ? -17 4.582 -2.914 1 96.62 300 VAL B C 1
ATOM 4906 O O . VAL B 1 300 ? -17.156 3.867 -1.924 1 96.62 300 VAL B O 1
ATOM 4909 N N . PRO B 1 301 ? -16.094 4.336 -3.721 1 96.25 301 PRO B N 1
ATOM 4910 C CA . PRO B 1 301 ? -15.359 3.066 -3.705 1 96.25 301 PRO B CA 1
ATOM 4911 C C . PRO B 1 301 ? -14.742 2.756 -2.34 1 96.25 301 PRO B C 1
ATOM 4913 O O . PRO B 1 301 ? -14.906 1.646 -1.827 1 96.25 301 PRO B O 1
ATOM 4916 N N . TRP B 1 302 ? -14.141 3.756 -1.694 1 97.25 302 TRP B N 1
ATOM 4917 C CA . TRP B 1 302 ? -13.422 3.492 -0.451 1 97.25 302 TRP B CA 1
ATOM 4918 C C . TRP B 1 302 ? -14.383 3.439 0.731 1 97.25 302 TRP B C 1
ATOM 4920 O O . TRP B 1 302 ? -13.977 3.18 1.864 1 97.25 302 TRP B O 1
ATOM 4930 N N . LEU B 1 303 ? -15.656 3.627 0.518 1 97.75 303 LEU B N 1
ATOM 4931 C CA . LEU B 1 303 ? -16.656 3.512 1.582 1 97.75 303 LEU B CA 1
ATOM 4932 C C . LEU B 1 303 ? -17.438 2.215 1.453 1 97.75 303 LEU B C 1
ATOM 4934 O O . LEU B 1 303 ? -18.297 1.923 2.283 1 97.75 303 LEU B O 1
ATOM 4938 N N . ARG B 1 304 ? -17.094 1.474 0.394 1 94.62 304 ARG B N 1
ATOM 4939 C CA . ARG B 1 304 ? -17.766 0.191 0.214 1 94.62 304 ARG B CA 1
ATOM 4940 C C . ARG B 1 304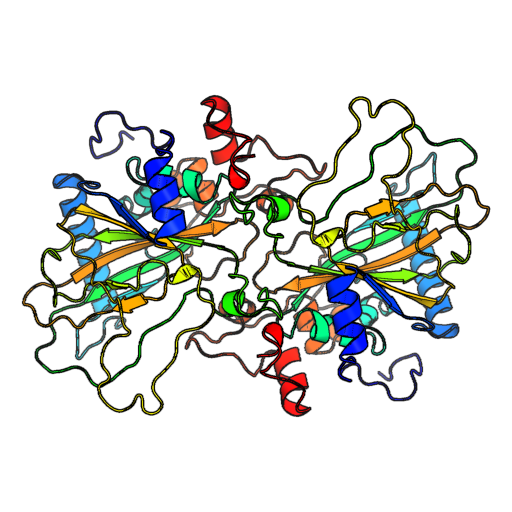 ? -17.438 -0.765 1.355 1 94.62 304 ARG B C 1
ATOM 4942 O O . ARG B 1 304 ? -16.344 -0.688 1.945 1 94.62 304 ARG B O 1
#

Foldseek 3Di:
DPPPDDPPPQDLQDADDPVQLVQCVQFQKDKDAQLDDPVLLVVVVVLLVVVLVVCVVVVQADPPFRKHKAWQCQLSDLSSLCVLRRRSCSNVFCNNQNQQKAWFTKIKIKGAADQDDDFFADFWDFDDVCQLPVPDDPDQQAARDFFKKKKKQWSWFQQDPQQWAKKFQTRCLSGSDDDDDPDRRHHDDDDPRIDGDGGGHNMMMMGTSSITMGIHHGNDRIITIMIMIMMGGLLDDHDDDHDDDCPDPSNVPDDQSSVSNNNDDPDNVVSVQPDPVRHGDCVNPRNVVCVVVVNQDVVDPSSD/DPPPDDPPPQDLQDADDPVQLVQCVQFQKDKFAQLDDPVLLVVVVVLLVVVLVVCVVVVQADPPFRKHKAWQCQLSDLSSLCVLRRRSCSNVFCNNQNQQKAWFTKIKIKGAADQDDDFFAPQWDFDDVCQLPVPDDPDQQAARDFFKKKKKQWSWFQQDPQQWAKKFQTRCLSGSDDDDDPDRRHHDDDPPRIDGDGGGHNMMMMGTSSITMGIHHGNDRIITIMIMIMMGGLLDDHDTDHDDDCPDPSNVPDDQSSVSNNNDDDDNVVSVQPDPVRHGDCVNPRNVVCVVVVNQDVVDPSSD

Organism: NCBI:txid175570